Protein AF-0000000068122872 (afdb_homodimer)

pLDDT: mean 75.98, std 30.26, range [18.56, 98.94]

Solvent-accessible surface area (backbone atoms only — not comparable to full-atom values): 25789 Å² total; per-residue (Å²): 135,84,79,78,76,77,76,76,74,74,74,71,66,69,76,74,60,89,50,70,45,58,64,31,50,43,31,50,61,75,53,82,48,80,95,57,91,40,33,37,57,31,71,74,33,10,68,56,71,67,42,52,98,84,41,67,39,68,30,72,28,21,49,65,34,31,45,41,31,33,41,38,60,41,65,53,36,34,40,24,37,26,38,15,74,35,66,79,59,87,57,57,81,38,62,48,42,59,98,46,30,28,44,33,36,35,50,37,34,46,33,48,75,34,58,52,54,87,88,61,79,61,51,73,68,40,40,23,31,42,37,41,25,40,30,46,91,64,43,54,40,32,25,36,32,17,30,32,26,24,23,80,86,35,64,54,65,50,72,84,74,42,54,50,38,88,68,35,49,71,46,79,44,59,65,81,76,66,78,71,77,70,75,73,69,78,69,81,73,81,68,82,74,77,80,78,79,80,77,80,75,86,74,78,78,77,77,81,70,86,77,86,70,67,76,87,70,85,81,129,136,85,78,77,77,78,74,77,75,76,74,70,66,67,74,75,58,90,51,69,45,57,65,31,51,42,31,49,61,73,54,82,48,80,94,58,90,40,33,36,56,31,71,75,31,11,69,56,72,67,41,53,99,84,40,65,38,68,30,71,28,20,48,62,34,30,44,39,29,32,40,38,59,41,67,53,37,34,42,25,38,25,39,15,74,37,67,79,58,87,56,57,81,38,62,49,42,61,99,45,32,28,44,33,38,36,50,36,35,46,34,48,76,36,60,51,53,88,90,61,79,61,52,74,69,41,40,24,31,40,34,40,24,39,29,45,90,65,43,54,42,32,24,36,34,19,30,33,27,24,23,81,86,36,64,54,63,51,73,84,75,43,54,51,38,89,68,35,50,69,45,80,44,59,64,81,76,66,78,70,77,69,76,71,70,79,68,81,72,80,69,83,74,76,79,77,78,78,75,77,75,83,72,77,75,76,76,78,75,77,74,76,75,77,79,74,76,81,80,123

Sequence (440 aa):
MVSATLLLTAAIAPLASAHFNLEYPVWRANTLESGTNYSQWNYPCAGVPPATSTSGNRTDWPLKGGSVKLDLHHPWEYLFINLGLGANVTNFNYTLTGPTFWNVSGAGTLCVDLPLPEGLTMSDGQEGSIQVVTVGASGSALYNCADIRFRDNASTLSKDECKTDDKVSFVQVKGPSGNSTEGGESADDKKSGASLVGLNKVALTAAVGMALSFVTGMVLMVSATLLLTAAIAPLASAHFNLEYPVWRANTLESGTNYSQWNYPCAGVPPATSTSGNRTDWPLKGGSVKLDLHHPWEYLFINLGLGANVTNFNYTLTGPTFWNVSGAGTLCVDLPLPEGLTMSDGQEGSIQVVTVGASGSALYNCADIRFRDNASTLSKDECKTDDKVSFVQVKGPSGNSTEGGESADDKKSGASLVGLNKVALTAAVGMALSFVTGMVL

Organism: Neurospora crassa (strain ATCC 24698 / 74-OR23-1A / CBS 708.71 / DSM 1257 / FGSC 987) (NCBI:txid367110)

Structure (mmCIF, N/CA/C/O backbone):
data_AF-0000000068122872-model_v1
#
loop_
_entity.id
_entity.type
_entity.pdbx_description
1 polymer 'Copper acquisition factor BIM1-like domain-containing protein'
#
loop_
_atom_site.group_PDB
_atom_site.id
_atom_site.type_symbol
_atom_site.label_atom_id
_atom_site.label_alt_id
_atom_site.label_comp_id
_atom_site.label_asym_id
_atom_site.label_entity_id
_atom_site.label_seq_id
_atom_site.pdbx_PDB_ins_code
_atom_site.Cartn_x
_atom_site.Cartn_y
_atom_site.Cartn_z
_atom_site.occupancy
_atom_site.B_iso_or_equiv
_atom_site.auth_seq_id
_atom_site.auth_comp_id
_atom_site.auth_asym_id
_atom_site.auth_atom_id
_atom_site.pdbx_PDB_model_num
ATOM 1 N N . MET A 1 1 ? -55.938 -16.469 -3.711 1 36.19 1 MET A N 1
ATOM 2 C CA . MET A 1 1 ? -54.562 -16.938 -3.711 1 36.19 1 MET A CA 1
ATOM 3 C C . MET A 1 1 ? -53.594 -15.781 -3.979 1 36.19 1 MET A C 1
ATOM 5 O O . MET A 1 1 ? -53.562 -15.258 -5.094 1 36.19 1 MET A O 1
ATOM 9 N N . VAL A 1 2 ? -53.375 -14.82 -2.969 1 47.69 2 VAL A N 1
ATOM 10 C CA . VAL A 1 2 ? -52.562 -13.602 -3.008 1 47.69 2 VAL A CA 1
ATOM 11 C C . VAL A 1 2 ? -51.094 -13.953 -3.188 1 47.69 2 VAL A C 1
ATOM 13 O O . VAL A 1 2 ? -50.531 -14.766 -2.439 1 47.69 2 VAL A O 1
ATOM 16 N N . SER A 1 3 ? -50.594 -13.945 -4.43 1 40.47 3 SER A N 1
ATOM 17 C CA . SER A 1 3 ? -49.188 -14.117 -4.785 1 40.47 3 SER A CA 1
ATOM 18 C C . SER A 1 3 ? -48.312 -13.055 -4.125 1 40.47 3 SER A C 1
ATOM 20 O O . SER A 1 3 ? -48.469 -11.859 -4.379 1 40.47 3 SER A O 1
ATOM 22 N N . ALA A 1 4 ? -47.812 -13.297 -2.875 1 48.44 4 ALA A N 1
ATOM 23 C CA . ALA A 1 4 ? -46.812 -12.453 -2.238 1 48.44 4 ALA A CA 1
ATOM 24 C C . ALA A 1 4 ? -45.562 -12.344 -3.109 1 48.44 4 ALA A C 1
ATOM 26 O O . ALA A 1 4 ? -44.875 -13.344 -3.365 1 48.44 4 ALA A O 1
ATOM 27 N N . THR A 1 5 ? -45.562 -11.383 -4.023 1 44.78 5 THR A N 1
ATOM 28 C CA . THR A 1 5 ? -44.312 -11.023 -4.723 1 44.78 5 THR A CA 1
ATOM 29 C C . THR A 1 5 ? -43.219 -10.648 -3.73 1 44.78 5 THR A C 1
ATOM 31 O O . THR A 1 5 ? -43.375 -9.68 -2.979 1 44.78 5 THR A O 1
ATOM 34 N N . LEU A 1 6 ? -42.469 -11.617 -3.242 1 44.75 6 LEU A N 1
ATOM 35 C CA . LEU A 1 6 ? -41.25 -11.359 -2.482 1 44.75 6 LEU A CA 1
ATOM 36 C C . LEU A 1 6 ? -40.312 -10.469 -3.266 1 44.75 6 LEU A C 1
ATOM 38 O O . LEU A 1 6 ? -39.812 -10.852 -4.332 1 44.75 6 LEU A O 1
ATOM 42 N N . LEU A 1 7 ? -40.531 -9.133 -3.188 1 42.34 7 LEU A N 1
ATOM 43 C CA . LEU A 1 7 ? -39.531 -8.203 -3.725 1 42.34 7 LEU A CA 1
ATOM 44 C C . LEU A 1 7 ? -38.156 -8.422 -3.076 1 42.34 7 LEU A C 1
ATOM 46 O O . LEU A 1 7 ? -38 -8.227 -1.869 1 42.34 7 LEU A O 1
ATOM 50 N N . LEU A 1 8 ? -37.375 -9.312 -3.588 1 39.91 8 LEU A N 1
ATOM 51 C CA . LEU A 1 8 ? -35.969 -9.43 -3.211 1 39.91 8 LEU A CA 1
ATOM 52 C C . LEU A 1 8 ? -35.25 -8.094 -3.367 1 39.91 8 LEU A C 1
ATOM 54 O O . LEU A 1 8 ? -35.094 -7.598 -4.484 1 39.91 8 LEU A O 1
ATOM 58 N N . THR A 1 9 ? -35.438 -7.133 -2.445 1 41.34 9 THR A N 1
ATOM 59 C CA . THR A 1 9 ? -34.562 -5.957 -2.484 1 41.34 9 THR A CA 1
ATOM 60 C C . THR A 1 9 ? -33.094 -6.367 -2.434 1 41.34 9 THR A C 1
ATOM 62 O O . THR A 1 9 ? -32.656 -7.016 -1.479 1 41.34 9 THR A O 1
ATOM 65 N N . ALA A 1 10 ? -32.469 -6.605 -3.551 1 38.53 10 ALA A N 1
ATOM 66 C CA . ALA A 1 10 ? -31.031 -6.781 -3.643 1 38.53 10 ALA A CA 1
ATOM 67 C C . ALA A 1 10 ? -30.297 -5.699 -2.857 1 38.53 10 ALA A C 1
ATOM 69 O O . ALA A 1 10 ? -30.422 -4.512 -3.164 1 38.53 10 ALA A O 1
ATOM 70 N N . ALA A 1 11 ? -30.047 -5.863 -1.584 1 39.09 11 ALA A N 1
ATOM 71 C CA . ALA A 1 11 ? -29.172 -4.961 -0.845 1 39.09 11 ALA A CA 1
ATOM 72 C C . ALA A 1 11 ? -27.859 -4.734 -1.597 1 39.09 11 ALA A C 1
ATOM 74 O O . ALA A 1 11 ? -27.062 -5.656 -1.749 1 39.09 11 ALA A O 1
ATOM 75 N N . ILE A 1 12 ? -27.812 -3.936 -2.602 1 37 12 ILE A N 1
ATOM 76 C CA . ILE A 1 12 ? -26.516 -3.533 -3.146 1 37 12 ILE A CA 1
ATOM 77 C C . ILE A 1 12 ? -25.594 -3.082 -2.014 1 37 12 ILE A C 1
ATOM 79 O O . ILE A 1 12 ? -25.906 -2.135 -1.291 1 37 12 ILE A O 1
ATOM 83 N N . ALA A 1 13 ? -25.031 -3.994 -1.286 1 38.84 13 ALA A N 1
ATOM 84 C CA . ALA A 1 13 ? -23.984 -3.529 -0.392 1 38.84 13 ALA A CA 1
ATOM 85 C C . ALA A 1 13 ? -23.141 -2.447 -1.06 1 38.84 13 ALA A C 1
ATOM 87 O O . ALA A 1 13 ? -22.719 -2.6 -2.211 1 38.84 13 ALA A O 1
ATOM 88 N N . PRO A 1 14 ? -23.422 -1.198 -0.719 1 37.97 14 PRO A N 1
ATOM 89 C CA . PRO A 1 14 ? -22.562 -0.2 -1.348 1 37.97 14 PRO A CA 1
ATOM 90 C C . PRO A 1 14 ? -21.141 -0.705 -1.559 1 37.97 14 PRO A C 1
ATOM 92 O O . PRO A 1 14 ? -20.656 -1.567 -0.812 1 37.97 14 PRO A O 1
ATOM 95 N N . LEU A 1 15 ? -20.672 -0.96 -2.707 1 40.34 15 LEU A N 1
ATOM 96 C CA . LEU A 1 15 ? -19.234 -1.069 -2.918 1 40.34 15 LEU A CA 1
ATOM 97 C C . LEU A 1 15 ? -18.469 -0.316 -1.836 1 40.34 15 LEU A C 1
ATOM 99 O O . LEU A 1 15 ? -18.688 0.88 -1.632 1 40.34 15 LEU A O 1
ATOM 103 N N . ALA A 1 16 ? -18.297 -0.786 -0.627 1 45.25 16 ALA A N 1
ATOM 104 C CA . ALA A 1 16 ? -17.453 -0.217 0.421 1 45.25 16 ALA A CA 1
ATOM 105 C C . ALA A 1 16 ? -16.484 0.81 -0.153 1 45.25 16 ALA A C 1
ATOM 107 O O . ALA A 1 16 ? -15.703 0.499 -1.057 1 45.25 16 ALA A O 1
ATOM 108 N N . SER A 1 17 ? -16.891 2.113 -0.352 1 50.44 17 SER A N 1
ATOM 109 C CA . SER A 1 17 ? -16.047 3.236 -0.746 1 50.44 17 SER A CA 1
ATOM 110 C C . SER A 1 17 ? -14.641 3.1 -0.172 1 50.44 17 SER A C 1
ATOM 112 O O . SER A 1 17 ? -14.461 3.047 1.047 1 50.44 17 SER A O 1
ATOM 114 N N . ALA A 1 18 ? -13.703 2.396 -0.67 1 61.16 18 ALA A N 1
ATOM 115 C CA . ALA A 1 18 ? -12.281 2.219 -0.375 1 61.16 18 ALA A CA 1
ATOM 116 C C . ALA A 1 18 ? -11.602 3.561 -0.127 1 61.16 18 ALA A C 1
ATOM 118 O O . ALA A 1 18 ? -10.375 3.633 -0.028 1 61.16 18 ALA A O 1
ATOM 119 N N . HIS A 1 19 ? -12.445 4.621 0.257 1 87.5 19 HIS A N 1
ATOM 120 C CA . HIS A 1 19 ? -11.898 5.973 0.185 1 87.5 19 HIS A CA 1
ATOM 121 C C . HIS A 1 19 ? -11.891 6.637 1.558 1 87.5 19 HIS A C 1
ATOM 123 O O . HIS A 1 19 ? -12.383 6.066 2.533 1 87.5 19 HIS A O 1
ATOM 129 N N . PHE A 1 20 ? -11.195 7.629 1.735 1 97.12 20 PHE A N 1
ATOM 130 C CA . PHE A 1 20 ? -11.133 8.406 2.965 1 97.12 20 PHE A CA 1
ATOM 131 C C . PHE A 1 20 ? -11.031 9.898 2.656 1 97.12 20 PHE A C 1
ATOM 133 O O . PHE A 1 20 ? -10.695 10.281 1.535 1 97.12 20 PHE A O 1
ATOM 140 N N . ASN A 1 21 ? -11.43 10.703 3.678 1 97.56 21 ASN A N 1
ATOM 141 C CA . ASN A 1 21 ? -11.242 12.148 3.602 1 97.56 21 ASN A CA 1
ATOM 142 C C . ASN A 1 21 ? -10.07 12.617 4.469 1 97.56 21 ASN A C 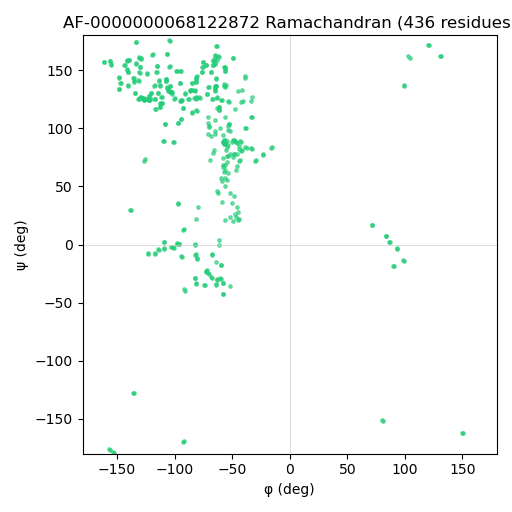1
ATOM 144 O O . ASN A 1 21 ? -9.906 12.141 5.594 1 97.56 21 ASN A O 1
ATOM 148 N N . LEU A 1 22 ? -9.266 13.508 3.9 1 98.31 22 LEU A N 1
ATOM 149 C CA . LEU A 1 22 ? -8.305 14.289 4.664 1 98.31 22 LEU A CA 1
ATOM 150 C C . LEU A 1 22 ? -8.867 15.664 5 1 98.31 22 LEU A C 1
ATOM 152 O O . LEU A 1 22 ? -8.891 16.562 4.148 1 98.31 22 LEU A O 1
ATOM 156 N N . GLU A 1 23 ? -9.258 15.844 6.23 1 98.25 23 GLU A N 1
ATOM 157 C CA . GLU A 1 23 ? -10.008 17.031 6.621 1 98.25 23 GLU A CA 1
ATOM 158 C C . GLU A 1 23 ? -9.07 18.156 7.086 1 98.25 23 GLU A C 1
ATOM 160 O O . GLU A 1 23 ? -9.336 19.328 6.84 1 98.25 23 GLU A O 1
ATOM 165 N N . TYR A 1 24 ? -8.023 17.75 7.828 1 98.62 24 TYR A N 1
ATOM 166 C CA . TYR A 1 24 ? -7.02 18.688 8.289 1 98.62 24 TYR A CA 1
ATOM 167 C C . TYR A 1 24 ? -5.641 18.047 8.359 1 98.62 24 TYR A C 1
ATOM 169 O O . TYR A 1 24 ? -5.488 16.953 8.93 1 98.62 24 TYR A O 1
ATOM 177 N N . PRO A 1 25 ? -4.648 18.812 7.934 1 98.5 25 PRO A N 1
ATOM 178 C CA . PRO A 1 25 ? -4.75 20.016 7.098 1 98.5 25 PRO A CA 1
ATOM 179 C C . PRO A 1 25 ? -5.625 19.797 5.863 1 98.5 25 PRO A C 1
ATOM 181 O O . PRO A 1 25 ? -5.902 18.656 5.492 1 98.5 25 PRO A O 1
ATOM 184 N N . VAL A 1 26 ? -6.113 20.859 5.266 1 97.56 26 VAL A N 1
ATOM 185 C CA . VAL A 1 26 ? -7.039 20.75 4.141 1 97.56 26 VAL A CA 1
ATOM 186 C C . VAL A 1 26 ? -6.34 20.062 2.969 1 97.56 26 VAL A C 1
ATOM 188 O O . VAL A 1 26 ? -5.23 20.438 2.59 1 97.56 26 VAL A O 1
ATOM 191 N N . TRP A 1 27 ? -6.969 19.016 2.48 1 96.56 27 TRP A N 1
ATOM 192 C CA . TRP A 1 27 ? -6.363 18.297 1.365 1 96.56 27 TRP A CA 1
ATOM 193 C C . TRP A 1 27 ? -6.215 19.203 0.146 1 96.56 27 TRP A C 1
ATOM 195 O O . TRP A 1 27 ? -6.871 20.25 0.056 1 96.56 27 TRP A O 1
ATOM 205 N N . ARG A 1 28 ? -5.359 18.797 -0.779 1 95.06 28 ARG A N 1
ATOM 206 C CA . ARG A 1 28 ? -5.121 19.562 -2.002 1 95.06 28 ARG A CA 1
ATOM 207 C C . ARG A 1 28 ? -6.418 19.75 -2.783 1 95.06 28 ARG A C 1
ATOM 209 O O . ARG A 1 28 ? -6.648 20.812 -3.357 1 95.06 28 ARG A O 1
ATOM 216 N N . ALA A 1 29 ? -7.199 18.703 -2.865 1 94.38 29 ALA A N 1
ATOM 217 C CA . ALA A 1 29 ? -8.516 18.719 -3.504 1 94.38 29 ALA A CA 1
ATOM 218 C C . ALA A 1 29 ? -9.398 17.594 -2.961 1 94.38 29 ALA A C 1
ATOM 220 O O . ALA A 1 29 ? -8.898 16.641 -2.365 1 94.38 29 ALA A O 1
ATOM 221 N N . ASN A 1 30 ? -10.68 17.828 -3.131 1 93.62 30 ASN A N 1
ATOM 222 C CA . ASN A 1 30 ? -11.602 16.719 -2.877 1 93.62 30 ASN A CA 1
ATOM 223 C C . ASN A 1 30 ? -11.484 15.633 -3.938 1 93.62 30 ASN A C 1
ATOM 225 O O . ASN A 1 30 ? -12.094 15.719 -5.004 1 93.62 30 ASN A O 1
ATOM 229 N N . THR A 1 31 ? -10.789 14.609 -3.549 1 94.56 31 THR A N 1
ATOM 230 C CA . THR A 1 31 ? -10.453 13.586 -4.527 1 94.56 31 THR A CA 1
ATOM 231 C C . THR A 1 31 ? -11.617 12.617 -4.711 1 94.56 31 THR A C 1
ATOM 233 O O . THR A 1 31 ? -11.523 11.672 -5.508 1 94.56 31 THR A O 1
ATOM 236 N N . LEU A 1 32 ? -12.703 12.805 -4.008 1 91.88 32 LEU A N 1
ATOM 237 C CA . LEU A 1 32 ? -13.891 11.969 -4.117 1 91.88 32 LEU A CA 1
ATOM 238 C C . LEU A 1 32 ? -14.961 12.648 -4.973 1 91.88 32 LEU A C 1
ATOM 240 O O . LEU A 1 32 ? -16.016 12.062 -5.227 1 91.88 32 LEU A O 1
ATOM 244 N N . GLU A 1 33 ? -14.602 13.805 -5.348 1 88.75 33 GLU A N 1
ATOM 245 C CA . GLU A 1 33 ? -15.547 14.562 -6.156 1 88.75 33 GLU A CA 1
ATOM 246 C C . GLU A 1 33 ? -15.688 13.969 -7.555 1 88.75 33 GLU A C 1
ATOM 248 O O . GLU A 1 33 ? -14.688 13.609 -8.18 1 88.75 33 GLU A O 1
ATOM 253 N N . SER A 1 34 ? -16.875 13.883 -7.973 1 86.75 34 SER A N 1
ATOM 254 C CA . SER A 1 34 ? -17.125 13.383 -9.32 1 86.75 34 SER A CA 1
ATOM 255 C C . SER A 1 34 ? -16.734 14.398 -10.375 1 86.75 34 SER A C 1
ATOM 257 O O . SER A 1 34 ? -16.75 15.609 -10.125 1 86.75 34 SER A O 1
ATOM 259 N N . GLY A 1 35 ? -16.422 13.945 -11.523 1 89.12 35 GLY A N 1
ATOM 260 C CA . GLY A 1 35 ? -16.141 14.82 -12.641 1 89.12 35 GLY A CA 1
ATOM 261 C C . GLY A 1 35 ? -14.688 15.258 -12.695 1 89.12 35 GLY A C 1
ATOM 262 O O . GLY A 1 35 ? -14.328 16.156 -13.469 1 89.12 35 GLY A O 1
ATOM 263 N N . THR A 1 36 ? -13.859 14.773 -11.773 1 88.75 36 THR A N 1
ATOM 264 C CA . THR A 1 36 ? -12.43 15.062 -11.805 1 88.75 36 THR A CA 1
ATOM 265 C C . THR A 1 36 ? -11.648 13.828 -12.242 1 88.75 36 THR A C 1
ATOM 267 O O . THR A 1 36 ? -12.203 12.727 -12.336 1 88.75 36 THR A O 1
ATOM 270 N N .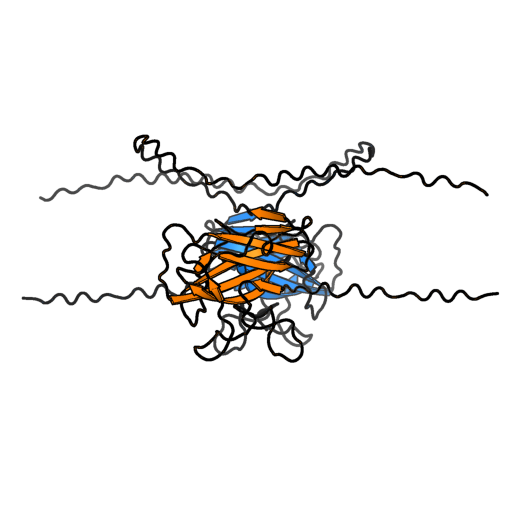 ASN A 1 37 ? -10.359 14.055 -12.648 1 92.81 37 ASN A N 1
ATOM 271 C CA . ASN A 1 37 ? -9.469 12.945 -12.984 1 92.81 37 ASN A CA 1
ATOM 272 C C . ASN A 1 37 ? -8.656 12.492 -11.781 1 92.81 37 ASN A C 1
ATOM 274 O O . ASN A 1 37 ? -7.703 11.727 -11.922 1 92.81 37 ASN A O 1
ATOM 278 N N . TYR A 1 38 ? -9.047 12.945 -10.633 1 94.56 38 TYR A N 1
ATOM 279 C CA . TYR A 1 38 ? -8.359 12.539 -9.414 1 94.56 38 TYR A CA 1
ATOM 280 C C . TYR A 1 38 ? -8.852 11.172 -8.945 1 94.56 38 TYR A C 1
ATOM 282 O O . TYR A 1 38 ? -10.023 10.844 -9.102 1 94.56 38 TYR A O 1
ATOM 290 N N . SER A 1 39 ? -7.918 10.414 -8.445 1 95 39 SER A N 1
ATOM 291 C CA . SER A 1 39 ? -8.211 9.109 -7.867 1 95 39 SER A CA 1
ATOM 292 C C . SER A 1 39 ? -7.254 8.773 -6.727 1 95 39 SER A C 1
ATOM 294 O O . SER A 1 39 ? -6.035 8.875 -6.883 1 95 39 SER A O 1
ATOM 296 N N . GLN A 1 40 ? -7.812 8.312 -5.676 1 96.56 40 GLN A N 1
ATOM 297 C CA . GLN A 1 40 ? -6.977 7.965 -4.531 1 96.56 40 GLN A CA 1
ATOM 298 C C . GLN A 1 40 ? -6.086 6.766 -4.848 1 96.56 40 GLN A C 1
ATOM 300 O O . GLN A 1 40 ? -5.129 6.488 -4.125 1 96.56 40 GLN A O 1
ATOM 305 N N . TRP A 1 41 ? -6.32 6.164 -5.953 1 95 41 TRP A N 1
ATOM 306 C CA . TRP A 1 41 ? -5.508 5.031 -6.375 1 95 41 TRP A CA 1
ATOM 307 C C . TRP A 1 41 ? -4.195 5.5 -6.996 1 95 41 TRP A C 1
ATOM 309 O O . TRP A 1 41 ? -3.279 4.703 -7.207 1 95 41 TRP A O 1
ATOM 319 N N . ASN A 1 42 ? -4.145 6.793 -7.266 1 94.25 42 ASN A N 1
ATOM 320 C CA . ASN A 1 42 ? -2.973 7.309 -7.965 1 94.25 42 ASN A CA 1
ATOM 321 C C . ASN A 1 42 ? -1.908 7.801 -6.988 1 94.25 42 ASN A C 1
ATOM 323 O O . ASN A 1 42 ? -2.129 8.773 -6.262 1 94.25 42 ASN A O 1
ATOM 327 N N . TYR A 1 43 ? -0.801 7.191 -7.023 1 94.12 43 TYR A N 1
ATOM 328 C CA . TYR A 1 43 ? 0.363 7.645 -6.27 1 94.12 43 TYR A CA 1
ATOM 329 C C . TYR A 1 43 ? 0.899 8.953 -6.828 1 94.12 43 TYR A C 1
ATOM 331 O O . TYR A 1 43 ? 0.914 9.164 -8.047 1 94.12 43 TYR A O 1
ATOM 339 N N . PRO A 1 44 ? 1.45 9.758 -5.992 1 94.94 44 PRO A N 1
ATOM 340 C CA . PRO A 1 44 ? 1.513 9.75 -4.531 1 94.94 44 PRO A CA 1
ATOM 341 C C . PRO A 1 44 ? 0.407 10.578 -3.885 1 94.94 44 PRO A C 1
ATOM 343 O O . PRO A 1 44 ? 0.231 10.539 -2.666 1 94.94 44 PRO A O 1
ATOM 346 N N . CYS A 1 45 ? -0.347 11.367 -4.605 1 95.75 45 CYS A N 1
ATOM 347 C CA . CYS A 1 45 ? -1.259 12.352 -4.031 1 95.75 45 CYS A CA 1
ATOM 348 C C . CYS A 1 45 ? -2.588 12.367 -4.777 1 95.75 45 CYS A C 1
ATOM 350 O O . CYS A 1 45 ? -3.178 13.43 -4.984 1 95.75 45 CYS A O 1
ATOM 352 N N . ALA A 1 46 ? -2.93 11.227 -5.297 1 95.62 46 ALA A N 1
ATOM 353 C CA . ALA A 1 46 ? -4.227 11.023 -5.938 1 95.62 46 ALA A CA 1
ATOM 354 C C . ALA A 1 46 ? -4.301 11.766 -7.266 1 95.62 46 ALA A C 1
ATOM 356 O O . ALA A 1 46 ? -5.391 12.07 -7.758 1 95.62 46 ALA A O 1
ATOM 357 N N . GLY A 1 47 ? -3.102 12.141 -7.762 1 93.94 47 GLY A N 1
ATOM 358 C CA . GLY A 1 47 ? -3.051 12.836 -9.039 1 93.94 47 GLY A CA 1
ATOM 359 C C . GLY A 1 47 ? -3.287 14.328 -8.914 1 93.94 47 GLY A C 1
ATOM 360 O O . GLY A 1 47 ? -3.449 15.023 -9.914 1 93.94 47 GLY A O 1
ATOM 361 N N . VAL A 1 48 ? -3.352 14.844 -7.684 1 94.19 48 VAL A N 1
ATOM 362 C CA . VAL A 1 48 ? -3.594 16.266 -7.473 1 94.19 48 VAL A CA 1
ATOM 363 C C . VAL A 1 48 ? -2.266 17.031 -7.457 1 94.19 48 VAL A C 1
ATOM 365 O O . VAL A 1 48 ? -1.352 16.672 -6.711 1 94.19 48 VAL A O 1
ATOM 368 N N . PRO A 1 49 ? -2.168 18.047 -8.328 1 91.75 49 PRO A N 1
ATOM 369 C CA . PRO A 1 49 ? -0.92 18.812 -8.312 1 91.75 49 PRO A CA 1
ATOM 370 C C . PRO A 1 49 ? -0.72 19.594 -7.012 1 91.75 49 PRO A C 1
ATOM 372 O O . PRO A 1 49 ? -1.69 19.891 -6.316 1 91.75 49 PRO A O 1
ATOM 375 N N . PRO A 1 50 ? 0.593 19.859 -6.703 1 91.38 50 PRO A N 1
ATOM 376 C CA . PRO A 1 50 ? 0.854 20.688 -5.52 1 91.38 50 PRO A CA 1
ATOM 377 C C . PRO A 1 50 ? 0.334 22.109 -5.668 1 91.38 50 PRO A C 1
ATOM 379 O O . PRO A 1 50 ? 0.156 22.594 -6.789 1 91.38 50 PRO A O 1
ATOM 382 N N . ALA A 1 51 ? 0.123 22.625 -4.469 1 85.06 51 ALA A N 1
ATOM 383 C CA . ALA A 1 51 ? -0.264 24.031 -4.457 1 85.06 51 ALA A CA 1
ATOM 384 C C . ALA A 1 51 ? 0.856 24.906 -4.996 1 85.06 51 ALA A C 1
ATOM 386 O O . ALA A 1 51 ? 2.037 24.594 -4.844 1 85.06 51 ALA A O 1
ATOM 387 N N . THR A 1 52 ? 0.448 25.844 -5.676 1 82.25 52 THR A N 1
ATOM 388 C CA . THR A 1 52 ? 1.37 26.875 -6.117 1 82.25 52 THR A CA 1
ATOM 389 C C . THR A 1 52 ? 1.189 28.156 -5.285 1 82.25 52 THR A C 1
ATOM 391 O O . THR A 1 52 ? 0.422 28.156 -4.324 1 82.25 52 THR A O 1
ATOM 394 N N . SER A 1 53 ? 2.059 29.078 -5.574 1 74.19 53 SER A N 1
ATOM 395 C CA . SER A 1 53 ? 1.938 30.359 -4.879 1 74.19 53 SER A CA 1
ATOM 396 C C . SER A 1 53 ? 0.583 31.016 -5.137 1 74.19 53 SER A C 1
ATOM 398 O O . SER A 1 53 ? 0.126 31.844 -4.352 1 74.19 53 SER A O 1
ATOM 400 N N . THR A 1 54 ? -0.043 30.578 -6.105 1 67.75 54 THR A N 1
ATOM 401 C CA . THR A 1 54 ? -1.27 31.266 -6.496 1 67.75 54 THR A CA 1
ATOM 402 C C . THR A 1 54 ? -2.451 30.297 -6.504 1 67.75 54 THR A C 1
ATOM 404 O O . THR A 1 54 ? -3.592 30.703 -6.734 1 67.75 54 THR A O 1
ATOM 407 N N . SER A 1 55 ? -2.191 29.141 -6.332 1 69.38 55 SER A N 1
ATOM 408 C CA . SER A 1 55 ? -3.297 28.203 -6.441 1 69.38 55 SER A CA 1
ATOM 409 C C . SER A 1 55 ? -3.094 27 -5.516 1 69.38 55 SER A C 1
ATOM 411 O O . SER A 1 55 ? -1.965 26.688 -5.137 1 69.38 55 SER A O 1
ATOM 413 N N . GLY A 1 56 ? -4.176 26.641 -5.039 1 75.94 56 GLY A N 1
ATOM 414 C CA . GLY A 1 56 ? -4.188 25.438 -4.211 1 75.94 56 GLY A CA 1
ATOM 415 C C . GLY A 1 56 ? -4.301 25.734 -2.729 1 75.94 56 GLY A C 1
ATOM 416 O O . GLY A 1 56 ? -4.199 26.906 -2.316 1 75.94 56 GLY A O 1
ATOM 417 N N . ASN A 1 57 ? -4.695 24.766 -1.992 1 87.69 57 ASN A N 1
ATOM 418 C CA . ASN A 1 57 ? -4.848 24.844 -0.543 1 87.69 57 ASN A CA 1
ATOM 419 C C . ASN A 1 57 ? -3.516 24.656 0.173 1 87.69 57 ASN A C 1
ATOM 421 O O . ASN A 1 57 ? -2.736 23.766 -0.187 1 87.69 57 ASN A O 1
ATOM 425 N N . ARG A 1 58 ? -3.166 25.656 1.054 1 95 58 ARG A N 1
ATOM 426 C CA . ARG A 1 58 ? -2.039 25.484 1.965 1 95 58 ARG A CA 1
ATOM 427 C C . ARG A 1 58 ? -2.426 25.859 3.393 1 95 58 ARG A C 1
ATOM 429 O O . ARG A 1 58 ? -2.926 26.953 3.635 1 95 58 ARG A O 1
ATOM 436 N N . THR A 1 59 ? -2.225 24.984 4.32 1 97.62 59 THR A N 1
ATOM 437 C CA . THR A 1 59 ? -2.6 25.203 5.715 1 97.62 59 THR A CA 1
ATOM 438 C C . THR A 1 59 ? -1.376 25.562 6.555 1 97.62 59 THR A C 1
ATOM 440 O O . THR A 1 59 ? -0.336 24.906 6.453 1 97.62 59 THR A O 1
ATOM 443 N N . ASP A 1 60 ? -1.471 26.609 7.332 1 98.19 60 ASP A N 1
ATOM 444 C CA . ASP A 1 60 ? -0.431 26.875 8.32 1 98.19 60 ASP A CA 1
ATOM 445 C C . ASP A 1 60 ? -0.394 25.766 9.383 1 98.19 60 ASP A C 1
ATOM 447 O O . ASP A 1 60 ? -1.436 25.375 9.906 1 98.19 60 ASP A O 1
ATOM 451 N N . TRP A 1 61 ? 0.754 25.297 9.664 1 98.62 61 TRP A N 1
ATOM 452 C CA . TRP A 1 61 ? 1.016 24.141 10.523 1 98.62 61 TRP A CA 1
ATOM 453 C C . TRP A 1 61 ? 2.17 24.438 11.477 1 98.62 61 TRP A C 1
ATOM 455 O O . TRP A 1 61 ? 3.137 25.094 11.109 1 98.62 61 TRP A O 1
ATOM 465 N N . PRO A 1 62 ? 2.062 23.922 12.742 1 98.69 62 PRO A N 1
ATOM 466 C CA . PRO A 1 62 ? 3.051 24.312 13.75 1 98.69 62 PRO A CA 1
ATOM 467 C C . PRO A 1 62 ? 4.453 23.797 13.43 1 98.69 62 PRO A C 1
ATOM 469 O O . PRO A 1 62 ? 4.598 22.734 12.812 1 98.69 62 PRO A O 1
ATOM 472 N N . LEU A 1 63 ? 5.512 24.391 13.969 1 98.5 63 LEU A N 1
ATOM 473 C CA . LEU A 1 63 ? 6.918 24.109 13.695 1 98.5 63 LEU A CA 1
ATOM 474 C C . LEU A 1 63 ? 7.328 22.781 14.312 1 98.5 63 LEU A C 1
ATOM 476 O O . LEU A 1 63 ? 8.312 22.172 13.883 1 98.5 63 LEU A O 1
ATOM 480 N N . LYS A 1 64 ? 6.676 22.344 15.273 1 97.62 64 LYS A N 1
ATOM 481 C CA . LYS A 1 64 ? 7.117 21.156 15.984 1 97.62 64 LYS A CA 1
ATOM 482 C C . LYS A 1 64 ? 6.188 19.969 15.711 1 97.62 64 LYS A C 1
ATOM 484 O O . LYS A 1 64 ? 6.32 18.906 16.328 1 97.62 64 LYS A O 1
ATOM 489 N N . GLY A 1 65 ? 5.195 20.109 14.898 1 98.25 65 GLY A N 1
ATOM 490 C CA . GLY A 1 65 ? 4.184 19.109 14.617 1 98.25 65 GLY A CA 1
ATOM 491 C C . GLY A 1 65 ? 2.768 19.656 14.703 1 98.25 65 GLY A C 1
ATOM 492 O O . GLY A 1 65 ? 2.537 20.703 15.305 1 98.25 65 GLY A O 1
ATOM 493 N N . GLY A 1 66 ? 1.83 19.016 14.164 1 98.81 66 GLY A N 1
ATOM 494 C CA . GLY A 1 66 ? 0.476 19.547 14.086 1 98.81 66 GLY A CA 1
ATOM 495 C C . GLY A 1 66 ? -0.581 18.453 14.023 1 98.81 66 GLY A C 1
ATOM 496 O O . GLY A 1 66 ? -0.263 17.266 14.102 1 98.81 66 GLY A O 1
ATOM 497 N N . SER A 1 67 ? -1.812 18.922 13.938 1 98.88 67 SER A N 1
ATOM 498 C CA . SER A 1 67 ? -2.959 18.016 13.914 1 98.88 67 SER A CA 1
ATOM 499 C C . SER A 1 67 ? -3.182 17.438 12.523 1 98.88 67 SER A C 1
ATOM 501 O O . SER A 1 67 ? -2.93 18.109 11.516 1 98.88 67 SER A O 1
ATOM 503 N N . VAL A 1 68 ? -3.605 16.219 12.484 1 98.94 68 VAL A N 1
ATOM 504 C CA . VAL A 1 68 ? -4.156 15.586 11.297 1 98.94 68 VAL A CA 1
ATOM 505 C C . VAL A 1 68 ? -5.527 15 11.609 1 98.94 68 VAL A C 1
ATOM 507 O O . VAL A 1 68 ? -5.688 14.273 12.594 1 98.94 68 VAL A O 1
ATOM 510 N N . LYS A 1 69 ? -6.484 15.375 10.82 1 98.94 69 LYS A N 1
ATOM 511 C CA . LYS A 1 69 ? -7.859 14.914 10.984 1 98.94 69 LYS A CA 1
ATOM 512 C C . LYS A 1 69 ? -8.352 14.211 9.727 1 98.94 69 LYS A C 1
ATOM 514 O O . LYS A 1 69 ? -8.336 14.781 8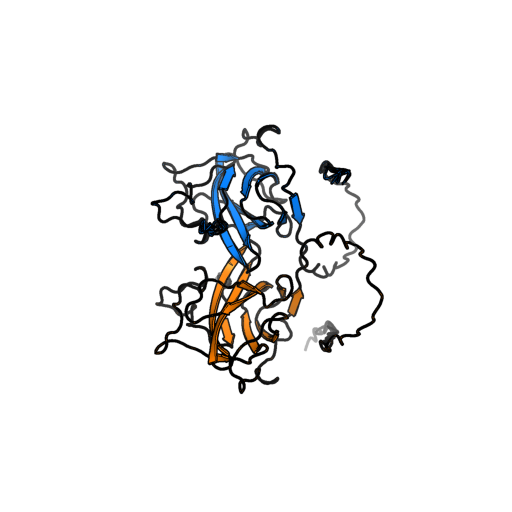.633 1 98.94 69 LYS A O 1
ATOM 519 N N . LEU A 1 70 ? -8.797 13 9.938 1 98.75 70 LEU A N 1
ATOM 520 C CA . LEU A 1 70 ? -9.242 12.148 8.836 1 98.75 70 LEU A CA 1
ATOM 521 C C . LEU A 1 70 ? -10.672 11.672 9.055 1 98.75 70 LEU A C 1
ATOM 523 O O . LEU A 1 70 ? -11.102 11.492 10.195 1 98.75 70 LEU A O 1
ATOM 527 N N . ASP A 1 71 ? -11.391 11.516 7.938 1 98.38 71 ASP A N 1
ATOM 528 C CA . ASP A 1 71 ? -12.641 10.758 7.914 1 98.38 71 ASP A CA 1
ATOM 529 C C . ASP A 1 71 ? -12.469 9.43 7.188 1 98.38 71 ASP A C 1
ATOM 531 O O . ASP A 1 71 ? -12.391 9.398 5.957 1 98.38 71 ASP A O 1
ATOM 535 N N . LEU A 1 72 ? -12.383 8.336 8.031 1 97.56 72 LEU A N 1
ATOM 536 C CA . LEU A 1 72 ? -12.094 7 7.531 1 97.56 72 LEU A CA 1
ATOM 537 C C . LEU A 1 72 ? -13.375 6.211 7.301 1 97.56 72 LEU A C 1
ATOM 539 O O . LEU A 1 72 ? -14.281 6.238 8.133 1 97.56 72 LEU A O 1
ATOM 543 N N . HIS A 1 73 ? -13.414 5.457 6.176 1 95.75 73 HIS A N 1
ATOM 544 C CA . HIS A 1 73 ? -14.695 4.871 5.793 1 95.75 73 HIS A CA 1
ATOM 545 C C . HIS A 1 73 ? -14.633 3.348 5.82 1 95.75 73 HIS A C 1
ATOM 547 O O . HIS A 1 73 ? -15.656 2.678 5.656 1 95.75 73 HIS A O 1
ATOM 553 N N . HIS A 1 74 ? -13.445 2.736 6.012 1 93.19 74 HIS A N 1
ATOM 554 C CA . HIS A 1 74 ? -13.305 1.286 6.094 1 93.19 74 HIS A CA 1
ATOM 555 C C . HIS A 1 74 ? -13.344 0.812 7.543 1 93.19 74 HIS A C 1
ATOM 557 O O . HIS A 1 74 ? -12.984 1.561 8.453 1 93.19 74 HIS A O 1
ATOM 563 N N . PRO A 1 75 ? -13.867 -0.435 7.762 1 93.75 75 PRO A N 1
ATOM 564 C CA . PRO A 1 75 ? -13.914 -0.956 9.125 1 93.75 75 PRO A CA 1
ATOM 565 C C . PRO A 1 75 ? -12.531 -1.019 9.781 1 93.75 75 PRO A C 1
ATOM 567 O O . PRO A 1 75 ? -12.414 -0.916 11 1 93.75 75 PRO A O 1
ATOM 570 N N . TRP A 1 76 ? -11.539 -1.271 8.984 1 93.62 76 TRP A N 1
ATOM 571 C CA . TRP A 1 76 ? -10.156 -1.21 9.445 1 93.62 76 TRP A CA 1
ATOM 572 C C . TRP A 1 76 ? -9.203 -0.943 8.289 1 93.62 76 TRP A C 1
ATOM 574 O O . TRP A 1 76 ? -9.555 -1.164 7.125 1 93.62 76 TRP A O 1
ATOM 584 N N . GLU A 1 77 ? -8.062 -0.382 8.516 1 95.38 77 GLU A N 1
ATOM 585 C CA . GLU A 1 77 ? -7.004 -0.15 7.535 1 95.38 77 GLU A CA 1
ATOM 586 C C . GLU A 1 77 ? -5.66 0.095 8.219 1 95.38 77 GLU A C 1
ATOM 588 O O . GLU A 1 77 ? -5.613 0.44 9.398 1 95.38 77 GLU A O 1
ATOM 593 N N . TYR A 1 78 ? -4.609 -0.158 7.469 1 95.88 78 TYR A N 1
ATOM 594 C CA . TYR A 1 78 ? -3.311 0.363 7.875 1 95.88 78 TYR A CA 1
ATOM 595 C C . TYR A 1 78 ? -3.15 1.819 7.457 1 95.88 78 TYR A C 1
ATOM 597 O O . TYR A 1 78 ? -3.568 2.207 6.363 1 95.88 78 TYR A O 1
ATOM 605 N N . LEU A 1 79 ? -2.551 2.602 8.352 1 98.12 79 LEU A N 1
ATOM 606 C CA . LEU A 1 79 ? -2.469 4.039 8.125 1 98.12 79 LEU A CA 1
ATOM 607 C C . LEU A 1 79 ? -1.026 4.523 8.234 1 98.12 79 LEU A C 1
ATOM 609 O O . LEU A 1 79 ? -0.355 4.277 9.234 1 98.12 79 LEU A O 1
ATOM 613 N N . PHE A 1 80 ? -0.586 5.172 7.16 1 98 80 PHE A N 1
ATOM 614 C CA . PHE A 1 80 ? 0.698 5.855 7.074 1 98 80 PHE A CA 1
ATOM 615 C C . PHE A 1 80 ? 0.5 7.359 6.914 1 98 80 PHE A C 1
ATOM 617 O O . PHE A 1 80 ? -0.323 7.801 6.109 1 98 80 PHE A O 1
ATOM 624 N N . ILE A 1 81 ? 1.174 8.133 7.703 1 98.81 81 ILE A N 1
ATOM 625 C CA . ILE A 1 81 ? 1.223 9.578 7.52 1 98.81 81 ILE A CA 1
ATOM 626 C C . ILE A 1 81 ? 2.672 10.031 7.359 1 98.81 81 ILE A C 1
ATOM 628 O O . ILE A 1 81 ? 3.525 9.711 8.188 1 98.81 81 ILE A O 1
ATOM 632 N N . ASN A 1 82 ? 2.914 10.773 6.301 1 98.12 82 ASN A N 1
ATOM 633 C CA . ASN A 1 82 ? 4.273 11.141 5.914 1 98.12 82 ASN A CA 1
ATOM 634 C C . ASN A 1 82 ? 4.406 12.641 5.668 1 98.12 82 ASN A C 1
ATOM 636 O O . ASN A 1 82 ? 3.422 13.305 5.348 1 98.12 82 ASN A O 1
ATOM 640 N N . LEU A 1 83 ? 5.609 13.109 5.879 1 97.94 83 LEU A N 1
ATOM 641 C CA . LEU A 1 83 ? 5.945 14.508 5.637 1 97.94 83 LEU A CA 1
ATOM 642 C C . LEU A 1 83 ? 7.008 14.633 4.547 1 97.94 83 LEU A C 1
ATOM 644 O O . LEU A 1 83 ? 7.996 13.898 4.555 1 97.94 83 LEU A O 1
ATOM 648 N N . GLY A 1 84 ? 6.715 15.391 3.557 1 96.69 84 GLY A N 1
ATOM 649 C CA . GLY A 1 84 ? 7.707 15.867 2.607 1 96.69 84 GLY A CA 1
ATOM 650 C C . GLY A 1 84 ? 8.023 17.344 2.768 1 96.69 84 GLY A C 1
ATOM 651 O O . GLY A 1 84 ? 7.133 18.156 3.037 1 96.69 84 GLY A O 1
ATOM 652 N N . LEU A 1 85 ? 9.266 17.703 2.584 1 95.56 85 LEU A N 1
ATOM 653 C CA . LEU A 1 85 ? 9.664 19.094 2.76 1 95.56 85 LEU A CA 1
ATOM 654 C C . LEU A 1 85 ? 9.914 19.766 1.411 1 95.56 85 LEU A C 1
ATOM 656 O O . LEU A 1 85 ? 10.539 19.172 0.526 1 95.56 85 LEU A O 1
ATOM 660 N N . GLY A 1 86 ? 9.359 20.922 1.242 1 92.31 86 GLY A N 1
ATOM 661 C CA . GLY A 1 86 ? 9.453 21.688 0.013 1 92.31 86 GLY A CA 1
ATOM 662 C C . GLY A 1 86 ? 8.102 21.984 -0.607 1 92.31 86 GLY A C 1
ATOM 663 O O . GLY A 1 86 ? 7.074 21.484 -0.145 1 92.31 86 GLY A O 1
ATOM 664 N N . ALA A 1 87 ? 8 22.812 -1.64 1 84.12 87 ALA A N 1
ATOM 665 C CA . ALA A 1 87 ? 6.762 23.25 -2.275 1 84.12 87 ALA A CA 1
ATOM 666 C C . ALA A 1 87 ? 6.246 22.203 -3.262 1 84.12 87 ALA A C 1
ATOM 668 O O . ALA A 1 87 ? 5.035 22.109 -3.484 1 84.12 87 ALA A O 1
ATOM 669 N N . ASN A 1 88 ? 7.074 21.484 -3.939 1 78.5 88 ASN A N 1
ATOM 670 C CA . ASN A 1 88 ? 6.703 20.484 -4.938 1 78.5 88 ASN A CA 1
ATOM 671 C C . ASN A 1 88 ? 7.332 19.125 -4.633 1 78.5 88 ASN A C 1
ATOM 673 O O . ASN A 1 88 ? 8.219 18.672 -5.359 1 78.5 88 ASN A O 1
ATOM 677 N N . VAL A 1 89 ? 6.688 18.578 -3.574 1 77.81 89 VAL A N 1
ATOM 678 C CA . VAL A 1 89 ? 7.355 17.391 -3.045 1 77.81 89 VAL A CA 1
ATOM 679 C C . VAL A 1 89 ? 6.812 16.141 -3.734 1 77.81 89 VAL A C 1
ATOM 681 O O . VAL A 1 89 ? 5.605 16.016 -3.957 1 77.81 89 VAL A O 1
ATOM 684 N N . THR A 1 90 ? 7.695 15.328 -4.219 1 72.38 90 THR A N 1
ATOM 685 C CA . THR A 1 90 ? 7.289 14.016 -4.699 1 72.38 90 THR A CA 1
ATOM 686 C C . THR A 1 90 ? 7.871 12.906 -3.82 1 72.38 90 THR A C 1
ATOM 688 O O . THR A 1 90 ? 7.512 11.742 -3.969 1 72.38 90 THR A O 1
ATOM 691 N N . ASN A 1 91 ? 8.68 13.438 -2.906 1 82.12 91 ASN A N 1
ATOM 692 C CA . ASN A 1 91 ? 9.273 12.461 -1.999 1 82.12 91 ASN A CA 1
ATOM 693 C C . ASN A 1 91 ? 8.828 12.695 -0.558 1 82.12 91 ASN A C 1
ATOM 695 O O . ASN A 1 91 ? 9.07 13.766 0.006 1 82.12 91 ASN A O 1
ATOM 699 N N . PHE A 1 92 ? 8.172 11.828 0.008 1 94 92 PHE A N 1
ATOM 700 C CA . PHE A 1 92 ? 7.711 11.852 1.391 1 94 92 PHE A CA 1
ATOM 701 C C . PHE A 1 92 ? 8.602 10.992 2.277 1 94 92 PHE A C 1
ATOM 703 O O . PHE A 1 92 ? 8.273 9.844 2.57 1 94 92 PHE A O 1
ATOM 710 N N . ASN A 1 93 ? 9.664 11.641 2.799 1 90.12 93 ASN A N 1
ATOM 711 C CA . ASN A 1 93 ? 10.75 10.852 3.381 1 90.12 93 ASN A CA 1
ATOM 712 C C . ASN A 1 93 ? 10.688 10.859 4.906 1 90.12 93 ASN A C 1
ATOM 714 O O . ASN A 1 93 ? 11.523 10.242 5.566 1 90.12 93 ASN A O 1
ATOM 718 N N . TYR A 1 94 ? 9.758 11.562 5.562 1 95.38 94 TYR A N 1
ATOM 719 C CA . TYR A 1 94 ? 9.625 11.57 7.016 1 95.38 94 TYR A CA 1
ATOM 720 C C . TYR A 1 94 ? 8.336 10.891 7.449 1 95.38 94 TYR A C 1
ATOM 722 O O . TYR A 1 94 ? 7.242 11.352 7.109 1 95.38 94 TYR A O 1
ATOM 730 N N . THR A 1 95 ? 8.508 9.812 8.211 1 95.75 95 THR A N 1
ATOM 731 C CA . THR A 1 95 ? 7.352 9.109 8.758 1 95.75 95 THR A CA 1
ATOM 732 C C . THR A 1 95 ? 6.848 9.789 10.023 1 95.75 95 THR A C 1
ATOM 734 O O . THR A 1 95 ? 7.633 10.086 10.93 1 95.75 95 THR A O 1
ATOM 737 N N . LEU A 1 96 ? 5.516 9.992 10.055 1 98.19 96 LEU A N 1
ATOM 738 C CA . LEU A 1 96 ? 4.961 10.68 11.211 1 98.19 96 LEU A CA 1
ATOM 739 C C . LEU A 1 96 ? 4.164 9.711 12.086 1 98.19 96 LEU A C 1
ATOM 741 O O . LEU A 1 96 ? 3.695 10.086 13.164 1 98.19 96 LEU A O 1
ATOM 745 N N . THR A 1 97 ? 4.023 8.484 11.68 1 96.88 97 THR A N 1
ATOM 746 C CA . THR A 1 97 ? 3.268 7.492 12.438 1 96.88 97 THR A CA 1
ATOM 747 C C . THR A 1 97 ? 4.199 6.637 13.289 1 96.88 97 THR A C 1
ATOM 749 O O . THR A 1 97 ? 3.953 5.445 13.477 1 96.88 97 THR A O 1
ATOM 752 N N . GLY A 1 98 ? 5.258 7.188 13.828 1 92.06 98 GLY A N 1
ATOM 753 C CA . GLY A 1 98 ? 6.184 6.457 14.68 1 92.06 98 GLY A CA 1
ATOM 754 C C . GLY A 1 98 ? 7.176 5.613 13.898 1 92.06 98 GLY A C 1
ATOM 755 O O . GLY A 1 98 ? 7.598 6 12.805 1 92.06 98 GLY A O 1
ATOM 756 N N . PRO A 1 99 ? 7.652 4.504 14.469 1 89 99 PRO A N 1
ATOM 757 C CA . PRO A 1 99 ? 8.688 3.707 13.805 1 89 99 PRO A CA 1
ATOM 758 C C . PRO A 1 99 ? 8.148 2.938 12.602 1 89 99 PRO A C 1
ATOM 760 O O . PRO A 1 99 ? 8.93 2.484 11.758 1 89 99 PRO A O 1
ATOM 763 N N . THR A 1 100 ? 6.871 2.717 12.594 1 92 100 THR A N 1
ATOM 764 C CA . THR A 1 100 ? 6.207 2.035 11.492 1 92 100 THR A CA 1
ATOM 765 C C . THR A 1 100 ? 4.914 2.754 11.109 1 92 100 THR A C 1
ATOM 767 O O . THR A 1 100 ? 4.945 3.906 10.672 1 92 100 THR A O 1
ATOM 770 N N . PHE A 1 101 ? 3.842 2.037 11.062 1 96.19 101 PHE A N 1
ATOM 771 C CA . PHE A 1 101 ? 2.514 2.531 10.719 1 96.19 101 PHE A CA 1
ATOM 772 C C . PHE A 1 101 ? 1.471 2.016 11.703 1 96.19 101 PHE A C 1
ATOM 774 O O . PHE A 1 101 ? 1.804 1.305 12.648 1 96.19 101 PHE A O 1
ATOM 781 N N . TRP A 1 102 ? 0.245 2.516 11.523 1 97 102 TRP A N 1
ATOM 782 C CA . TRP A 1 102 ? -0.798 2.145 12.477 1 97 102 TRP A CA 1
ATOM 783 C C . TRP A 1 102 ? -1.785 1.167 11.844 1 97 102 TRP A C 1
ATOM 785 O O . TRP A 1 102 ? -2.068 1.247 10.648 1 97 102 TRP A O 1
ATOM 795 N N . ASN A 1 103 ? -2.211 0.188 12.656 1 95.88 103 ASN A N 1
ATOM 796 C CA . ASN A 1 103 ? -3.479 -0.486 12.398 1 95.88 103 ASN A CA 1
ATOM 797 C C . ASN A 1 103 ? -4.652 0.28 13 1 95.88 103 ASN A C 1
ATOM 799 O O . ASN A 1 103 ? -4.742 0.429 14.219 1 95.88 103 ASN A O 1
ATOM 803 N N . VAL A 1 104 ? -5.516 0.812 12.18 1 97.12 104 VAL A N 1
ATOM 804 C CA . VAL A 1 104 ? -6.664 1.586 12.641 1 97.12 104 VAL A CA 1
ATOM 805 C C . VAL A 1 104 ? -7.93 0.736 12.555 1 97.12 104 VAL A C 1
ATOM 807 O O . VAL A 1 104 ? -8.195 0.112 11.523 1 97.12 104 VAL A O 1
ATOM 810 N N . SER A 1 105 ? -8.68 0.73 13.633 1 96.12 105 SER A N 1
ATOM 811 C CA . SER A 1 105 ? -9.961 0.032 13.68 1 96.12 105 SER A CA 1
ATOM 812 C C . SER A 1 105 ? -11.117 1.013 13.812 1 96.12 105 SER A C 1
ATOM 814 O O . SER A 1 105 ? -11.031 1.988 14.562 1 96.12 105 SER A O 1
ATOM 816 N N . GLY A 1 106 ? -12.188 0.736 13.023 1 95.62 106 GLY A N 1
ATOM 817 C CA . GLY A 1 106 ? -13.383 1.564 13.07 1 95.62 106 GLY A CA 1
ATOM 818 C C . GLY A 1 106 ? -13.453 2.582 11.953 1 95.62 106 GLY A C 1
ATOM 819 O O . GLY A 1 106 ? -12.453 3.236 11.641 1 95.62 106 GLY A O 1
ATOM 820 N N . ALA A 1 107 ? -14.641 2.703 11.367 1 96.69 107 ALA A N 1
ATOM 821 C CA . ALA A 1 107 ? -14.906 3.781 10.414 1 96.69 107 ALA A CA 1
ATOM 822 C C . ALA A 1 107 ? -15.375 5.043 11.133 1 96.69 107 ALA A C 1
ATOM 824 O O . ALA A 1 107 ? -16.188 4.977 12.055 1 96.69 107 ALA A O 1
ATOM 825 N N . GLY A 1 108 ? -14.805 6.148 10.812 1 97.88 108 GLY A N 1
ATOM 826 C CA . GLY A 1 108 ? -15.148 7.41 11.453 1 97.88 108 GLY A CA 1
ATOM 827 C C . GLY A 1 108 ? -13.992 8.391 11.492 1 97.88 108 GLY A C 1
ATOM 828 O O . GLY A 1 108 ? -13.047 8.281 10.695 1 97.88 108 GLY A O 1
ATOM 829 N N . THR A 1 109 ? -14.109 9.344 12.328 1 98.56 109 THR A N 1
ATOM 830 C CA . THR A 1 109 ? -13.125 10.414 12.438 1 98.56 109 THR A CA 1
ATOM 831 C C . THR A 1 109 ? -11.93 9.969 13.273 1 98.56 109 THR A C 1
ATOM 833 O O . THR A 1 109 ? -12.102 9.453 14.383 1 98.56 109 THR A O 1
ATOM 836 N N . LEU A 1 110 ? -10.789 10.086 12.789 1 98.75 110 LEU A N 1
ATOM 837 C CA . LEU A 1 110 ? -9.523 10.016 13.523 1 98.75 110 LEU A CA 1
ATOM 838 C C . LEU A 1 110 ? -8.828 11.375 13.539 1 98.75 110 LEU A C 1
ATOM 840 O O . LEU A 1 110 ? -8.562 11.953 12.484 1 98.75 110 LEU A O 1
ATOM 844 N N . CYS A 1 111 ? -8.562 11.922 14.68 1 98.88 111 CYS A N 1
ATOM 845 C CA . CYS A 1 111 ? -7.82 13.172 14.836 1 98.88 111 CYS A CA 1
ATOM 846 C C . CYS A 1 111 ? -6.68 13.008 15.828 1 98.88 111 CYS A C 1
ATOM 848 O O . CYS A 1 111 ? -6.891 12.555 16.953 1 98.88 111 CYS A O 1
ATOM 850 N N . VAL A 1 112 ? -5.461 13.344 15.43 1 98.69 112 VAL A N 1
ATOM 851 C CA . VAL A 1 112 ? -4.266 13.156 16.25 1 98.69 112 VAL A CA 1
ATOM 852 C C . VAL A 1 112 ? -3.34 14.359 16.078 1 98.69 112 VAL A C 1
ATOM 854 O O . VAL A 1 112 ? -3.318 15 15.031 1 98.69 112 VAL A O 1
ATOM 857 N N . ASP A 1 113 ? -2.645 14.648 17.109 1 98.5 113 ASP A N 1
ATOM 858 C CA . ASP A 1 113 ? -1.509 15.562 17.031 1 98.5 113 ASP A CA 1
ATOM 859 C C . ASP A 1 113 ? -0.204 14.797 16.812 1 98.5 113 ASP A C 1
ATOM 861 O O . ASP A 1 113 ? 0.148 13.922 17.609 1 98.5 113 ASP A O 1
ATOM 865 N N . LEU A 1 114 ? 0.442 15.188 15.773 1 98.5 114 LEU A N 1
ATOM 866 C CA . LEU A 1 114 ? 1.65 14.461 15.398 1 98.5 114 LEU A CA 1
ATOM 867 C C . LEU A 1 114 ? 2.891 15.32 15.625 1 98.5 114 LEU A C 1
ATOM 869 O O . LEU A 1 114 ? 3.006 16.406 15.062 1 98.5 114 LEU A O 1
ATOM 873 N N . PRO A 1 115 ? 3.791 14.766 16.469 1 97.88 115 PRO A N 1
ATOM 874 C CA . PRO A 1 115 ? 5.074 15.469 16.562 1 97.88 115 PRO A CA 1
ATOM 875 C C . PRO A 1 115 ? 5.965 15.234 15.344 1 97.88 115 PRO A C 1
ATOM 877 O O . PRO A 1 115 ? 5.773 14.258 14.617 1 97.88 115 PRO A O 1
ATOM 880 N N . LEU A 1 116 ? 6.879 16.172 15.125 1 98 116 LEU A N 1
ATOM 881 C CA . LEU A 1 116 ? 7.906 15.914 14.125 1 98 116 LEU A CA 1
ATOM 882 C C . LEU A 1 116 ? 8.961 14.945 14.656 1 98 116 LEU A C 1
ATOM 884 O O . LEU A 1 116 ? 9.148 14.836 15.875 1 98 116 LEU A O 1
ATOM 888 N N . PRO A 1 117 ? 9.586 14.227 13.734 1 95.25 117 PRO A N 1
ATOM 889 C CA . PRO A 1 117 ? 10.68 13.359 14.195 1 95.25 117 PRO A CA 1
ATOM 890 C C . PRO A 1 117 ? 11.766 14.125 14.938 1 95.25 117 PRO A C 1
ATOM 892 O O . PRO A 1 117 ? 11.992 15.312 14.664 1 95.25 117 PRO A O 1
ATOM 895 N N . GLU A 1 118 ? 12.398 13.352 15.812 1 93.75 118 GLU A N 1
ATOM 896 C CA . GLU A 1 118 ? 13.484 13.961 16.578 1 93.75 118 GLU A CA 1
ATOM 897 C C . GLU A 1 118 ? 14.547 14.539 15.648 1 93.75 118 GLU A C 1
ATOM 899 O O . GLU A 1 118 ? 14.922 13.914 14.656 1 93.75 118 GLU A O 1
ATOM 904 N N . GLY A 1 119 ? 14.961 15.68 15.977 1 94.88 119 GLY A N 1
ATOM 905 C CA . GLY A 1 119 ? 16.047 16.312 15.242 1 94.88 119 GLY A CA 1
ATOM 906 C C . GLY A 1 119 ? 15.562 17.156 14.078 1 94.88 119 GLY A C 1
ATOM 907 O O . GLY A 1 119 ? 16.312 17.953 13.531 1 94.88 119 GLY A O 1
ATOM 908 N N . LEU A 1 120 ? 14.398 16.906 13.695 1 95.56 120 LEU A N 1
ATOM 909 C CA . LEU A 1 120 ? 13.852 17.688 12.594 1 95.56 120 LEU A CA 1
ATOM 910 C C . LEU A 1 120 ? 13.344 19.047 13.07 1 95.56 120 LEU A C 1
ATOM 912 O O . LEU A 1 120 ? 12.422 19.109 13.891 1 95.56 120 LEU A O 1
ATOM 916 N N . THR A 1 121 ? 13.961 20.156 12.617 1 96.44 121 THR A N 1
ATOM 917 C CA . THR A 1 121 ? 13.586 21.531 12.984 1 96.44 121 THR A CA 1
ATOM 918 C C . THR A 1 121 ? 13.125 22.297 11.75 1 96.44 121 THR A C 1
ATOM 920 O O . THR A 1 121 ? 13.734 22.203 10.68 1 96.44 121 THR A O 1
ATOM 923 N N . MET A 1 122 ? 12.086 23 11.969 1 97.69 122 MET A N 1
ATOM 924 C CA . MET A 1 122 ? 11.523 23.766 10.852 1 97.69 122 MET A CA 1
ATOM 925 C C . MET A 1 122 ? 11.617 25.266 11.109 1 97.69 122 MET A C 1
ATOM 927 O O . MET A 1 122 ? 11.68 25.703 12.266 1 97.69 122 MET A O 1
ATOM 931 N N . SER A 1 123 ? 11.664 26.016 9.992 1 98 123 SER A N 1
ATOM 932 C CA . SER A 1 123 ? 11.672 27.469 10.078 1 98 123 SER A CA 1
ATOM 933 C C . SER A 1 123 ? 10.305 28.047 9.703 1 98 123 SER A C 1
ATOM 935 O O . SER A 1 123 ? 9.562 27.453 8.93 1 98 123 SER A O 1
ATOM 937 N N . ASP A 1 124 ? 10.102 29.188 10.281 1 98.56 124 ASP A N 1
ATOM 938 C CA . ASP A 1 124 ? 8.883 29.922 9.938 1 98.56 124 ASP A CA 1
ATOM 939 C C . ASP A 1 124 ? 8.82 30.219 8.438 1 98.56 124 ASP A C 1
ATOM 941 O O . ASP A 1 124 ? 9.766 30.766 7.875 1 98.56 124 ASP A O 1
ATOM 945 N N . GLY A 1 125 ? 7.727 29.781 7.801 1 97.25 125 GLY A N 1
ATOM 946 C CA . GLY A 1 125 ? 7.543 30.016 6.379 1 97.25 125 GLY A CA 1
ATOM 947 C C . GLY A 1 125 ? 7.914 28.828 5.52 1 97.25 125 GLY A C 1
ATOM 948 O O . GLY A 1 125 ? 7.578 28.781 4.336 1 97.25 125 GLY A O 1
ATOM 949 N N . GLN A 1 126 ? 8.602 27.891 6.133 1 96.25 126 GLN A N 1
ATOM 950 C CA . GLN A 1 126 ? 9.047 26.719 5.379 1 96.25 126 GLN A CA 1
ATOM 951 C C . GLN A 1 126 ? 7.852 25.906 4.879 1 96.25 126 GLN A C 1
ATOM 953 O O . GLN A 1 126 ? 6.887 25.688 5.613 1 96.25 126 GLN A O 1
ATOM 958 N N . GLU A 1 127 ? 7.891 25.453 3.623 1 95.69 127 GLU A N 1
ATOM 959 C CA . GLU A 1 127 ? 6.777 24.719 3.029 1 95.69 127 GLU A CA 1
ATOM 960 C C . GLU A 1 127 ? 7.027 23.219 3.076 1 95.69 127 GLU A C 1
ATOM 962 O O . GLU A 1 127 ? 8.18 22.766 3.111 1 95.69 127 GLU A O 1
ATOM 967 N N . GLY A 1 128 ? 5.934 22.5 3.174 1 96.19 128 GLY A N 1
ATOM 968 C CA . GLY A 1 128 ? 5.938 21.047 3.111 1 96.19 128 GLY A CA 1
ATOM 969 C C . GLY A 1 128 ? 4.602 20.469 2.684 1 96.19 128 GLY A C 1
ATOM 970 O O . GLY A 1 128 ? 3.697 21.203 2.283 1 96.19 128 GLY A O 1
ATOM 971 N N . SER A 1 129 ? 4.508 19.172 2.67 1 96.94 129 SER A N 1
ATOM 972 C CA . SER A 1 129 ? 3.279 18.453 2.344 1 96.94 129 SER A CA 1
ATOM 973 C C . SER A 1 129 ? 3.094 17.234 3.242 1 96.94 129 SER A C 1
ATOM 975 O O . SER A 1 129 ? 4.055 16.516 3.537 1 96.94 129 SER A O 1
ATOM 977 N N . ILE A 1 130 ? 1.873 17.078 3.693 1 97.88 130 ILE A N 1
ATOM 978 C CA . ILE A 1 130 ? 1.47 15.883 4.418 1 97.88 130 ILE A CA 1
ATOM 979 C C . ILE A 1 130 ? 0.84 14.883 3.449 1 97.88 130 ILE A C 1
ATOM 981 O O . ILE A 1 130 ? -0.085 15.227 2.709 1 97.88 130 ILE A O 1
ATOM 985 N N . GLN A 1 131 ? 1.387 13.688 3.396 1 97.88 131 GLN A N 1
ATOM 986 C CA . GLN A 1 131 ? 0.779 12.586 2.66 1 97.88 131 GLN A CA 1
ATOM 987 C C . GLN A 1 131 ? 0.115 11.586 3.607 1 97.88 131 GLN A C 1
ATOM 989 O O . GLN A 1 131 ? 0.7 11.203 4.621 1 97.88 131 GLN A O 1
ATOM 994 N N . VAL A 1 132 ? -1.099 11.234 3.297 1 98.75 132 VAL A N 1
ATOM 995 C CA . VAL A 1 132 ? -1.797 10.164 4 1 98.75 132 VAL A CA 1
ATOM 996 C C . VAL A 1 132 ? -1.98 8.969 3.07 1 98.75 132 VAL A C 1
ATOM 998 O O . VAL A 1 132 ? -2.455 9.117 1.942 1 98.75 132 VAL A O 1
ATOM 1001 N N . VAL A 1 133 ? -1.534 7.797 3.547 1 98 133 VAL A N 1
ATOM 1002 C CA . VAL A 1 133 ? -1.68 6.547 2.807 1 98 133 VAL A CA 1
ATOM 1003 C C . VAL A 1 133 ? -2.459 5.539 3.646 1 98 133 VAL A C 1
ATOM 1005 O O . VAL A 1 133 ? -2.107 5.273 4.797 1 98 133 VAL A O 1
ATOM 1008 N N . THR A 1 134 ? -3.535 5.016 3.119 1 98.12 134 THR A N 1
ATOM 1009 C CA . THR A 1 134 ? -4.211 3.873 3.727 1 98.12 134 THR A CA 1
ATOM 1010 C C . THR A 1 134 ? -3.971 2.607 2.908 1 98.12 134 THR A C 1
ATOM 1012 O O . THR A 1 134 ? -3.951 2.652 1.676 1 98.12 134 THR A O 1
ATOM 1015 N N . VAL A 1 135 ? -3.67 1.557 3.596 1 96.44 135 VAL A N 1
ATOM 1016 C CA . VAL A 1 135 ? -3.42 0.27 2.957 1 96.44 135 VAL A CA 1
ATOM 1017 C C . VAL A 1 135 ? -4.402 -0.771 3.486 1 96.44 135 VAL A C 1
ATOM 1019 O O . VAL A 1 135 ? -4.598 -0.887 4.699 1 96.44 135 VAL A O 1
ATOM 1022 N N . GLY A 1 136 ? -5.031 -1.48 2.574 1 94.06 136 GLY A N 1
ATOM 1023 C CA . GLY A 1 136 ? -6.008 -2.488 2.959 1 94.06 136 GLY A CA 1
ATOM 1024 C C . GLY A 1 136 ? -5.406 -3.873 3.109 1 94.06 136 GLY A C 1
ATOM 1025 O O . GLY A 1 136 ? -4.184 -4.027 3.094 1 94.06 136 GLY A O 1
ATOM 1026 N N . ALA A 1 137 ? -6.305 -4.871 3.254 1 91.56 137 ALA A N 1
ATOM 1027 C CA . ALA A 1 137 ? -5.934 -6.25 3.559 1 91.56 137 ALA A CA 1
ATOM 1028 C C . ALA A 1 137 ? -5.094 -6.852 2.438 1 91.56 137 ALA A C 1
ATOM 1030 O O . ALA A 1 137 ? -4.227 -7.695 2.688 1 91.56 137 ALA A O 1
ATOM 1031 N N . SER A 1 138 ? -5.289 -6.414 1.229 1 94.12 138 SER A N 1
ATOM 1032 C CA . SER A 1 138 ? -4.605 -6.988 0.073 1 94.12 138 SER A CA 1
ATOM 1033 C C . SER A 1 138 ? -3.369 -6.176 -0.296 1 94.12 138 SER A C 1
ATOM 1035 O O . SER A 1 138 ? -2.717 -6.449 -1.306 1 94.12 138 SER A O 1
ATOM 1037 N N . GLY A 1 139 ? -3.109 -5.133 0.46 1 95.62 139 GLY A N 1
ATOM 1038 C CA . GLY A 1 139 ? -1.924 -4.332 0.198 1 95.62 139 GLY A CA 1
ATOM 1039 C C . GLY A 1 139 ? -2.191 -3.148 -0.714 1 95.62 139 GLY A C 1
ATOM 1040 O O . GLY A 1 139 ? -1.292 -2.35 -0.984 1 95.62 139 GLY A O 1
ATOM 1041 N N . SER A 1 140 ? -3.428 -3.018 -1.21 1 95.25 140 SER A N 1
ATOM 1042 C CA . SER A 1 140 ? -3.783 -1.881 -2.055 1 95.25 140 SER A CA 1
ATOM 1043 C C . SER A 1 140 ? -3.705 -0.57 -1.278 1 95.25 140 SER A C 1
ATOM 1045 O O . SER A 1 140 ? -4.195 -0.479 -0.151 1 95.25 140 SER A O 1
ATOM 1047 N N . ALA A 1 141 ? -3.121 0.428 -1.945 1 97 141 ALA A N 1
ATOM 1048 C CA . ALA A 1 141 ? -2.896 1.695 -1.255 1 97 141 ALA A CA 1
ATOM 1049 C C . ALA A 1 141 ? -3.746 2.809 -1.86 1 97 141 ALA A C 1
ATOM 1051 O O . ALA A 1 141 ? -3.91 2.879 -3.08 1 97 141 ALA A O 1
ATOM 1052 N N . LEU A 1 142 ? -4.266 3.678 -0.989 1 97.62 142 LEU A N 1
ATOM 1053 C CA . LEU A 1 142 ? -4.941 4.918 -1.355 1 97.62 142 LEU A CA 1
ATOM 1054 C C . LEU A 1 142 ? -4.168 6.129 -0.839 1 97.62 142 LEU A C 1
ATOM 1056 O O . LEU A 1 142 ? -3.58 6.082 0.243 1 97.62 142 LEU A O 1
ATOM 1060 N N . TYR A 1 143 ? -4.258 7.238 -1.597 1 97.12 143 TYR A N 1
ATOM 1061 C CA . TYR A 1 143 ? -3.391 8.375 -1.312 1 97.12 143 TYR A CA 1
ATOM 1062 C C . TYR A 1 143 ? -4.191 9.672 -1.256 1 97.12 143 TYR A C 1
ATOM 1064 O O . TYR A 1 143 ? -5.109 9.875 -2.057 1 97.12 143 TYR A O 1
ATOM 1072 N N . ASN A 1 144 ? -3.844 10.539 -0.338 1 97.25 144 ASN A N 1
ATOM 1073 C CA . ASN A 1 144 ? -4.188 11.953 -0.327 1 97.25 144 ASN A CA 1
ATOM 1074 C C . ASN A 1 144 ? -3.049 12.805 0.229 1 97.25 144 ASN A C 1
ATOM 1076 O O . ASN A 1 144 ? -2.26 12.328 1.05 1 97.25 144 ASN A O 1
ATOM 1080 N N . CYS A 1 145 ? -3.057 14.086 -0.223 1 96.94 145 CYS A N 1
ATOM 1081 C CA . CYS A 1 145 ? -2.033 14.992 0.281 1 96.94 145 CYS A CA 1
ATOM 1082 C C . CYS A 1 145 ? -2.645 16.328 0.69 1 96.94 145 CYS A C 1
ATOM 1084 O O . CYS A 1 145 ? -3.703 16.703 0.189 1 96.94 145 CYS A O 1
ATOM 1086 N N . ALA A 1 146 ? -1.986 16.984 1.55 1 97.19 146 ALA A N 1
ATOM 1087 C CA . ALA A 1 146 ? -2.256 18.359 1.964 1 97.19 146 ALA A CA 1
ATOM 1088 C C . ALA A 1 146 ? -0.967 19.188 2.027 1 97.19 146 ALA A C 1
ATOM 1090 O O . ALA A 1 146 ? 0.023 18.75 2.619 1 97.19 146 ALA A O 1
ATOM 1091 N N . ASP A 1 147 ? -0.968 20.344 1.43 1 97 147 ASP A N 1
ATOM 1092 C CA . ASP A 1 147 ? 0.183 21.234 1.507 1 97 147 ASP A CA 1
ATOM 1093 C C . ASP A 1 147 ? 0.13 22.094 2.77 1 97 147 ASP A C 1
ATOM 1095 O O . ASP A 1 147 ? -0.934 22.578 3.145 1 97 147 ASP A O 1
ATOM 1099 N N . ILE A 1 148 ? 1.312 22.25 3.381 1 97.31 148 ILE A N 1
ATOM 1100 C CA . ILE A 1 148 ? 1.365 23.016 4.625 1 97.31 148 ILE A CA 1
ATOM 1101 C C . ILE A 1 148 ? 2.482 24.062 4.547 1 97.31 148 ILE A C 1
ATOM 1103 O O . ILE A 1 148 ? 3.33 24 3.65 1 97.31 148 ILE A O 1
ATOM 1107 N N . ARG A 1 149 ? 2.385 24.984 5.352 1 97.06 149 ARG A N 1
ATOM 1108 C CA . ARG A 1 149 ? 3.432 25.938 5.684 1 97.06 149 ARG A CA 1
ATOM 1109 C C . ARG A 1 149 ? 3.691 25.969 7.184 1 97.06 149 ARG A C 1
ATOM 1111 O O . ARG A 1 149 ? 2.775 26.219 7.973 1 97.06 149 ARG A O 1
ATOM 1118 N N . PHE A 1 150 ? 4.941 25.75 7.523 1 98.12 150 PHE A N 1
ATOM 1119 C CA . PHE A 1 150 ? 5.293 25.844 8.938 1 98.12 150 PHE A CA 1
ATOM 1120 C C . PHE A 1 150 ? 5.277 27.297 9.398 1 98.12 150 PHE A C 1
ATOM 1122 O O . PHE A 1 150 ? 5.879 28.172 8.766 1 98.12 150 PHE A O 1
ATOM 1129 N N . ARG A 1 151 ? 4.578 27.484 10.492 1 98.56 151 ARG A N 1
ATOM 1130 C CA . ARG A 1 151 ? 4.465 28.828 11.055 1 98.56 151 ARG A CA 1
ATOM 1131 C C . ARG A 1 151 ? 4.66 28.812 12.57 1 98.56 151 ARG A C 1
ATOM 1133 O O . ARG A 1 151 ? 4.152 27.922 13.258 1 98.56 151 ARG A O 1
ATOM 1140 N N . ASP A 1 152 ? 5.352 29.812 13.055 1 98 152 ASP A N 1
ATOM 1141 C CA . ASP A 1 152 ? 5.637 29.906 14.484 1 98 152 ASP A CA 1
ATOM 1142 C C . ASP A 1 152 ? 4.367 30.188 15.281 1 98 152 ASP A C 1
ATOM 1144 O O . ASP A 1 152 ? 4.266 29.828 16.453 1 98 152 ASP A O 1
ATOM 1148 N N . ASN A 1 153 ? 3.414 30.828 14.672 1 98.06 153 ASN A N 1
ATOM 1149 C CA . ASN A 1 153 ? 2.201 31.219 15.391 1 98.06 153 ASN A CA 1
ATOM 1150 C C . ASN A 1 153 ? 1.068 30.219 15.141 1 98.06 153 ASN A C 1
ATOM 1152 O O . ASN A 1 153 ? -0.076 30.469 15.523 1 98.06 153 ASN A O 1
ATOM 1156 N N . ALA A 1 154 ? 1.337 29.219 14.383 1 98.31 154 ALA A N 1
ATOM 1157 C CA . ALA A 1 154 ? 0.327 28.188 14.18 1 98.31 154 ALA A CA 1
ATOM 1158 C C . ALA A 1 154 ? 0.232 27.266 15.398 1 98.31 154 ALA A C 1
ATOM 1160 O O . ALA A 1 154 ? 1.219 27.078 16.109 1 98.31 154 ALA A O 1
ATOM 1161 N N . SER A 1 155 ? -0.989 26.766 15.633 1 98.12 155 SER A N 1
ATOM 1162 C CA . SER A 1 155 ? -1.234 25.828 16.734 1 98.12 155 SER A CA 1
ATOM 1163 C C . SER A 1 155 ? -1.966 24.594 16.234 1 98.12 155 SER A C 1
ATOM 1165 O O . SER A 1 155 ? -2.555 24.594 15.148 1 98.12 155 SER A O 1
ATOM 1167 N N . THR A 1 156 ? -1.846 23.594 17.062 1 98.56 156 THR A N 1
ATOM 1168 C CA . THR A 1 156 ? -2.682 22.422 16.781 1 98.56 156 THR A CA 1
ATOM 1169 C C . THR A 1 156 ? -4.16 22.781 16.922 1 98.56 156 THR A C 1
ATOM 1171 O O . THR A 1 156 ? -4.504 23.812 17.5 1 98.56 156 THR A O 1
ATOM 1174 N N . LEU A 1 157 ? -4.98 21.969 16.297 1 98.56 157 LEU A N 1
ATOM 1175 C CA . LEU A 1 157 ? -6.414 22.141 16.516 1 98.56 157 LEU A CA 1
ATOM 1176 C C . LEU A 1 157 ? -6.758 22.062 18 1 98.56 157 LEU A C 1
ATOM 1178 O O . LEU A 1 157 ? -6.086 21.359 18.766 1 98.56 157 LEU A O 1
ATOM 1182 N N . SER A 1 158 ? -7.781 22.781 18.344 1 98.12 158 SER A N 1
ATOM 1183 C CA . SER A 1 158 ? -8.25 22.703 19.719 1 98.12 158 SER A CA 1
ATOM 1184 C C . SER A 1 158 ? -8.773 21.312 20.047 1 98.12 158 SER A C 1
ATOM 1186 O O . SER A 1 158 ? -9.109 20.547 19.141 1 98.12 158 SER A O 1
ATOM 1188 N N . LYS A 1 159 ? -8.883 21.031 21.297 1 96.81 159 LYS A N 1
ATOM 1189 C CA . LYS A 1 159 ? -9.391 19.75 21.75 1 96.81 159 LYS A CA 1
ATOM 1190 C C . LYS A 1 159 ? -10.812 19.5 21.25 1 96.81 159 LYS A C 1
ATOM 1192 O O . LYS A 1 159 ? -11.203 18.359 21 1 96.81 159 LYS A O 1
ATOM 1197 N N . ASP A 1 160 ? -11.516 20.562 21.078 1 97.31 160 ASP A N 1
ATOM 1198 C CA . ASP A 1 160 ? -12.875 20.469 20.562 1 97.31 160 ASP A CA 1
ATOM 1199 C C . ASP A 1 160 ? -12.883 20.156 19.062 1 97.31 160 ASP A C 1
ATOM 1201 O O . ASP A 1 160 ? -13.789 19.469 18.578 1 97.31 160 ASP A O 1
ATOM 1205 N N . GLU A 1 161 ? -11.938 20.672 18.375 1 97.88 161 GLU A N 1
ATOM 1206 C CA . GLU A 1 161 ? -11.859 20.484 16.938 1 97.88 161 GLU A CA 1
ATOM 1207 C C . GLU A 1 161 ? -11.211 19.141 16.578 1 97.88 161 GLU A C 1
ATOM 1209 O O . GLU A 1 161 ? -11.508 18.547 15.547 1 97.88 161 GLU A O 1
ATOM 1214 N N . CYS A 1 162 ? -10.352 18.734 17.484 1 98.5 162 CYS A N 1
ATOM 1215 C CA . CYS A 1 162 ? -9.633 17.484 17.25 1 98.5 162 CYS A CA 1
ATOM 1216 C C . CYS A 1 162 ? -10.102 16.391 18.203 1 98.5 162 CYS A C 1
ATOM 1218 O O . CYS A 1 162 ? -9.508 16.172 19.25 1 98.5 162 CYS A O 1
ATOM 1220 N N . LYS A 1 163 ? -11.117 15.695 17.734 1 98.06 163 LYS A N 1
ATOM 1221 C CA . LYS A 1 163 ? -11.688 14.594 18.5 1 98.06 163 LYS A CA 1
ATOM 1222 C C . LYS A 1 163 ? -11.805 13.328 17.641 1 98.06 163 LYS A C 1
ATOM 1224 O O . LYS A 1 163 ? -12.352 13.375 16.547 1 98.06 163 LYS A O 1
ATOM 1229 N N . THR A 1 164 ? -11.258 12.297 18.172 1 98.62 164 THR A N 1
ATOM 1230 C CA . THR A 1 164 ? -11.422 10.992 17.531 1 98.62 164 THR A CA 1
ATOM 1231 C C . THR A 1 164 ? -12.719 10.328 17.984 1 98.62 164 THR A C 1
ATOM 1233 O O . THR A 1 164 ? -13.055 10.359 19.172 1 98.62 164 THR A O 1
ATOM 1236 N N . ASP A 1 165 ? -13.469 9.805 17.016 1 98.5 165 ASP A N 1
ATOM 1237 C CA . ASP A 1 165 ? -14.68 9.078 17.375 1 98.5 165 ASP A CA 1
ATOM 1238 C C . ASP A 1 165 ? -14.375 7.938 18.344 1 98.5 165 ASP A C 1
ATOM 1240 O O . ASP A 1 165 ? -13.344 7.273 18.219 1 98.5 165 ASP A O 1
ATOM 1244 N N . ASP A 1 166 ? -15.328 7.574 19.156 1 97.88 166 ASP A N 1
ATOM 1245 C CA . ASP A 1 166 ? -15.156 6.535 20.172 1 97.88 166 ASP A CA 1
ATOM 1246 C C . ASP A 1 166 ? -14.891 5.18 19.531 1 97.88 166 ASP A C 1
ATOM 1248 O O . ASP A 1 166 ? -14.172 4.348 20.094 1 97.88 166 ASP A O 1
ATOM 1252 N N . LYS A 1 167 ? -15.469 4.906 18.391 1 97.69 167 LYS A N 1
ATOM 1253 C CA . LYS A 1 167 ? -15.383 3.604 17.734 1 97.69 167 LYS A CA 1
ATOM 1254 C C . LYS A 1 167 ? -14.086 3.465 16.953 1 97.69 167 LYS A C 1
ATOM 1256 O O . LYS A 1 167 ? -13.797 2.4 16.391 1 97.69 167 LYS A O 1
ATOM 1261 N N . VAL A 1 168 ? -13.359 4.574 16.859 1 98.25 168 VAL A N 1
ATOM 1262 C CA . VAL A 1 168 ? -12.109 4.574 16.094 1 98.25 168 VAL A CA 1
ATOM 1263 C C . VAL A 1 168 ? -10.922 4.469 17.062 1 98.25 168 VAL A C 1
ATOM 1265 O O . VAL A 1 168 ? -10.859 5.195 18.062 1 98.25 168 VAL A O 1
ATOM 1268 N N . SER A 1 169 ? -10.039 3.465 16.844 1 97.62 169 SER A N 1
ATOM 1269 C CA . SER A 1 169 ? -8.805 3.293 17.609 1 97.62 169 SER A CA 1
ATOM 1270 C C . SER A 1 169 ? -7.648 2.877 16.703 1 97.62 169 SER A C 1
ATOM 1272 O O . SER A 1 169 ? -7.855 2.5 15.555 1 97.62 169 SER A O 1
ATOM 1274 N N . PHE A 1 170 ? -6.457 3.105 17.156 1 96.75 170 PHE A N 1
ATOM 1275 C CA . PHE A 1 170 ? -5.312 2.652 16.375 1 96.75 170 PHE A CA 1
ATOM 1276 C C . PHE A 1 170 ? -4.215 2.111 17.297 1 96.75 170 PHE A C 1
ATOM 1278 O O . PHE A 1 170 ? -4.129 2.488 18.453 1 96.75 170 PHE A O 1
ATOM 1285 N N . VAL A 1 171 ? -3.424 1.15 16.781 1 95.5 171 VAL A N 1
ATOM 1286 C CA . VAL A 1 171 ? -2.271 0.579 17.469 1 95.5 171 VAL A CA 1
ATOM 1287 C C . VAL A 1 171 ? -1.062 0.574 16.547 1 95.5 171 VAL A C 1
ATOM 1289 O O . VAL A 1 171 ? -1.215 0.485 15.32 1 95.5 171 VAL A O 1
ATOM 1292 N N . GLN A 1 172 ? 0.121 0.724 17.125 1 94.12 172 GLN A N 1
ATOM 1293 C CA . GLN A 1 172 ? 1.367 0.645 16.375 1 94.12 172 GLN A CA 1
ATOM 1294 C C . GLN A 1 172 ? 1.605 -0.77 15.844 1 94.12 172 GLN A C 1
ATOM 1296 O O . GLN A 1 172 ? 1.518 -1.739 16.609 1 94.12 172 GLN A O 1
ATOM 1301 N N . VAL A 1 173 ? 1.806 -0.859 14.516 1 92.44 173 VAL A N 1
ATOM 1302 C CA . VAL A 1 173 ? 2.164 -2.164 13.977 1 92.44 173 VAL A CA 1
ATOM 1303 C C . VAL A 1 173 ? 3.643 -2.445 14.234 1 92.44 173 VAL A C 1
ATOM 1305 O O . VAL A 1 173 ? 4.492 -1.582 14.008 1 92.44 173 VAL A O 1
ATOM 1308 N N . LYS A 1 174 ? 3.918 -3.594 14.844 1 79.44 174 LYS A N 1
ATOM 1309 C CA . LYS A 1 174 ? 5.293 -3.965 15.164 1 79.44 174 LYS A CA 1
ATOM 1310 C C . LYS A 1 174 ? 5.898 -4.832 14.062 1 79.44 174 LYS A C 1
ATOM 1312 O O . LYS A 1 174 ? 5.262 -5.773 13.586 1 79.44 174 LYS A O 1
ATOM 1317 N N . GLY A 1 175 ? 6.789 -4.18 13.359 1 63 175 GLY A N 1
ATOM 1318 C CA . GLY A 1 175 ? 7.547 -5.035 12.461 1 63 175 GLY A CA 1
ATOM 1319 C C . GLY A 1 175 ? 8.391 -6.066 13.188 1 63 175 GLY A C 1
ATOM 1320 O O . GLY A 1 175 ? 8.414 -6.098 14.422 1 63 175 GLY A O 1
ATOM 1321 N N . PRO A 1 176 ? 8.992 -7.023 12.523 1 51.84 176 PRO A N 1
ATOM 1322 C CA . PRO A 1 176 ? 9.891 -7.91 13.266 1 51.84 176 PRO A CA 1
ATOM 1323 C C . PRO A 1 176 ? 10.945 -7.145 14.062 1 51.84 176 PRO A C 1
ATOM 1325 O O . PRO A 1 176 ? 11.383 -6.074 13.641 1 51.84 176 PRO A O 1
ATOM 1328 N N . SER A 1 177 ? 10.781 -7.035 15.398 1 40.75 177 SER A N 1
ATOM 1329 C CA . SER A 1 177 ? 11.898 -6.535 16.188 1 40.75 177 SER A CA 1
ATOM 1330 C C . SER A 1 177 ? 13.234 -6.898 15.555 1 40.75 177 SER A C 1
ATOM 1332 O O . SER A 1 177 ? 13.555 -8.078 15.414 1 40.75 177 SER A O 1
ATOM 1334 N N . GLY A 1 178 ? 13.617 -6.363 14.539 1 34.97 178 GLY A N 1
ATOM 1335 C CA . GLY A 1 178 ? 15.031 -6.594 14.273 1 34.97 178 GLY A CA 1
ATOM 1336 C C . GLY A 1 178 ? 15.867 -6.695 15.531 1 34.97 178 GLY A C 1
ATOM 1337 O O . GLY A 1 178 ? 15.539 -6.082 16.547 1 34.97 178 GLY A O 1
ATOM 1338 N N . ASN A 1 179 ? 16.609 -7.809 15.719 1 30.95 179 ASN A N 1
ATOM 1339 C CA . ASN A 1 179 ? 17.703 -7.848 16.672 1 30.95 179 ASN A CA 1
ATOM 1340 C C . ASN A 1 179 ? 18.562 -6.586 16.609 1 30.95 179 ASN A C 1
ATOM 1342 O O . ASN A 1 179 ? 19.266 -6.355 15.617 1 30.95 179 ASN A O 1
ATOM 1346 N N . SER A 1 180 ? 18.203 -5.52 17.016 1 29.03 180 SER A N 1
ATOM 1347 C CA . SER A 1 180 ? 19.234 -4.547 17.312 1 29.03 180 SER A CA 1
ATOM 1348 C C . SER A 1 180 ? 20.453 -5.219 17.969 1 29.03 180 SER A C 1
ATOM 1350 O O . SER A 1 180 ? 20.328 -5.816 19.031 1 29.03 180 SER A O 1
ATOM 1352 N N . THR A 1 181 ? 21.391 -5.801 17.172 1 26.55 181 THR A N 1
ATOM 1353 C CA . THR A 1 181 ? 22.703 -5.906 17.781 1 26.55 181 THR A CA 1
ATOM 1354 C C . THR A 1 181 ? 23.078 -4.613 18.5 1 26.55 181 THR A C 1
ATOM 1356 O O . THR A 1 181 ? 23.25 -3.57 17.859 1 26.55 181 THR A O 1
ATOM 1359 N N . GLU A 1 182 ? 22.609 -4.445 19.688 1 25.39 182 GLU A N 1
ATOM 1360 C CA . GLU A 1 182 ? 23.203 -3.559 20.688 1 25.39 182 GLU A CA 1
ATOM 1361 C C . GLU A 1 182 ? 24.719 -3.725 20.766 1 25.39 182 GLU A C 1
ATOM 1363 O O . GLU A 1 182 ? 25.203 -4.801 21.109 1 25.39 182 GLU A O 1
ATOM 1368 N N . GLY A 1 183 ? 25.469 -3.336 19.703 1 23.3 183 GLY A N 1
ATOM 1369 C CA . GLY A 1 183 ? 26.844 -3.086 20.094 1 23.3 183 GLY A CA 1
ATOM 1370 C C . GLY A 1 183 ? 26.953 -2.32 21.391 1 23.3 183 GLY A C 1
ATOM 1371 O O . GLY A 1 183 ? 26.391 -1.236 21.547 1 23.3 183 GLY A O 1
ATOM 1372 N N . GLY A 1 184 ? 26.984 -3.109 22.438 1 23.38 184 GLY A N 1
ATOM 1373 C CA . GLY A 1 184 ? 27.266 -2.775 23.828 1 23.38 184 GLY A CA 1
ATOM 1374 C C . GLY A 1 184 ? 28.484 -1.88 23.984 1 23.38 184 GLY A C 1
ATOM 1375 O O . GLY A 1 184 ? 29.609 -2.365 24.062 1 23.38 184 GLY A O 1
ATOM 1376 N N . GLU A 1 185 ? 28.812 -0.952 23.031 1 21.05 185 GLU A N 1
ATOM 1377 C CA . GLU A 1 185 ? 29.828 -0.153 23.703 1 21.05 185 GLU A CA 1
ATOM 1378 C C . GLU A 1 185 ? 29.328 0.375 25.047 1 21.05 185 GLU A C 1
ATOM 1380 O O . GLU A 1 185 ? 28.156 0.721 25.172 1 21.05 185 GLU A O 1
ATOM 1385 N N . SER A 1 186 ? 30.125 0.001 26.031 1 21.17 186 SER A N 1
ATOM 1386 C CA . SER A 1 186 ? 30.094 0.334 27.453 1 21.17 186 SER A CA 1
ATOM 1387 C C . SER A 1 186 ? 29.922 1.835 27.656 1 21.17 186 SER A C 1
ATOM 1389 O O . SER A 1 186 ? 30.906 2.59 27.609 1 21.17 186 SER A O 1
ATOM 1391 N N . ALA A 1 187 ? 29.359 2.506 26.766 1 21.86 187 ALA A N 1
ATOM 1392 C CA . ALA A 1 187 ? 29.422 3.861 27.312 1 21.86 187 ALA A CA 1
ATOM 1393 C C . ALA A 1 187 ? 28.797 3.928 28.703 1 21.86 187 ALA A C 1
ATOM 1395 O O . ALA A 1 187 ? 27.969 3.084 29.047 1 21.86 187 ALA A O 1
ATOM 1396 N N . ASP A 1 188 ? 29.453 4.656 29.641 1 19.64 188 ASP A N 1
ATOM 1397 C CA . ASP A 1 188 ? 29.141 5.234 30.938 1 19.64 188 ASP A CA 1
ATOM 1398 C C . ASP A 1 188 ? 27.719 5.812 30.953 1 19.64 188 ASP A C 1
ATOM 1400 O O . ASP A 1 188 ? 27.188 6.184 29.906 1 19.64 188 ASP A O 1
ATOM 1404 N N . ASP A 1 189 ? 27.109 5.672 32.156 1 18.86 189 ASP A N 1
ATOM 1405 C CA . ASP A 1 189 ? 25.797 5.656 32.781 1 18.86 189 ASP A CA 1
ATOM 1406 C C . ASP A 1 189 ? 25.078 6.996 32.594 1 18.86 189 ASP A C 1
ATOM 1408 O O . ASP A 1 189 ? 24.047 7.25 33.219 1 18.86 189 ASP A O 1
ATOM 1412 N N . LYS A 1 190 ? 25.656 7.965 31.953 1 19.41 190 LYS A N 1
ATOM 1413 C CA . LYS A 1 190 ? 24.938 9.109 32.5 1 19.41 190 LYS A CA 1
ATOM 1414 C C . LYS A 1 190 ? 23.453 9.039 32.188 1 19.41 190 LYS A C 1
ATOM 1416 O O . LYS A 1 190 ? 23.078 8.852 31.016 1 19.41 190 LYS A O 1
ATOM 1421 N N . LYS A 1 191 ? 22.578 8.922 33.219 1 19.64 191 LYS A N 1
ATOM 1422 C CA . LYS A 1 191 ? 21.156 8.781 33.531 1 19.64 191 LYS A CA 1
ATOM 1423 C C . LYS A 1 191 ? 20.328 9.852 32.844 1 19.64 191 LYS A C 1
ATOM 1425 O O . LYS A 1 191 ? 19.094 9.883 33 1 19.64 191 LYS A O 1
ATOM 1430 N N . SER A 1 192 ? 20.719 10.508 31.719 1 18.56 192 SER A N 1
ATOM 1431 C CA . SER A 1 192 ? 19.844 11.672 31.656 1 18.56 192 SER A CA 1
ATOM 1432 C C . SER A 1 192 ? 18.422 11.258 31.297 1 18.56 192 SER A C 1
ATOM 1434 O O . SER A 1 192 ? 18.203 10.422 30.422 1 18.56 192 SER A O 1
ATOM 1436 N N . GLY A 1 193 ? 17.469 11.344 32.25 1 20.73 193 GLY A N 1
ATOM 1437 C CA . GLY A 1 193 ? 16.047 11.141 32.5 1 20.73 193 GLY A CA 1
ATOM 1438 C C . GLY A 1 193 ? 15.164 11.844 31.484 1 20.73 193 GLY A C 1
ATOM 1439 O O . GLY A 1 193 ? 15.039 13.062 31.5 1 20.73 193 GLY A O 1
ATOM 1440 N N . ALA A 1 194 ? 15.398 11.828 30.219 1 22.56 194 ALA A N 1
ATOM 1441 C CA . ALA A 1 194 ? 14.398 12.641 29.516 1 22.56 194 ALA A CA 1
ATOM 1442 C C . ALA A 1 194 ? 13 12.062 29.688 1 22.56 194 ALA A C 1
ATOM 1444 O O . ALA A 1 194 ? 12.797 10.852 29.562 1 22.56 194 ALA A O 1
ATOM 1445 N N . SER A 1 195 ? 12.078 12.781 30.312 1 20.52 195 SER A N 1
ATOM 1446 C CA . SER A 1 195 ? 10.672 12.703 30.719 1 20.52 195 SER A CA 1
ATOM 1447 C C . SER A 1 195 ? 9.773 12.359 29.531 1 20.52 195 SER A C 1
ATOM 1449 O O . SER A 1 195 ? 9.891 12.969 28.469 1 20.52 195 SER A O 1
ATOM 1451 N N . LEU A 1 196 ? 9.367 11.07 29.359 1 21.7 196 LEU A N 1
ATOM 1452 C CA . LEU A 1 196 ? 8.289 10.477 28.578 1 21.7 196 LEU A CA 1
ATOM 1453 C C . LEU A 1 196 ? 7.012 11.297 28.688 1 21.7 196 LEU A C 1
ATOM 1455 O O . LEU A 1 196 ? 6.52 11.531 29.797 1 21.7 196 LEU A O 1
ATOM 1459 N N . VAL A 1 197 ? 6.887 12.336 27.953 1 22.25 197 VAL A N 1
ATOM 1460 C CA . VAL A 1 197 ? 5.629 13.078 27.969 1 22.25 197 VAL A CA 1
ATOM 1461 C C . VAL A 1 197 ? 4.453 12.109 27.891 1 22.25 197 VAL A C 1
ATOM 1463 O O . VAL A 1 197 ? 4.551 11.055 27.266 1 22.25 197 VAL A O 1
ATOM 1466 N N . GLY A 1 198 ? 3.418 12.281 28.781 1 22.7 198 GLY A N 1
ATOM 1467 C CA . GLY A 1 198 ? 2.195 11.711 29.328 1 22.7 198 GLY A CA 1
ATOM 1468 C C . GLY A 1 198 ? 1.142 11.43 28.281 1 22.7 198 GLY A C 1
ATOM 1469 O O . GLY A 1 198 ? 0.589 12.359 27.688 1 22.7 198 GLY A O 1
ATOM 1470 N N . LEU A 1 199 ? 1.323 10.477 27.328 1 24.17 199 LEU A N 1
ATOM 1471 C CA . LEU A 1 199 ? 0.157 9.969 26.609 1 24.17 199 LEU A CA 1
ATOM 1472 C C . LEU A 1 199 ? -0.958 9.594 27.578 1 24.17 199 LEU A C 1
ATOM 1474 O O . LEU A 1 199 ? -0.736 8.836 28.516 1 24.17 199 LEU A O 1
ATOM 1478 N N . ASN A 1 200 ? -1.856 10.539 27.906 1 23.83 200 ASN A N 1
ATOM 1479 C CA . ASN A 1 200 ? -3.076 10.266 28.656 1 23.83 200 ASN A CA 1
ATOM 1480 C C . ASN A 1 200 ? -3.748 8.984 28.172 1 23.83 200 ASN A C 1
ATOM 1482 O O . ASN A 1 200 ? -3.76 8.688 26.984 1 23.83 200 ASN A O 1
ATOM 1486 N N . LYS A 1 201 ? -3.965 7.977 29.109 1 26.72 201 LYS A N 1
ATOM 1487 C CA . LYS A 1 201 ? -4.566 6.648 29.188 1 26.72 201 LYS A CA 1
ATOM 1488 C C . LYS A 1 201 ? -6.023 6.676 28.734 1 26.72 201 LYS A C 1
ATOM 1490 O O . LYS A 1 201 ? -6.879 7.258 29.406 1 26.72 201 LYS A O 1
ATOM 1495 N N . VAL A 1 202 ? -6.57 7.039 27.656 1 24.72 202 VAL A N 1
ATOM 1496 C CA . VAL A 1 202 ? -8.016 6.859 27.516 1 24.72 202 VAL A CA 1
ATOM 1497 C C . VAL A 1 202 ? -8.383 5.41 27.812 1 24.72 202 VAL A C 1
ATOM 1499 O O . VAL A 1 202 ? -7.938 4.492 27.109 1 24.72 202 VAL A O 1
ATOM 1502 N N . ALA A 1 203 ? -8.602 5.039 29.188 1 24.58 203 ALA A N 1
ATOM 1503 C CA . ALA A 1 203 ? -9.094 3.826 29.828 1 24.58 203 ALA A CA 1
ATOM 1504 C C . ALA A 1 203 ? -10.5 3.479 29.344 1 24.58 203 ALA A C 1
ATOM 1506 O O . ALA A 1 203 ? -11.469 4.164 29.672 1 24.58 203 ALA A O 1
ATOM 1507 N N . LEU A 1 204 ? -10.906 3.316 28.109 1 22.94 204 LEU A N 1
ATOM 1508 C CA . LEU A 1 204 ? -12.336 3.086 27.938 1 22.94 204 LEU A CA 1
ATOM 1509 C C . LEU A 1 204 ? -12.742 1.721 28.484 1 22.94 204 LEU A C 1
ATOM 1511 O O . LEU A 1 204 ? -12.289 0.688 27.984 1 22.94 204 LEU A O 1
ATOM 1515 N N . THR A 1 205 ? -12.805 1.469 29.812 1 24.16 205 THR A N 1
ATOM 1516 C CA . THR A 1 205 ? -13.391 0.234 30.328 1 24.16 205 THR A CA 1
ATOM 1517 C C . THR A 1 205 ? -14.867 0.139 29.953 1 24.16 205 THR A C 1
ATOM 1519 O O . THR A 1 205 ? -15.703 0.863 30.5 1 24.16 205 THR A O 1
ATOM 1522 N N . ALA A 1 206 ? -15.383 0.415 28.781 1 22.77 206 ALA A N 1
ATOM 1523 C CA . ALA A 1 206 ? -16.844 0.411 28.734 1 22.77 206 ALA A CA 1
ATOM 1524 C C . ALA A 1 206 ? -17.406 -0.987 29 1 22.77 206 ALA A C 1
ATOM 1526 O O . ALA A 1 206 ? -16.938 -1.968 28.422 1 22.77 206 ALA A O 1
ATOM 1527 N N . ALA A 1 207 ? -18.016 -1.226 30.234 1 22.8 207 ALA A N 1
ATOM 1528 C CA . ALA A 1 207 ? -18.828 -2.305 30.781 1 22.8 207 ALA A CA 1
ATOM 1529 C C . ALA A 1 207 ? -20.062 -2.561 29.922 1 22.8 207 ALA A C 1
ATOM 1531 O O . ALA A 1 207 ? -20.875 -1.656 29.703 1 22.8 207 ALA A O 1
ATOM 1532 N N . VAL A 1 208 ? -20.047 -3.047 28.734 1 24.28 208 VAL A N 1
ATOM 1533 C CA . VAL A 1 208 ? -21.297 -3.254 28 1 24.28 208 VAL A CA 1
ATOM 1534 C C . VAL A 1 208 ? -22.125 -4.344 28.672 1 24.28 208 VAL A C 1
ATOM 1536 O O . VAL A 1 208 ? -21.672 -5.484 28.812 1 24.28 208 VAL A O 1
ATOM 1539 N N . GLY A 1 209 ? -22.875 -4.047 29.844 1 23.5 209 GLY A N 1
ATOM 1540 C CA . GLY A 1 209 ? -23.859 -4.836 30.547 1 23.5 209 GLY A CA 1
ATOM 1541 C C . GLY A 1 209 ? -25.016 -5.266 29.672 1 23.5 209 GLY A C 1
ATOM 1542 O O . GLY A 1 209 ? -26.031 -5.777 30.172 1 23.5 209 GLY A O 1
ATOM 1543 N N . MET A 1 210 ? -25.141 -5.371 28.438 1 22.77 210 MET A N 1
ATOM 1544 C CA . MET A 1 210 ? -26.5 -5.449 27.891 1 22.77 210 MET A CA 1
ATOM 1545 C C . MET A 1 210 ? -27.141 -6.785 28.234 1 22.77 210 MET A C 1
ATOM 1547 O O . MET A 1 210 ? -26.578 -7.844 27.969 1 22.77 210 MET A O 1
ATOM 1551 N N . ALA A 1 211 ? -27.984 -6.84 29.422 1 23.11 211 ALA A N 1
ATOM 1552 C CA . ALA A 1 211 ? -28.875 -7.902 29.906 1 23.11 211 ALA A CA 1
ATOM 1553 C C . ALA A 1 211 ? -29.906 -8.258 28.844 1 23.11 211 ALA A C 1
ATOM 1555 O O . ALA A 1 211 ? -30.5 -7.375 28.219 1 23.11 211 ALA A O 1
ATOM 1556 N N . LEU A 1 212 ? -29.859 -9.453 28.172 1 22.2 212 LEU A N 1
ATOM 1557 C CA . LEU A 1 212 ? -30.734 -10.141 27.234 1 22.2 212 LEU A CA 1
ATOM 1558 C C . LEU A 1 212 ? -32.062 -10.484 27.891 1 22.2 212 LEU A C 1
ATOM 1560 O O . LEU A 1 212 ? -32.219 -11.562 28.469 1 22.2 212 LEU A O 1
ATOM 1564 N N . SER A 1 213 ? -32.844 -9.594 28.688 1 22.98 213 SER A N 1
ATOM 1565 C CA . SER A 1 213 ? -34 -10.18 29.391 1 22.98 213 SER A CA 1
ATOM 1566 C C . SER A 1 213 ? -35.094 -10.562 28.422 1 22.98 213 SER A C 1
ATOM 1568 O O . SER A 1 213 ? -35.938 -11.398 28.75 1 22.98 213 SER A O 1
ATOM 1570 N N . PHE A 1 214 ? -35.469 -10.148 27.203 1 23.83 214 PHE A N 1
ATOM 1571 C CA . PHE A 1 214 ? -36.875 -9.953 27 1 23.83 214 PHE A CA 1
ATOM 1572 C C . PHE A 1 214 ? -37.562 -11.281 26.703 1 23.83 214 PHE A C 1
ATOM 1574 O O . PHE A 1 214 ? -38.812 -11.367 26.734 1 23.83 214 PHE A O 1
ATOM 1581 N N . VAL A 1 215 ? -37.562 -12.547 26.781 1 24.86 215 VAL A N 1
ATOM 1582 C CA . VAL A 1 215 ? -38.281 -13.117 25.641 1 24.86 215 VAL A CA 1
ATOM 1583 C C . VAL A 1 215 ? -39.781 -13.023 25.891 1 24.86 215 VAL A C 1
ATOM 1585 O O . VAL A 1 215 ? -40.531 -13.891 25.453 1 24.86 215 VAL A O 1
ATOM 1588 N N . THR A 1 216 ? -40.531 -12.031 26.609 1 25.94 216 THR A N 1
ATOM 1589 C CA . THR A 1 216 ? -41.781 -12.625 27.062 1 25.94 216 THR A CA 1
ATOM 1590 C C . THR A 1 216 ? -42.656 -13.008 25.875 1 25.94 216 THR A C 1
ATOM 1592 O O . THR A 1 216 ? -42.938 -12.18 25 1 25.94 216 THR A O 1
ATOM 1595 N N . GLY A 1 217 ? -42.719 -14.281 25.344 1 23 217 GLY A N 1
ATOM 1596 C CA . GLY A 1 217 ? -43.438 -14.914 24.266 1 23 217 GLY A CA 1
ATOM 1597 C C . GLY A 1 217 ? -44.938 -14.93 24.469 1 23 217 GLY A C 1
ATOM 1598 O O . GLY A 1 217 ? -45.688 -15.336 23.594 1 23 217 GLY A O 1
ATOM 1599 N N . MET A 1 218 ? -45.531 -14.664 25.719 1 23.83 218 MET A N 1
ATOM 1600 C CA . MET A 1 218 ? -46.781 -15.406 25.812 1 23.83 218 MET A CA 1
ATOM 1601 C C . MET A 1 218 ? -47.812 -14.906 24.781 1 23.83 218 MET A C 1
ATOM 1603 O O . MET A 1 218 ? -47.875 -13.711 24.5 1 23.83 218 MET A O 1
ATOM 1607 N N . VAL A 1 219 ? -48.594 -15.852 23.969 1 23.95 219 VAL A N 1
ATOM 1608 C CA . VAL A 1 219 ? -49.656 -16.203 23.031 1 23.95 219 VAL A CA 1
ATOM 1609 C C . VAL A 1 219 ? -51 -15.625 23.5 1 23.95 219 VAL A C 1
ATOM 1611 O O . VAL A 1 219 ? -51.75 -15.055 22.703 1 23.95 219 VAL A O 1
ATOM 1614 N N . LEU A 1 220 ? -51.438 -15.5 24.875 1 22.17 220 LEU A N 1
ATOM 1615 C CA . LEU A 1 220 ? -52.906 -15.328 24.844 1 22.17 220 LEU A CA 1
ATOM 1616 C C . LEU A 1 220 ? -53.25 -13.883 24.516 1 22.17 220 LEU A C 1
ATOM 1618 O O . LEU A 1 220 ? -52.562 -12.953 24.938 1 22.17 220 LEU A O 1
ATOM 1622 N N . MET B 1 1 ? 54.844 20.344 -8.016 1 36.69 1 MET B N 1
ATOM 1623 C CA . MET B 1 1 ? 53.625 20.562 -7.238 1 36.69 1 MET B CA 1
ATOM 1624 C C . MET B 1 1 ? 52.406 19.938 -7.93 1 36.69 1 MET B C 1
ATOM 1626 O O . MET B 1 1 ? 51.969 20.422 -8.969 1 36.69 1 MET B O 1
ATOM 1630 N N . VAL B 1 2 ? 52.25 18.516 -7.902 1 47.94 2 VAL B N 1
ATOM 1631 C CA . VAL B 1 2 ? 51.281 17.672 -8.562 1 47.94 2 VAL B CA 1
ATOM 1632 C C . VAL B 1 2 ? 49.875 17.922 -7.953 1 47.94 2 VAL B C 1
ATOM 1634 O O . VAL B 1 2 ? 49.719 17.844 -6.734 1 47.94 2 VAL B O 1
ATOM 1637 N N . SER B 1 3 ? 49.094 18.828 -8.547 1 41.03 3 SER B N 1
ATOM 1638 C CA . SER B 1 3 ? 47.688 19.078 -8.18 1 41.03 3 SER B CA 1
ATOM 1639 C C . SER B 1 3 ? 46.844 17.812 -8.305 1 41.03 3 SER B C 1
ATOM 1641 O O . SER B 1 3 ? 46.719 17.25 -9.398 1 41.03 3 SER B O 1
ATOM 1643 N N . ALA B 1 4 ? 46.781 17 -7.219 1 48.47 4 ALA B N 1
ATOM 1644 C CA . ALA B 1 4 ? 45.844 15.875 -7.148 1 48.47 4 ALA B CA 1
ATOM 1645 C C . ALA B 1 4 ? 44.406 16.328 -7.359 1 48.47 4 ALA B C 1
ATOM 1647 O O . ALA B 1 4 ? 43.875 17.094 -6.555 1 48.47 4 ALA B O 1
ATOM 1648 N N . THR B 1 5 ? 43.969 16.406 -8.625 1 45.09 5 THR B N 1
ATOM 1649 C CA . THR B 1 5 ? 42.562 16.594 -8.906 1 45.09 5 THR B CA 1
ATOM 1650 C C . THR B 1 5 ? 41.75 15.484 -8.258 1 45.09 5 THR B C 1
ATOM 1652 O O . THR B 1 5 ? 41.906 14.305 -8.562 1 45.09 5 THR B O 1
ATOM 1655 N N . LEU B 1 6 ? 41.312 15.68 -7 1 45.59 6 LEU B N 1
ATOM 1656 C CA . LEU B 1 6 ? 40.344 14.828 -6.34 1 45.59 6 LEU B CA 1
ATOM 1657 C C . LEU B 1 6 ? 39.062 14.727 -7.164 1 45.59 6 LEU B C 1
ATOM 1659 O O . LEU B 1 6 ? 38.375 15.727 -7.355 1 45.59 6 LEU B O 1
ATOM 1663 N N . LEU B 1 7 ? 39.062 13.852 -8.188 1 42.12 7 LEU B N 1
ATOM 1664 C CA . LEU B 1 7 ? 37.812 13.547 -8.883 1 42.12 7 LEU B CA 1
ATOM 1665 C C . LEU B 1 7 ? 36.781 13.055 -7.906 1 42.12 7 LEU B C 1
ATOM 1667 O O . LEU B 1 7 ? 36.938 11.992 -7.297 1 42.12 7 LEU B O 1
ATOM 1671 N N . LEU B 1 8 ? 36.031 13.945 -7.297 1 40.38 8 LEU B N 1
ATOM 1672 C CA . LEU B 1 8 ? 34.844 13.586 -6.535 1 40.38 8 LEU B CA 1
ATOM 1673 C C . LEU B 1 8 ? 33.875 12.75 -7.387 1 40.38 8 LEU B C 1
ATOM 1675 O O . LEU B 1 8 ? 33.312 13.242 -8.359 1 40.38 8 LEU B O 1
ATOM 1679 N N . THR B 1 9 ? 34.156 11.438 -7.617 1 41.12 9 THR B N 1
ATOM 1680 C CA . THR B 1 9 ? 33.125 10.602 -8.242 1 41.12 9 THR B CA 1
ATOM 1681 C C . THR B 1 9 ? 31.844 10.641 -7.438 1 41.12 9 THR B C 1
ATOM 1683 O O . THR B 1 9 ? 31.828 10.289 -6.254 1 41.12 9 THR B O 1
ATOM 1686 N N . ALA B 1 10 ? 30.953 11.562 -7.715 1 38.06 10 ALA B N 1
ATOM 1687 C CA . ALA B 1 10 ? 29.609 11.562 -7.172 1 38.06 10 ALA B CA 1
ATOM 1688 C C . ALA B 1 10 ? 28.969 10.18 -7.281 1 38.06 10 ALA B C 1
ATOM 1690 O O . ALA B 1 10 ? 28.781 9.664 -8.383 1 38.06 10 ALA B O 1
ATOM 1691 N N . ALA B 1 11 ? 29.141 9.305 -6.328 1 38.28 11 ALA B N 1
ATOM 1692 C CA . ALA B 1 11 ? 28.391 8.055 -6.293 1 38.28 11 ALA B CA 1
ATOM 1693 C C . ALA B 1 11 ? 26.891 8.312 -6.477 1 38.28 11 ALA B C 1
ATOM 1695 O O . ALA B 1 11 ? 26.25 8.938 -5.625 1 38.28 11 ALA B O 1
ATOM 1696 N N . ILE B 1 12 ? 26.391 8.602 -7.629 1 36.69 12 ILE B N 1
ATOM 1697 C CA . ILE B 1 12 ? 24.938 8.594 -7.828 1 36.69 12 ILE B CA 1
ATOM 1698 C C . ILE B 1 12 ? 24.344 7.328 -7.211 1 36.69 12 ILE B C 1
ATOM 1700 O O . ILE B 1 12 ? 24.703 6.211 -7.598 1 36.69 12 ILE B O 1
ATOM 1704 N N . ALA B 1 13 ? 24.203 7.316 -5.918 1 38.66 13 ALA B N 1
ATOM 1705 C CA . ALA B 1 13 ? 23.422 6.199 -5.395 1 38.66 13 ALA B CA 1
ATOM 1706 C C . ALA B 1 13 ? 22.25 5.875 -6.316 1 38.66 13 ALA B C 1
ATOM 1708 O O . ALA B 1 13 ? 21.516 6.773 -6.738 1 38.66 13 ALA B O 1
ATOM 1709 N N . PRO B 1 14 ? 22.438 4.836 -7.137 1 38.03 14 PRO B N 1
ATOM 1710 C CA . PRO B 1 14 ? 21.266 4.523 -7.965 1 38.03 14 PRO B CA 1
ATOM 1711 C C . PRO B 1 14 ? 19.953 4.812 -7.254 1 38.03 14 PRO B C 1
ATOM 1713 O O . PRO B 1 14 ? 19.875 4.762 -6.023 1 38.03 14 PRO B O 1
ATOM 1716 N N . LEU B 1 15 ? 19.203 5.762 -7.586 1 40.22 15 LEU B N 1
ATOM 1717 C CA . LEU B 1 15 ? 17.797 5.793 -7.176 1 40.22 15 LEU B CA 1
ATOM 1718 C C . LEU B 1 15 ? 17.297 4.387 -6.871 1 40.22 15 LEU B C 1
ATOM 1720 O O . LEU B 1 15 ? 17.391 3.492 -7.715 1 40.22 15 LEU B O 1
ATOM 1724 N N . ALA B 1 16 ? 17.578 3.773 -5.77 1 44.91 16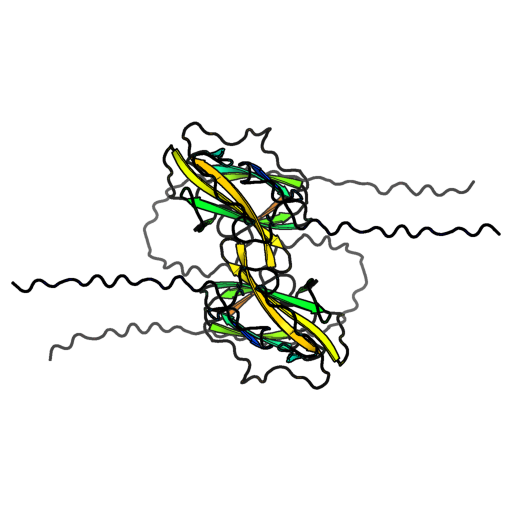 ALA B N 1
ATOM 1725 C CA . ALA B 1 16 ? 17.031 2.498 -5.316 1 44.91 16 ALA B CA 1
ATOM 1726 C C . ALA B 1 16 ? 15.773 2.133 -6.105 1 44.91 16 ALA B C 1
ATOM 1728 O O . ALA B 1 16 ? 14.805 2.895 -6.133 1 44.91 16 ALA B O 1
ATOM 1729 N N . SER B 1 17 ? 15.883 1.511 -7.344 1 50.47 17 SER B N 1
ATOM 1730 C CA . SER B 1 17 ? 14.781 0.97 -8.141 1 50.47 17 SER B CA 1
ATOM 1731 C C . SER B 1 17 ? 13.68 0.413 -7.25 1 50.47 17 SER B C 1
ATOM 1733 O O . SER B 1 17 ? 13.914 -0.499 -6.453 1 50.47 17 SER B O 1
ATOM 1735 N N . ALA B 1 18 ? 12.75 1.104 -6.703 1 61.28 18 ALA B N 1
ATOM 1736 C CA . ALA B 1 18 ? 11.547 0.785 -5.926 1 61.28 18 ALA B CA 1
ATOM 1737 C C . ALA B 1 18 ? 10.773 -0.367 -6.562 1 61.28 18 ALA B C 1
ATOM 1739 O O . ALA B 1 18 ? 9.656 -0.675 -6.148 1 61.28 18 ALA B O 1
ATOM 1740 N N . HIS B 1 19 ? 11.508 -1.195 -7.43 1 87.88 19 HIS B N 1
ATOM 1741 C CA . HIS B 1 19 ? 10.758 -2.092 -8.305 1 87.88 19 HIS B CA 1
ATOM 1742 C C . HIS B 1 19 ? 11.094 -3.551 -8.016 1 87.88 19 HIS B C 1
ATOM 1744 O O . HIS B 1 19 ? 11.938 -3.84 -7.164 1 87.88 19 HIS B O 1
ATOM 1750 N N . PHE B 1 20 ? 10.359 -4.43 -8.445 1 97.12 20 PHE B N 1
ATOM 1751 C CA . PHE B 1 20 ? 10.578 -5.863 -8.312 1 97.12 20 PHE B CA 1
ATOM 1752 C C . PHE B 1 20 ? 10.156 -6.598 -9.578 1 97.12 20 PHE B C 1
ATOM 1754 O O . PHE B 1 20 ? 9.422 -6.055 -10.406 1 97.12 20 PHE B O 1
ATOM 1761 N N . ASN B 1 21 ? 10.734 -7.828 -9.727 1 97.56 21 ASN B N 1
ATOM 1762 C CA . ASN B 1 21 ? 10.312 -8.727 -10.797 1 97.56 21 ASN B CA 1
ATOM 1763 C C . ASN B 1 21 ? 9.43 -9.852 -10.266 1 97.56 21 ASN B C 1
ATOM 1765 O O . ASN B 1 21 ? 9.703 -10.422 -9.211 1 97.56 21 ASN B O 1
ATOM 1769 N N . LEU B 1 22 ? 8.352 -10.125 -11.008 1 98.31 22 LEU B N 1
ATOM 1770 C CA . LEU B 1 22 ? 7.578 -11.352 -10.852 1 98.31 22 LEU B CA 1
ATOM 1771 C C . LEU B 1 22 ? 8.008 -12.398 -11.875 1 98.31 22 LEU B C 1
ATOM 1773 O O . LEU B 1 22 ? 7.617 -12.328 -13.047 1 98.31 22 LEU B O 1
ATOM 1777 N N . GLU B 1 23 ? 8.742 -13.383 -11.414 1 98.25 23 GLU B N 1
ATOM 1778 C CA . GLU B 1 23 ? 9.383 -14.32 -12.328 1 98.25 23 GLU B CA 1
ATOM 1779 C C . GLU B 1 23 ? 8.492 -15.531 -12.594 1 98.25 23 GLU B C 1
ATOM 1781 O O . GLU B 1 23 ? 8.484 -16.062 -13.711 1 98.25 23 GLU B O 1
ATOM 1786 N N . TYR B 1 24 ? 7.801 -15.984 -11.531 1 98.62 24 TYR B N 1
ATOM 1787 C CA . TYR B 1 24 ? 6.867 -17.094 -11.656 1 98.62 24 TYR B CA 1
ATOM 1788 C C . TYR B 1 24 ? 5.703 -16.938 -10.68 1 98.62 24 TYR B C 1
ATOM 1790 O O . TYR B 1 24 ? 5.914 -16.703 -9.484 1 98.62 24 TYR B O 1
ATOM 1798 N N . PRO B 1 25 ? 4.523 -17.266 -11.195 1 98.5 25 PRO B N 1
ATOM 1799 C CA . PRO B 1 25 ? 4.164 -17.406 -12.609 1 98.5 25 PRO B CA 1
ATOM 1800 C C . PRO B 1 25 ? 4.617 -16.203 -13.438 1 98.5 25 PRO B C 1
ATOM 1802 O O . PRO B 1 25 ? 4.93 -15.141 -12.891 1 98.5 25 PRO B O 1
ATOM 1805 N N . VAL B 1 26 ? 4.719 -16.375 -14.742 1 97.62 26 VAL B N 1
ATOM 1806 C CA . VAL B 1 26 ? 5.234 -15.312 -15.602 1 97.62 26 VAL B CA 1
ATOM 1807 C C . VAL B 1 26 ? 4.312 -14.094 -15.539 1 97.62 26 VAL B C 1
ATOM 1809 O O . VAL B 1 26 ? 3.094 -14.227 -15.68 1 97.62 26 VAL B O 1
ATOM 1812 N N . TRP B 1 27 ? 4.887 -12.969 -15.25 1 96.62 27 TRP B N 1
ATOM 1813 C CA . TRP B 1 27 ? 4.074 -11.758 -15.148 1 96.62 27 TRP B CA 1
ATOM 1814 C C . TRP B 1 27 ? 3.404 -11.438 -16.484 1 96.62 27 TRP B C 1
ATOM 1816 O O . TRP B 1 27 ? 3.822 -11.938 -17.531 1 96.62 27 TRP B O 1
ATOM 1826 N N . ARG B 1 28 ? 2.377 -10.609 -16.422 1 95.12 28 ARG B N 1
ATOM 1827 C CA . ARG B 1 28 ? 1.647 -10.211 -17.625 1 95.12 28 ARG B CA 1
ATOM 1828 C C . ARG B 1 28 ? 2.578 -9.547 -18.641 1 95.12 28 ARG B C 1
ATOM 1830 O O . ARG B 1 28 ? 2.443 -9.758 -19.844 1 95.12 28 ARG B O 1
ATOM 1837 N N . ALA B 1 29 ? 3.447 -8.688 -18.156 1 94.44 29 ALA B N 1
ATOM 1838 C CA . ALA B 1 29 ? 4.469 -8.008 -18.938 1 94.44 29 ALA B CA 1
ATOM 1839 C C . ALA B 1 29 ? 5.641 -7.57 -18.078 1 94.44 29 ALA B C 1
ATOM 1841 O O . ALA B 1 29 ? 5.516 -7.48 -16.844 1 94.44 29 ALA B O 1
ATOM 1842 N N . ASN B 1 30 ? 6.742 -7.395 -18.766 1 93.69 30 ASN B N 1
ATOM 1843 C CA . ASN B 1 30 ? 7.859 -6.742 -18.078 1 93.69 30 ASN B CA 1
ATOM 1844 C C . ASN B 1 30 ? 7.57 -5.262 -17.828 1 93.69 30 ASN B C 1
ATOM 1846 O O . ASN B 1 30 ? 7.785 -4.426 -18.703 1 93.69 30 ASN B O 1
ATOM 1850 N N . THR B 1 31 ? 7.207 -5 -16.609 1 94.62 31 THR B N 1
ATOM 1851 C CA . THR B 1 31 ? 6.738 -3.654 -16.297 1 94.62 31 THR B CA 1
ATOM 1852 C C . THR B 1 31 ? 7.914 -2.715 -16.047 1 94.62 31 THR B C 1
ATOM 1854 O O . THR B 1 31 ? 7.719 -1.53 -15.766 1 94.62 31 THR B O 1
ATOM 1857 N N . LEU B 1 32 ? 9.125 -3.211 -16.141 1 91.94 32 LEU B N 1
ATOM 1858 C CA . LEU B 1 32 ? 10.328 -2.406 -15.953 1 91.94 32 LEU B CA 1
ATOM 1859 C C . LEU B 1 32 ? 10.945 -2.037 -17.297 1 91.94 32 LEU B C 1
ATOM 1861 O O . LEU B 1 32 ? 11.938 -1.311 -17.344 1 91.94 32 LEU B O 1
ATOM 1865 N N . GLU B 1 33 ? 10.312 -2.539 -18.266 1 88.69 33 GLU B N 1
ATOM 1866 C CA . GLU B 1 33 ? 10.82 -2.27 -19.609 1 88.69 33 GLU B CA 1
ATOM 1867 C C . GLU B 1 33 ? 10.594 -0.813 -20.016 1 88.69 33 GLU B C 1
ATOM 1869 O O . GLU B 1 33 ? 9.516 -0.263 -19.781 1 88.69 33 GLU B O 1
ATOM 1874 N N . SER B 1 34 ? 11.586 -0.271 -20.562 1 86.88 34 SER B N 1
ATOM 1875 C CA . SER B 1 34 ? 11.469 1.104 -21.031 1 86.88 34 SER B CA 1
ATOM 1876 C C . SER B 1 34 ? 10.594 1.184 -22.281 1 86.88 34 SER B C 1
ATOM 1878 O O . SER B 1 34 ? 10.516 0.224 -23.062 1 86.88 34 SER B O 1
ATOM 1880 N N . GLY B 1 35 ? 10.016 2.287 -22.5 1 89.19 35 GLY B N 1
ATOM 1881 C CA . GLY B 1 35 ? 9.242 2.521 -23.719 1 89.19 35 GLY B CA 1
ATOM 1882 C C . GLY B 1 35 ? 7.805 2.059 -23.609 1 89.19 35 GLY B C 1
ATOM 1883 O O . GLY B 1 35 ? 7.082 2.016 -24.609 1 89.19 35 GLY B O 1
ATOM 1884 N N . THR B 1 36 ? 7.41 1.551 -22.453 1 88.88 36 THR B N 1
ATOM 1885 C CA . THR B 1 36 ? 6.02 1.174 -22.219 1 88.88 36 THR B CA 1
ATOM 1886 C C . THR B 1 36 ? 5.332 2.17 -21.297 1 88.88 36 THR B C 1
ATOM 1888 O O . THR B 1 36 ? 5.988 3.029 -20.703 1 88.88 36 THR B O 1
ATOM 1891 N N . ASN B 1 37 ? 3.971 2.121 -21.281 1 92.88 37 ASN B N 1
ATOM 1892 C CA . ASN B 1 37 ? 3.201 2.953 -20.375 1 92.88 37 ASN B CA 1
ATOM 1893 C C . ASN B 1 37 ? 2.896 2.219 -19.062 1 92.88 37 ASN B C 1
ATOM 1895 O O . ASN B 1 37 ? 2.068 2.67 -18.281 1 92.88 37 ASN B O 1
ATOM 1899 N N . TYR B 1 38 ? 3.561 1.124 -18.875 1 94.69 38 TYR B N 1
ATOM 1900 C CA . TYR B 1 38 ? 3.369 0.367 -17.641 1 94.69 38 TYR B CA 1
ATOM 1901 C C . TYR B 1 38 ? 4.188 0.963 -16.5 1 94.69 38 TYR B C 1
ATOM 1903 O O . TYR B 1 38 ? 5.285 1.477 -16.719 1 94.69 38 TYR B O 1
ATOM 1911 N N . SER B 1 39 ? 3.596 0.93 -15.336 1 95 39 SER B N 1
ATOM 1912 C CA . SER B 1 39 ? 4.258 1.38 -14.117 1 95 39 SER B CA 1
ATOM 1913 C C . SER B 1 39 ? 3.785 0.584 -12.906 1 95 39 SER B C 1
ATOM 1915 O O . SER B 1 39 ? 2.58 0.452 -12.672 1 95 39 SER B O 1
ATOM 1917 N N . GLN B 1 40 ? 4.715 0.178 -12.133 1 96.62 40 GLN B N 1
ATOM 1918 C CA . GLN B 1 40 ? 4.352 -0.586 -10.938 1 96.62 40 GLN B CA 1
ATOM 1919 C C . GLN B 1 40 ? 3.605 0.283 -9.938 1 96.62 40 GLN B C 1
ATOM 1921 O O . GLN B 1 40 ? 2.988 -0.231 -9 1 96.62 40 GLN B O 1
ATOM 1926 N N . TRP B 1 41 ? 3.564 1.537 -10.195 1 95.06 41 TRP B N 1
ATOM 1927 C CA . TRP B 1 41 ? 2.842 2.457 -9.32 1 95.06 41 TRP B CA 1
ATOM 1928 C C . TRP B 1 41 ? 1.345 2.42 -9.609 1 95.06 41 TRP B C 1
ATOM 1930 O O . TRP B 1 41 ? 0.544 2.945 -8.828 1 95.06 41 TRP B O 1
ATOM 1940 N N . ASN B 1 42 ? 1.007 1.783 -10.719 1 94.31 42 ASN B N 1
ATOM 1941 C CA . ASN B 1 42 ? -0.392 1.799 -11.133 1 94.31 42 ASN B CA 1
ATOM 1942 C C . ASN B 1 42 ? -1.146 0.583 -10.602 1 94.31 42 ASN B C 1
ATOM 1944 O O . ASN B 1 42 ? -0.859 -0.55 -10.992 1 94.31 42 ASN B O 1
ATOM 1948 N N . TYR B 1 43 ? -2.098 0.833 -9.805 1 94.25 43 TYR B N 1
ATOM 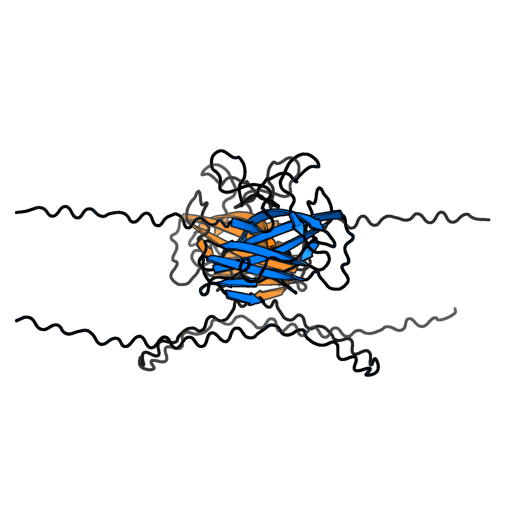1949 C CA . TYR B 1 43 ? -3.008 -0.204 -9.336 1 94.25 43 TYR B CA 1
ATOM 1950 C C . TYR B 1 43 ? -3.895 -0.706 -10.469 1 94.25 43 TYR B C 1
ATOM 1952 O O . TYR B 1 43 ? -4.332 0.077 -11.32 1 94.25 43 TYR B O 1
ATOM 1960 N N . PRO B 1 44 ? -4.27 -1.946 -10.422 1 95 44 PRO B N 1
ATOM 1961 C CA . PRO B 1 44 ? -3.855 -3.049 -9.555 1 95 44 PRO B CA 1
ATOM 1962 C C . PRO B 1 44 ? -2.744 -3.898 -10.164 1 95 44 PRO B C 1
ATOM 1964 O O . PRO B 1 44 ? -2.184 -4.77 -9.492 1 95 44 PRO B O 1
ATOM 1967 N N . CYS B 1 45 ? -2.389 -3.732 -11.422 1 95.81 45 CYS B N 1
ATOM 1968 C CA . CYS B 1 45 ? -1.504 -4.656 -12.125 1 95.81 45 CYS B CA 1
ATOM 1969 C C . CYS B 1 45 ? -0.507 -3.896 -12.992 1 95.81 45 CYS B C 1
ATOM 1971 O O . CYS B 1 45 ? -0.193 -4.328 -14.102 1 95.81 45 CYS B O 1
ATOM 1973 N N . ALA B 1 46 ? -0.184 -2.729 -12.547 1 95.69 46 ALA B N 1
ATOM 1974 C CA . ALA B 1 46 ? 0.854 -1.921 -13.18 1 95.69 46 ALA B CA 1
ATOM 1975 C C . ALA B 1 46 ? 0.381 -1.381 -14.523 1 95.69 46 ALA B C 1
ATOM 1977 O O . ALA B 1 46 ? 1.195 -1.033 -15.383 1 95.69 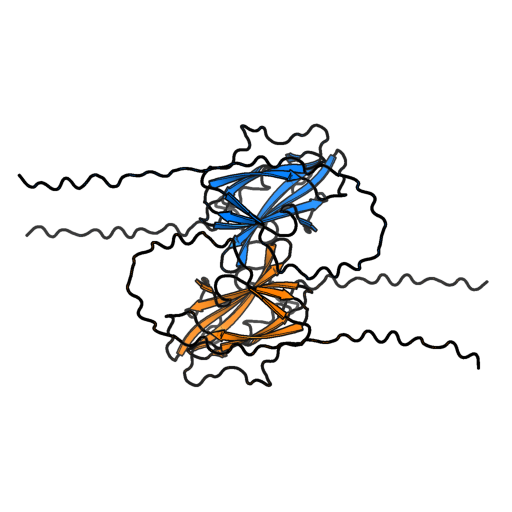46 ALA B O 1
ATOM 1978 N N . GLY B 1 47 ? -0.952 -1.431 -14.695 1 94 47 GLY B N 1
ATOM 1979 C CA . GLY B 1 47 ? -1.516 -0.925 -15.938 1 94 47 GLY B CA 1
ATOM 1980 C C . GLY B 1 47 ? -1.484 -1.939 -17.062 1 94 47 GLY B C 1
ATOM 1981 O O . GLY B 1 47 ? -1.763 -1.604 -18.219 1 94 47 GLY B O 1
ATOM 1982 N N . VAL B 1 48 ? -1.104 -3.176 -16.781 1 94.25 48 VAL B N 1
ATOM 1983 C CA . VAL B 1 48 ? -1.026 -4.211 -17.797 1 94.25 48 VAL B CA 1
ATOM 1984 C C . VAL B 1 48 ? -2.379 -4.91 -17.938 1 94.25 48 VAL B C 1
ATOM 1986 O O . VAL B 1 48 ? -2.938 -5.387 -16.938 1 94.25 48 VAL B O 1
ATOM 1989 N N . PRO B 1 49 ? -2.906 -4.938 -19.188 1 91.88 49 PRO B N 1
ATOM 1990 C CA . PRO B 1 49 ? -4.184 -5.629 -19.344 1 91.88 49 PRO B CA 1
ATOM 1991 C C . PRO B 1 49 ? -4.074 -7.137 -19.109 1 91.88 49 PRO B C 1
ATOM 1993 O O . PRO B 1 49 ? -2.992 -7.707 -19.266 1 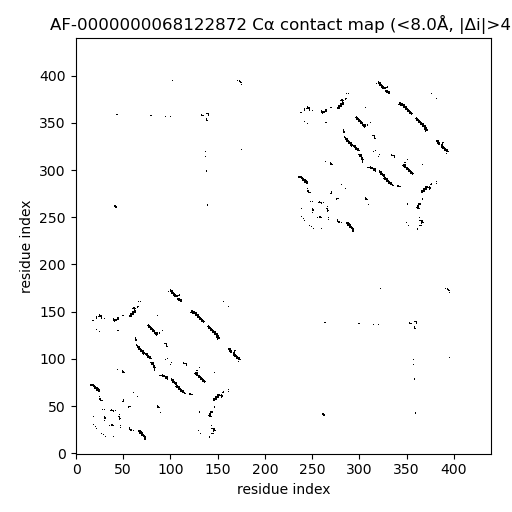91.88 49 PRO B O 1
ATOM 1996 N N . PRO B 1 50 ? -5.234 -7.746 -18.703 1 91.69 50 PRO B N 1
ATOM 1997 C CA . PRO B 1 50 ? -5.227 -9.203 -18.562 1 91.69 50 PRO B CA 1
ATOM 1998 C C . PRO B 1 50 ? -5.012 -9.93 -19.891 1 91.69 50 PRO B C 1
ATOM 2000 O O . PRO B 1 50 ? -5.281 -9.367 -20.953 1 91.69 50 PRO B O 1
ATOM 2003 N N . ALA B 1 51 ? -4.504 -11.109 -19.641 1 85.62 51 ALA B N 1
ATOM 2004 C CA . ALA B 1 51 ? -4.355 -11.961 -20.828 1 85.62 51 ALA B CA 1
ATOM 2005 C C . ALA B 1 51 ? -5.711 -12.289 -21.438 1 85.62 51 ALA B C 1
ATOM 2007 O O . ALA B 1 51 ? -6.719 -12.375 -20.734 1 85.62 51 ALA B O 1
ATOM 2008 N N . THR B 1 52 ? -5.695 -12.336 -22.672 1 82.88 52 THR B N 1
ATOM 2009 C CA . THR B 1 52 ? -6.855 -12.82 -23.406 1 82.88 52 THR B CA 1
ATOM 2010 C C . THR B 1 52 ? -6.617 -14.227 -23.938 1 82.88 52 THR B C 1
ATOM 2012 O O . THR B 1 52 ? -5.594 -14.844 -23.625 1 82.88 52 THR B O 1
ATOM 2015 N N . SER B 1 53 ? -7.66 -14.742 -24.531 1 75.12 53 SER B N 1
ATOM 2016 C CA . SER B 1 53 ? -7.523 -16.062 -25.125 1 75.12 53 SER B CA 1
ATOM 2017 C C . SER B 1 53 ? -6.438 -16.078 -26.188 1 75.12 53 SER B C 1
ATOM 2019 O O . SER B 1 53 ? -5.887 -17.141 -26.516 1 75.12 53 SER B O 1
ATOM 2021 N N . THR B 1 54 ? -6.102 -14.969 -26.625 1 69.12 54 THR B N 1
ATOM 2022 C CA . THR B 1 54 ? -5.188 -14.93 -27.766 1 69.12 54 THR B CA 1
ATOM 2023 C C . THR B 1 54 ? -3.936 -14.133 -27.422 1 69.12 54 THR B C 1
ATOM 2025 O O . THR B 1 54 ? -3.004 -14.055 -28.234 1 69.12 54 THR B O 1
ATOM 2028 N N . SER B 1 55 ? -3.953 -13.555 -26.375 1 70.25 55 SER B N 1
ATOM 2029 C CA . SER B 1 55 ? -2.809 -12.695 -26.078 1 70.25 55 SER B CA 1
ATOM 2030 C C . SER B 1 55 ? -2.518 -12.648 -24.594 1 70.25 55 SER B C 1
ATOM 2032 O O . SER B 1 55 ? -3.402 -12.906 -23.766 1 70.25 55 SER B O 1
ATOM 2034 N N . GLY B 1 56 ? -1.283 -12.586 -24.375 1 77.62 56 GLY B N 1
ATOM 2035 C CA . GLY B 1 56 ? -0.824 -12.445 -23.016 1 77.62 56 GLY B CA 1
ATOM 2036 C C . GLY B 1 56 ? -0.294 -13.742 -22.422 1 77.62 56 GLY B C 1
ATOM 2037 O O . GLY B 1 56 ? -0.417 -14.805 -23.031 1 77.62 56 GLY B O 1
ATOM 2038 N N . ASN B 1 57 ? 0.448 -13.617 -21.375 1 87.75 57 ASN B N 1
ATOM 2039 C CA . ASN B 1 57 ? 1.04 -14.742 -20.656 1 87.75 57 ASN B CA 1
ATOM 2040 C C . ASN B 1 57 ? 0.05 -15.359 -19.672 1 87.75 57 ASN B C 1
ATOM 2042 O O . ASN B 1 57 ? -0.664 -14.641 -18.969 1 87.75 57 ASN B O 1
ATOM 2046 N N . ARG B 1 58 ? -0.139 -16.719 -19.812 1 95.06 58 ARG B N 1
ATOM 2047 C CA . ARG B 1 58 ? -0.872 -17.469 -18.797 1 95.06 58 ARG B CA 1
ATOM 2048 C C . ARG B 1 58 ? -0.11 -18.719 -18.391 1 95.06 58 ARG B C 1
ATOM 2050 O O . ARG B 1 58 ? 0.263 -19.531 -19.234 1 95.06 58 ARG B O 1
ATOM 2057 N N . THR B 1 59 ? 0.146 -18.891 -17.141 1 97.69 59 THR B N 1
ATOM 2058 C CA . THR B 1 59 ? 0.911 -20.016 -16.609 1 97.69 59 THR B CA 1
ATOM 2059 C C . THR B 1 59 ? -0.016 -21.062 -16 1 97.69 59 THR B C 1
ATOM 2061 O O . THR B 1 59 ? -0.921 -20.734 -15.242 1 97.69 59 THR B O 1
ATOM 2064 N N . ASP B 1 60 ? 0.156 -22.312 -16.375 1 98.19 60 ASP B N 1
ATOM 2065 C CA . ASP B 1 60 ? -0.54 -23.375 -15.672 1 98.19 60 ASP B CA 1
ATOM 2066 C C . ASP B 1 60 ? -0.065 -23.484 -14.227 1 98.19 60 ASP B C 1
ATOM 2068 O O . ASP B 1 60 ? 1.138 -23.469 -13.961 1 98.19 60 ASP B O 1
ATOM 2072 N N . TRP B 1 61 ? -0.976 -23.562 -13.336 1 98.62 61 TRP B N 1
ATOM 2073 C CA . TRP B 1 61 ? -0.765 -23.516 -11.891 1 98.62 61 TRP B CA 1
ATOM 2074 C C . TRP B 1 61 ? -1.58 -24.578 -11.188 1 98.62 61 TRP B C 1
ATOM 2076 O O . TRP B 1 61 ? -2.707 -24.891 -11.586 1 98.62 61 TRP B O 1
ATOM 2086 N N . PRO B 1 62 ? -0.993 -25.188 -10.102 1 98.69 62 PRO B N 1
ATOM 2087 C CA . PRO B 1 62 ? -1.652 -26.344 -9.5 1 98.69 62 PRO B CA 1
ATOM 2088 C C . PRO B 1 62 ? -2.984 -26 -8.844 1 98.69 62 PRO B C 1
ATOM 2090 O O . PRO B 1 62 ? -3.16 -24.875 -8.367 1 98.69 62 PRO B O 1
ATOM 2093 N N . LEU B 1 63 ? -3.895 -26.953 -8.648 1 98.5 63 LEU B N 1
ATOM 2094 C CA . LEU B 1 63 ? -5.25 -26.781 -8.141 1 98.5 63 LEU B CA 1
ATOM 2095 C C . LEU B 1 63 ? -5.234 -26.438 -6.652 1 98.5 63 LEU B C 1
ATOM 2097 O O . LEU B 1 63 ? -6.199 -25.891 -6.121 1 98.5 63 LEU B O 1
ATOM 2101 N N . LYS B 1 64 ? -4.254 -26.781 -5.984 1 97.69 64 LYS B N 1
ATOM 2102 C CA . LYS B 1 64 ? -4.25 -26.625 -4.531 1 97.69 64 LYS B CA 1
ATOM 2103 C C . LYS B 1 64 ? -3.283 -25.516 -4.105 1 97.69 64 LYS B C 1
ATOM 2105 O O . LYS B 1 64 ? -3.041 -25.328 -2.912 1 97.69 64 LYS B O 1
ATOM 2110 N N . GLY B 1 65 ? -2.652 -24.844 -5.004 1 98.25 65 GLY B N 1
ATOM 2111 C CA . GLY B 1 65 ? -1.642 -23.844 -4.738 1 98.25 65 GLY B CA 1
ATOM 2112 C C . GLY B 1 65 ? -0.373 -24.031 -5.547 1 98.25 65 GLY B C 1
ATOM 2113 O O . GLY B 1 65 ? -0.129 -25.125 -6.07 1 98.25 65 GLY B O 1
ATOM 2114 N N . GLY B 1 66 ? 0.435 -23.078 -5.68 1 98.81 66 GLY B N 1
ATOM 2115 C CA . GLY B 1 66 ? 1.597 -23.156 -6.551 1 98.81 66 GLY B CA 1
ATOM 2116 C C . GLY B 1 66 ? 2.73 -22.25 -6.113 1 98.81 66 GLY B C 1
ATOM 2117 O O . GLY B 1 66 ? 2.641 -21.594 -5.074 1 98.81 66 GLY B O 1
ATOM 2118 N N . SER B 1 67 ? 3.783 -22.281 -6.91 1 98.88 67 SER B N 1
ATOM 2119 C CA . SER B 1 67 ? 4.988 -21.516 -6.617 1 98.88 67 SER B CA 1
ATOM 2120 C C . SER B 1 67 ? 4.836 -20.062 -7.051 1 98.88 67 SER B C 1
ATOM 2122 O O . SER B 1 67 ? 4.168 -19.781 -8.047 1 98.88 67 SER B O 1
ATOM 2124 N N . VAL B 1 68 ? 5.406 -19.203 -6.293 1 98.94 68 VAL B N 1
ATOM 2125 C CA . VAL B 1 68 ? 5.633 -17.812 -6.672 1 98.94 68 VAL B CA 1
ATOM 2126 C C . VAL B 1 68 ? 7.109 -17.453 -6.492 1 98.94 68 VAL B C 1
ATOM 2128 O O . VAL B 1 68 ? 7.688 -17.703 -5.43 1 98.94 68 VAL B O 1
ATOM 2131 N N . LYS B 1 69 ? 7.691 -16.969 -7.535 1 98.88 69 LYS B N 1
ATOM 2132 C CA . LYS B 1 69 ? 9.102 -16.578 -7.535 1 98.88 69 LYS B CA 1
ATOM 2133 C C . LYS B 1 69 ? 9.266 -15.102 -7.883 1 98.88 69 LYS B C 1
ATOM 2135 O O . LYS B 1 69 ? 8.805 -14.648 -8.938 1 98.88 69 LYS B O 1
ATOM 2140 N N . LEU B 1 70 ? 9.93 -14.414 -7.004 1 98.75 70 LEU B N 1
ATOM 2141 C CA . LEU B 1 70 ? 10.117 -12.977 -7.141 1 98.75 70 LEU B CA 1
ATOM 2142 C C . LEU B 1 70 ? 11.602 -12.617 -7.117 1 98.75 70 LEU B C 1
ATOM 2144 O O . LEU B 1 70 ? 12.398 -13.289 -6.457 1 98.75 70 LEU B O 1
ATOM 2148 N N . ASP B 1 71 ? 11.945 -11.562 -7.863 1 98.38 71 ASP B N 1
ATOM 2149 C CA . ASP B 1 71 ? 13.227 -10.867 -7.711 1 98.38 71 ASP B CA 1
ATOM 2150 C C . ASP B 1 71 ? 13.031 -9.492 -7.074 1 98.38 71 ASP B C 1
ATOM 2152 O O . ASP B 1 71 ? 12.57 -8.562 -7.73 1 98.38 71 ASP B O 1
ATOM 2156 N N . LEU B 1 72 ? 13.391 -9.453 -5.742 1 97.56 72 LEU B N 1
ATOM 2157 C CA . LEU B 1 72 ? 13.164 -8.258 -4.926 1 97.56 72 LEU B CA 1
ATOM 2158 C C . LEU B 1 72 ? 14.414 -7.383 -4.883 1 97.56 72 LEU B C 1
ATOM 2160 O O . LEU B 1 72 ? 15.523 -7.887 -4.715 1 97.56 72 LEU B O 1
ATOM 2164 N N . HIS B 1 73 ? 14.195 -6.043 -4.969 1 95.81 73 HIS B N 1
ATOM 2165 C CA . HIS B 1 73 ? 15.359 -5.184 -5.164 1 95.81 73 HIS B CA 1
ATOM 2166 C C . HIS B 1 73 ? 15.547 -4.234 -3.984 1 95.81 73 HIS B C 1
ATOM 2168 O O . HIS B 1 73 ? 16.547 -3.52 -3.912 1 95.81 73 HIS B O 1
ATOM 2174 N N . HIS B 1 74 ? 14.594 -4.176 -3.02 1 93.31 74 HIS B N 1
ATOM 2175 C CA . HIS B 1 74 ? 14.719 -3.332 -1.836 1 93.31 74 HIS B CA 1
ATOM 2176 C C . HIS B 1 74 ? 15.289 -4.113 -0.659 1 93.31 74 HIS B C 1
ATOM 2178 O O . HIS B 1 74 ? 15.141 -5.336 -0.585 1 93.31 74 HIS B O 1
ATOM 2184 N N . PRO B 1 75 ? 16.047 -3.389 0.23 1 93.81 75 PRO B N 1
ATOM 2185 C CA . PRO B 1 75 ? 16.609 -4.078 1.396 1 93.81 75 PRO B CA 1
ATOM 2186 C C . PRO B 1 75 ? 15.531 -4.742 2.258 1 93.81 75 PRO B C 1
ATOM 2188 O O . PRO B 1 75 ? 15.805 -5.75 2.916 1 93.81 75 PRO B O 1
ATOM 2191 N N . TRP B 1 76 ? 14.391 -4.133 2.307 1 93.75 76 TRP B N 1
ATOM 2192 C CA . TRP B 1 76 ? 13.242 -4.734 2.971 1 93.75 76 TRP B CA 1
ATOM 2193 C C . TRP B 1 76 ? 11.938 -4.18 2.406 1 93.75 76 TRP B C 1
ATOM 2195 O O . TRP B 1 76 ? 11.922 -3.109 1.793 1 93.75 76 TRP B O 1
ATOM 2205 N N . GLU B 1 77 ? 10.859 -4.898 2.49 1 95.38 77 GLU B N 1
ATOM 2206 C CA . GLU B 1 77 ? 9.516 -4.469 2.09 1 95.38 77 GLU B CA 1
ATOM 2207 C C . GLU B 1 77 ? 8.445 -5.344 2.73 1 95.38 77 GLU B C 1
ATOM 2209 O O . GLU B 1 77 ? 8.727 -6.461 3.17 1 95.38 77 GLU B O 1
ATOM 2214 N N . TYR B 1 78 ? 7.254 -4.773 2.826 1 95.88 78 TYR B N 1
ATOM 2215 C CA . TYR B 1 78 ? 6.09 -5.613 3.086 1 95.88 78 TYR B CA 1
ATOM 2216 C C . TYR B 1 78 ? 5.586 -6.254 1.801 1 95.88 78 TYR B C 1
ATOM 2218 O O . TYR B 1 78 ? 5.562 -5.617 0.747 1 95.88 78 TYR B O 1
ATOM 2226 N N . LEU B 1 79 ? 5.195 -7.527 1.919 1 98.19 79 LEU B N 1
ATOM 2227 C CA . LEU B 1 79 ? 4.824 -8.289 0.733 1 98.19 79 LEU B CA 1
ATOM 2228 C C . LEU B 1 79 ? 3.436 -8.906 0.895 1 98.19 79 LEU B C 1
ATOM 2230 O O . LEU B 1 79 ? 3.17 -9.602 1.877 1 98.19 79 LEU B O 1
ATOM 2234 N N . PHE B 1 80 ? 2.576 -8.578 -0.065 1 98 80 PHE B N 1
ATOM 2235 C CA . PHE B 1 80 ? 1.243 -9.148 -0.213 1 98 80 PHE B CA 1
ATOM 2236 C C . PHE B 1 80 ? 1.142 -9.953 -1.501 1 98 80 PHE B C 1
ATOM 2238 O O . PHE B 1 80 ? 1.581 -9.5 -2.561 1 98 80 PHE B O 1
ATOM 2245 N N . ILE B 1 81 ? 0.652 -11.148 -1.416 1 98.81 81 ILE B N 1
ATOM 2246 C CA . ILE B 1 81 ? 0.324 -11.945 -2.594 1 98.81 81 ILE B CA 1
ATOM 2247 C C . ILE B 1 81 ? -1.152 -12.336 -2.561 1 98.81 81 ILE B C 1
ATOM 2249 O O . ILE B 1 81 ? -1.632 -12.883 -1.567 1 98.81 81 ILE B O 1
ATOM 2253 N N . ASN B 1 82 ? -1.834 -12.055 -3.648 1 98.12 82 ASN B N 1
ATOM 2254 C CA . ASN B 1 82 ? -3.285 -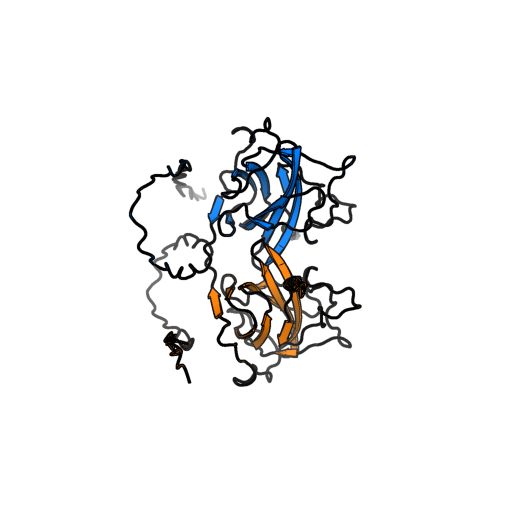12.203 -3.703 1 98.12 82 ASN B CA 1
ATOM 2255 C C . ASN B 1 82 ? -3.719 -13 -4.93 1 98.12 82 ASN B C 1
ATOM 2257 O O . ASN B 1 82 ? -3.01 -13.039 -5.938 1 98.12 82 ASN B O 1
ATOM 2261 N N . LEU B 1 83 ? -4.848 -13.648 -4.777 1 97.94 83 LEU B N 1
ATOM 2262 C CA . LEU B 1 83 ? -5.457 -14.414 -5.859 1 97.94 83 LEU B CA 1
ATOM 2263 C C . LEU B 1 83 ? -6.816 -13.836 -6.238 1 97.94 83 LEU B C 1
ATOM 2265 O O . LEU B 1 83 ? -7.629 -13.523 -5.359 1 97.94 83 LEU B O 1
ATOM 2269 N N . GLY B 1 84 ? -6.984 -13.531 -7.477 1 96.69 84 GLY B N 1
ATOM 2270 C CA . GLY B 1 84 ? -8.289 -13.281 -8.062 1 96.69 84 GLY B CA 1
ATOM 2271 C C . GLY B 1 84 ? -8.766 -14.391 -8.977 1 96.69 84 GLY B C 1
ATOM 2272 O O . GLY B 1 84 ? -7.969 -14.977 -9.719 1 96.69 84 GLY B O 1
ATOM 2273 N N . LEU B 1 85 ? -10.039 -14.672 -8.945 1 95.56 85 LEU B N 1
ATOM 2274 C CA . LEU B 1 85 ? -10.57 -15.758 -9.773 1 95.56 85 LEU B CA 1
ATOM 2275 C C . LEU B 1 85 ? -11.336 -15.211 -10.969 1 95.56 85 LEU B C 1
ATOM 2277 O O . LEU B 1 85 ? -12.109 -14.258 -10.828 1 95.56 85 LEU B O 1
ATOM 2281 N N . GLY B 1 86 ? -11.055 -15.75 -12.102 1 92.38 86 GLY B N 1
ATOM 2282 C CA . GLY B 1 86 ? -11.656 -15.328 -13.359 1 92.38 86 GLY B CA 1
ATOM 2283 C C . GLY B 1 86 ? -10.633 -14.844 -14.367 1 92.38 86 GLY B C 1
ATOM 2284 O O . GLY B 1 86 ? -9.453 -14.695 -14.055 1 92.38 86 GLY B O 1
ATOM 2285 N N . ALA B 1 87 ? -10.992 -14.578 -15.625 1 84.25 87 ALA B N 1
ATOM 2286 C CA . ALA B 1 87 ? -10.109 -14.195 -16.719 1 84.25 87 ALA B CA 1
ATOM 2287 C C . ALA B 1 87 ? -9.781 -12.703 -16.672 1 84.25 87 ALA B C 1
ATOM 2289 O O . ALA B 1 87 ? -8.711 -12.281 -17.094 1 84.25 87 ALA B O 1
ATOM 2290 N N . ASN B 1 88 ? -10.664 -11.852 -16.234 1 78.56 88 ASN B N 1
ATOM 2291 C CA . ASN B 1 88 ? -10.484 -10.406 -16.188 1 78.56 88 ASN B CA 1
ATOM 2292 C C . ASN B 1 88 ? -10.758 -9.859 -14.797 1 78.56 88 ASN B C 1
ATOM 2294 O O . ASN B 1 88 ? -11.742 -9.141 -14.586 1 78.56 88 ASN B O 1
ATOM 2298 N N . VAL B 1 89 ? -9.758 -10.211 -13.969 1 77.62 89 VAL B N 1
ATOM 2299 C CA . VAL B 1 89 ? -10.031 -9.945 -12.562 1 77.62 89 VAL B CA 1
ATOM 2300 C C . VAL B 1 89 ? -9.531 -8.547 -12.195 1 77.62 89 VAL B C 1
ATOM 2302 O O . VAL B 1 89 ? -8.453 -8.141 -12.617 1 77.62 89 VAL B O 1
ATOM 2305 N N . THR B 1 90 ? -10.383 -7.797 -11.57 1 72.56 90 THR B N 1
ATOM 2306 C CA . THR B 1 90 ? -9.938 -6.539 -10.992 1 72.56 90 THR B CA 1
ATOM 2307 C C . THR B 1 90 ? -10.039 -6.582 -9.469 1 72.56 90 THR B C 1
ATOM 2309 O O . THR B 1 90 ? -9.562 -5.672 -8.781 1 72.56 90 THR B O 1
ATOM 2312 N N . ASN B 1 91 ? -10.594 -7.73 -9.086 1 82.31 91 ASN B N 1
ATOM 2313 C CA . ASN B 1 91 ? -10.711 -7.883 -7.641 1 82.31 91 ASN B CA 1
ATOM 2314 C C . ASN B 1 91 ? -9.867 -9.047 -7.129 1 82.31 91 ASN B C 1
ATOM 2316 O O . ASN B 1 91 ? -10.07 -10.195 -7.531 1 82.31 91 ASN B O 1
ATOM 2320 N N . PHE B 1 92 ? -8.938 -8.812 -6.355 1 93.88 92 PHE B N 1
ATOM 2321 C CA . PHE B 1 92 ? -8.062 -9.797 -5.73 1 93.88 92 PHE B CA 1
ATOM 2322 C C . PHE B 1 92 ? -8.477 -10.047 -4.285 1 93.88 92 PHE B C 1
ATOM 2324 O O . PHE B 1 92 ? -7.895 -9.492 -3.357 1 93.88 92 PHE B O 1
ATOM 2331 N N . ASN B 1 93 ? -9.406 -11.016 -4.125 1 90.25 93 ASN B N 1
ATOM 2332 C CA . ASN B 1 93 ? -10.102 -11.117 -2.85 1 90.25 93 ASN B CA 1
ATOM 2333 C C . ASN B 1 93 ? -9.555 -12.258 -1.999 1 90.25 93 ASN B C 1
ATOM 2335 O O . ASN B 1 93 ? -10.023 -12.484 -0.881 1 90.25 93 ASN B O 1
ATOM 2339 N N . TYR B 1 94 ? -8.578 -13.062 -2.457 1 95.38 94 TYR B N 1
ATOM 2340 C CA . TYR B 1 94 ? -7.992 -14.141 -1.669 1 95.38 94 TYR B CA 1
ATOM 2341 C C . TYR B 1 94 ? -6.539 -13.836 -1.324 1 95.38 94 TYR B C 1
ATOM 2343 O O . TYR B 1 94 ? -5.695 -13.703 -2.217 1 95.38 94 TYR B O 1
ATOM 2351 N N . THR B 1 95 ? -6.293 -13.742 -0.021 1 95.62 95 THR B N 1
ATOM 2352 C CA . THR B 1 95 ? -4.93 -13.523 0.447 1 95.62 95 THR B CA 1
ATOM 2353 C C . THR B 1 95 ? -4.16 -14.844 0.5 1 95.62 95 THR B C 1
ATOM 2355 O O . THR B 1 95 ? -4.645 -15.828 1.058 1 95.62 95 THR B O 1
ATOM 2358 N N . LEU B 1 96 ? -2.936 -14.781 -0.062 1 98.12 96 LEU B N 1
ATOM 2359 C CA . LEU B 1 96 ? -2.148 -16.016 -0.09 1 98.12 96 LEU B CA 1
ATOM 2360 C C . LEU B 1 96 ? -0.98 -15.93 0.885 1 98.12 96 LEU B C 1
ATOM 2362 O O . LEU B 1 96 ? -0.256 -16.906 1.074 1 98.12 96 LEU B O 1
ATOM 2366 N N . THR B 1 97 ? -0.79 -14.82 1.532 1 96.88 97 THR B N 1
ATOM 2367 C CA . THR B 1 97 ? 0.313 -14.641 2.471 1 96.88 97 THR B CA 1
ATOM 2368 C C . THR B 1 97 ? -0.151 -14.883 3.902 1 96.88 97 THR B C 1
ATOM 2370 O O . THR B 1 97 ? 0.338 -14.242 4.836 1 96.88 97 THR B O 1
ATOM 2373 N N . GLY B 1 98 ? -1.062 -15.789 4.129 1 92.06 98 GLY B N 1
ATOM 2374 C CA . GLY B 1 98 ? -1.544 -16.094 5.465 1 92.06 98 GLY B CA 1
ATOM 2375 C C . GLY B 1 98 ? -2.584 -15.117 5.969 1 92.06 98 GLY B C 1
ATOM 2376 O O . GLY B 1 98 ? -3.387 -14.602 5.188 1 92.06 98 GLY B O 1
ATOM 2377 N N . PRO B 1 99 ? -2.67 -14.922 7.297 1 88.75 99 PRO B N 1
ATOM 2378 C CA . PRO B 1 99 ? -3.721 -14.062 7.848 1 88.75 99 PRO B CA 1
ATOM 2379 C C . PRO B 1 99 ? -3.482 -12.578 7.566 1 88.75 99 PRO B C 1
ATOM 2381 O O . PRO B 1 99 ? -4.406 -11.773 7.676 1 88.75 99 PRO B O 1
ATOM 2384 N N . THR B 1 100 ? -2.258 -12.258 7.312 1 91.94 100 THR B N 1
ATOM 2385 C CA . THR B 1 100 ? -1.884 -10.883 6.98 1 91.94 100 THR B CA 1
ATOM 2386 C C . THR B 1 100 ? -0.911 -10.859 5.805 1 91.94 100 THR B C 1
ATOM 2388 O O . THR B 1 100 ? -1.258 -11.273 4.695 1 91.94 100 THR B O 1
ATOM 2391 N N . PHE B 1 101 ? 0.18 -10.203 5.969 1 96.12 101 PHE B N 1
ATOM 2392 C CA . PHE B 1 101 ? 1.231 -10.047 4.973 1 96.12 101 PHE B CA 1
ATOM 2393 C C . PHE B 1 101 ? 2.604 -10.297 5.586 1 96.12 101 PHE B C 1
ATOM 2395 O O . PHE B 1 101 ? 2.709 -10.609 6.777 1 96.12 101 PHE B O 1
ATOM 2402 N N . TRP B 1 102 ? 3.617 -10.289 4.723 1 97.06 102 TRP B N 1
ATOM 2403 C CA . TRP B 1 102 ? 4.957 -10.602 5.211 1 97.06 102 TRP B CA 1
ATOM 2404 C C . TRP B 1 102 ? 5.824 -9.352 5.266 1 97.06 102 TRP B C 1
ATOM 2406 O O . TRP B 1 102 ? 5.691 -8.461 4.426 1 97.06 102 TRP B O 1
ATOM 2416 N N . ASN B 1 103 ? 6.629 -9.281 6.328 1 95.88 103 ASN B N 1
ATOM 2417 C CA . ASN B 1 103 ? 7.836 -8.461 6.281 1 95.88 103 ASN B CA 1
ATOM 2418 C C . ASN B 1 103 ? 9.008 -9.219 5.672 1 95.88 103 ASN B C 1
ATOM 2420 O O . ASN B 1 103 ? 9.461 -10.219 6.23 1 95.88 103 ASN B O 1
ATOM 2424 N N . VAL B 1 104 ? 9.469 -8.797 4.523 1 97.12 104 VAL B N 1
ATOM 2425 C CA . VAL B 1 104 ? 10.57 -9.469 3.836 1 97.12 104 VAL B CA 1
ATOM 2426 C C . VAL B 1 104 ? 11.859 -8.664 4.02 1 97.12 104 VAL B C 1
ATOM 2428 O O . VAL B 1 104 ? 11.875 -7.449 3.816 1 97.12 104 VAL B O 1
ATOM 2431 N N . SER B 1 105 ? 12.906 -9.359 4.398 1 96.12 105 SER B N 1
ATOM 2432 C CA . SER B 1 105 ? 14.227 -8.75 4.535 1 96.12 105 SER B CA 1
ATOM 2433 C C . SER B 1 105 ? 15.195 -9.297 3.496 1 96.12 105 SER B C 1
ATOM 2435 O O . SER B 1 105 ? 15.203 -10.5 3.217 1 96.12 105 SER B O 1
ATOM 2437 N N . GLY B 1 106 ? 15.977 -8.359 2.898 1 95.69 106 GLY B N 1
ATOM 2438 C CA . GLY B 1 106 ? 16.984 -8.734 1.919 1 95.69 106 GLY B CA 1
ATOM 2439 C C . GLY B 1 106 ? 16.531 -8.539 0.486 1 95.69 106 GLY B C 1
ATOM 2440 O O . GLY B 1 106 ? 15.398 -8.883 0.135 1 95.69 106 GLY B O 1
ATOM 2441 N N . ALA B 1 107 ? 17.438 -7.996 -0.325 1 96.69 107 ALA B N 1
ATOM 2442 C CA . ALA B 1 107 ? 17.219 -7.938 -1.768 1 96.69 107 ALA B CA 1
ATOM 2443 C C . ALA B 1 107 ? 17.688 -9.219 -2.447 1 96.69 107 ALA B C 1
ATOM 2445 O O . ALA B 1 107 ? 18.734 -9.758 -2.107 1 96.69 107 ALA B O 1
ATOM 2446 N N . GLY B 1 108 ? 16.875 -9.75 -3.295 1 97.88 108 GLY B N 1
ATOM 2447 C CA . GLY B 1 108 ? 17.203 -10.992 -3.979 1 97.88 108 GLY B CA 1
ATOM 2448 C C . GLY B 1 108 ? 15.992 -11.828 -4.324 1 97.88 108 GLY B C 1
ATOM 2449 O O . GLY B 1 108 ? 14.875 -11.305 -4.395 1 97.88 108 GLY B O 1
ATOM 2450 N N . THR B 1 109 ? 16.234 -13.047 -4.586 1 98.56 109 THR B N 1
ATOM 2451 C CA . THR B 1 109 ? 15.18 -13.969 -5.012 1 98.56 109 THR B CA 1
ATOM 2452 C C . THR B 1 109 ? 14.406 -14.5 -3.811 1 98.56 109 THR B C 1
ATOM 2454 O O . THR B 1 109 ? 15 -14.977 -2.842 1 98.56 109 THR B O 1
ATOM 2457 N N . LEU B 1 110 ? 13.156 -14.391 -3.814 1 98.75 110 LEU B N 1
ATOM 2458 C CA . LEU B 1 110 ? 12.219 -15.086 -2.934 1 98.75 110 LEU B CA 1
ATOM 2459 C C . LEU B 1 110 ? 11.367 -16.078 -3.717 1 98.75 110 LEU B C 1
ATOM 2461 O O . LEU B 1 110 ? 10.688 -15.695 -4.672 1 98.75 110 LEU B O 1
ATOM 2465 N N . CYS B 1 111 ? 11.406 -17.328 -3.389 1 98.88 111 CYS B N 1
ATOM 2466 C CA . CYS B 1 111 ? 10.57 -18.359 -3.998 1 98.88 111 CYS B CA 1
ATOM 2467 C C . CYS B 1 111 ? 9.844 -19.172 -2.934 1 98.88 111 CYS B C 1
ATOM 2469 O O . CYS B 1 111 ? 10.477 -19.703 -2.016 1 98.88 111 CYS B O 1
ATOM 2471 N N . VAL B 1 112 ? 8.531 -19.281 -3.021 1 98.69 112 VAL B N 1
ATOM 2472 C CA . VAL B 1 112 ? 7.707 -19.953 -2.031 1 98.69 112 VAL B CA 1
ATOM 2473 C C . VAL B 1 112 ? 6.605 -20.75 -2.732 1 98.69 112 VAL B C 1
ATOM 2475 O O . VAL B 1 112 ? 6.152 -20.375 -3.814 1 98.69 112 VAL B O 1
ATOM 2478 N N . ASP B 1 113 ? 6.238 -21.797 -2.135 1 98.5 113 ASP B N 1
ATOM 2479 C CA . ASP B 1 113 ? 5.012 -22.5 -2.506 1 98.5 113 ASP B CA 1
ATOM 2480 C C . ASP B 1 113 ? 3.84 -22.062 -1.633 1 98.5 113 ASP B C 1
ATOM 2482 O O . ASP B 1 113 ? 3.902 -22.156 -0.406 1 98.5 113 ASP B O 1
ATOM 2486 N N . LEU B 1 114 ? 2.838 -21.625 -2.311 1 98.5 114 LEU B N 1
ATOM 2487 C CA . LEU B 1 114 ? 1.701 -21.062 -1.588 1 98.5 114 LEU B CA 1
ATOM 2488 C C . LEU B 1 114 ? 0.481 -21.969 -1.708 1 98.5 114 LEU B C 1
ATOM 2490 O O . LEU B 1 114 ? 0.026 -22.266 -2.816 1 98.5 114 LEU B O 1
ATOM 2494 N N . PRO B 1 115 ? -0.008 -22.391 -0.524 1 97.88 115 PRO B N 1
ATOM 2495 C CA . PRO B 1 115 ? -1.284 -23.109 -0.59 1 97.88 115 PRO B CA 1
ATOM 2496 C C . PRO B 1 115 ? -2.471 -22.172 -0.828 1 97.88 115 PRO B C 1
ATOM 2498 O O . PRO B 1 115 ? -2.379 -20.969 -0.57 1 97.88 115 PRO B O 1
ATOM 2501 N N . LEU B 1 116 ? -3.545 -22.75 -1.369 1 98 116 LEU B N 1
ATOM 2502 C CA . LEU B 1 116 ? -4.789 -22 -1.419 1 98 116 LEU B CA 1
ATOM 2503 C C . LEU B 1 116 ? -5.449 -21.938 -0.045 1 98 116 LEU B C 1
ATOM 2505 O O . LEU B 1 116 ? -5.215 -22.812 0.795 1 98 116 LEU B O 1
ATOM 2509 N N . PRO B 1 117 ? -6.215 -20.875 0.174 1 95.25 117 PRO B N 1
ATOM 2510 C CA . PRO B 1 117 ? -6.953 -20.828 1.438 1 95.25 117 PRO B CA 1
ATOM 2511 C C . PRO B 1 117 ? -7.855 -22.047 1.639 1 95.25 117 PRO B C 1
ATOM 2513 O O . PRO B 1 117 ? -8.336 -22.641 0.664 1 95.25 117 PRO B O 1
ATOM 2516 N N . GLU B 1 118 ? -8.039 -22.312 2.924 1 93.69 118 GLU B N 1
ATOM 2517 C CA . GLU B 1 118 ? -8.906 -23.438 3.256 1 93.69 118 GLU B CA 1
ATOM 2518 C C . GLU B 1 118 ? -10.289 -23.281 2.635 1 93.69 118 GLU B C 1
ATOM 2520 O O . GLU B 1 118 ? -10.859 -22.188 2.66 1 93.69 118 GLU B O 1
ATOM 2525 N N . GLY B 1 119 ? -10.742 -24.328 2.09 1 94.81 119 GLY B N 1
ATOM 2526 C CA . GLY B 1 119 ? -12.094 -24.328 1.542 1 94.81 119 GLY B CA 1
ATOM 2527 C C . GLY B 1 119 ? -12.148 -23.922 0.082 1 94.81 119 GLY B C 1
ATOM 2528 O O . GLY B 1 119 ? -13.148 -24.156 -0.594 1 94.81 119 GLY B O 1
ATOM 2529 N N . LEU B 1 120 ? -11.141 -23.312 -0.327 1 95.56 120 LEU B N 1
ATOM 2530 C CA . LEU B 1 120 ? -11.102 -22.891 -1.725 1 95.56 120 LEU B CA 1
ATOM 2531 C C . LEU B 1 120 ? -10.688 -24.047 -2.625 1 95.56 120 LEU B C 1
ATOM 2533 O O . LEU B 1 120 ? -9.578 -24.562 -2.5 1 95.56 120 LEU B O 1
ATOM 2537 N N . THR B 1 121 ? -11.57 -24.516 -3.529 1 96.44 121 THR B N 1
ATOM 2538 C CA . THR B 1 121 ? -11.312 -25.594 -4.465 1 96.44 121 THR B CA 1
ATOM 2539 C C . THR B 1 121 ? -11.398 -25.109 -5.906 1 96.44 121 THR B C 1
ATOM 2541 O O . THR B 1 121 ? -12.297 -24.344 -6.25 1 96.44 121 THR B O 1
ATOM 2544 N N . MET B 1 122 ? -10.461 -25.562 -6.641 1 97.62 122 MET B N 1
ATOM 2545 C CA . MET B 1 122 ? -10.414 -25.125 -8.031 1 97.62 122 MET B CA 1
ATOM 2546 C C . MET B 1 122 ? -10.656 -26.297 -8.984 1 97.62 122 MET B C 1
ATOM 2548 O O . MET B 1 122 ? -10.406 -27.453 -8.625 1 97.62 122 MET B O 1
ATOM 2552 N N . SER B 1 123 ? -11.172 -25.938 -10.18 1 98 123 SER B N 1
ATOM 2553 C CA . SER B 1 123 ? -11.375 -26.938 -11.227 1 98 123 SER B CA 1
ATOM 2554 C C . SER B 1 123 ? -10.312 -26.828 -12.312 1 98 123 SER B C 1
ATOM 2556 O O . SER B 1 123 ? -9.773 -25.734 -12.547 1 98 123 SER B O 1
ATOM 2558 N N . ASP B 1 124 ? -10.117 -27.953 -12.914 1 98.56 124 ASP B N 1
ATOM 2559 C CA . ASP B 1 124 ? -9.203 -27.969 -14.055 1 98.56 124 ASP B CA 1
ATOM 2560 C C . ASP B 1 124 ? -9.672 -27.031 -15.156 1 98.56 124 ASP B C 1
ATOM 2562 O O . ASP B 1 124 ? -10.82 -27.094 -15.594 1 98.56 124 ASP B O 1
ATOM 2566 N N . GLY B 1 125 ? -8.781 -26.109 -15.547 1 97.25 125 GLY B N 1
ATOM 2567 C CA . GLY B 1 125 ? -9.109 -25.156 -16.609 1 97.25 125 GLY B CA 1
ATOM 2568 C C . GLY B 1 125 ? -9.547 -23.812 -16.078 1 97.25 125 GLY B C 1
ATOM 2569 O O . GLY B 1 125 ? -9.609 -22.828 -16.828 1 97.25 125 GLY B O 1
ATOM 2570 N N . GLN B 1 126 ? -9.836 -23.766 -14.805 1 96.31 126 GLN B N 1
ATOM 2571 C CA . GLN B 1 126 ? -10.312 -22.516 -14.211 1 96.31 126 GLN B CA 1
ATOM 2572 C C . GLN B 1 126 ? -9.234 -21.438 -14.266 1 96.31 126 GLN B C 1
ATOM 2574 O O . GLN B 1 126 ? -8.062 -21.703 -14 1 96.31 126 GLN B O 1
ATOM 2579 N N . GLU B 1 127 ? -9.602 -20.219 -14.641 1 95.81 127 GLU B N 1
ATOM 2580 C CA . GLU B 1 127 ? -8.641 -19.125 -14.781 1 95.81 127 GLU B CA 1
ATOM 2581 C C . GLU B 1 127 ? -8.625 -18.234 -13.539 1 95.81 127 GLU B C 1
ATOM 2583 O O . GLU B 1 127 ? -9.625 -18.156 -12.82 1 95.81 127 GLU B O 1
ATOM 2588 N N . GLY B 1 128 ? -7.473 -17.688 -13.305 1 96.25 128 GLY B N 1
ATOM 2589 C CA . GLY B 1 128 ? -7.273 -16.703 -12.242 1 96.25 128 GLY B CA 1
ATOM 2590 C C . GLY B 1 128 ? -6.07 -15.812 -12.477 1 96.25 128 GLY B C 1
ATOM 2591 O O . GLY B 1 128 ? -5.473 -15.836 -13.555 1 96.25 128 GLY B O 1
ATOM 2592 N N . SER B 1 129 ? -5.785 -14.961 -11.531 1 97 129 SER B N 1
ATOM 2593 C CA . SER B 1 129 ? -4.629 -14.07 -11.578 1 97 129 SER B CA 1
ATOM 2594 C C . SER B 1 129 ? -3.979 -13.938 -10.203 1 97 129 SER B C 1
ATOM 2596 O O . SER B 1 129 ? -4.672 -13.852 -9.188 1 97 129 SER B O 1
ATOM 2598 N N . ILE B 1 130 ? -2.67 -13.977 -10.219 1 97.94 130 ILE B N 1
ATOM 2599 C CA . ILE B 1 130 ? -1.875 -13.688 -9.031 1 97.94 130 ILE B CA 1
ATOM 2600 C C . ILE B 1 130 ? -1.444 -12.227 -9.039 1 97.94 130 ILE B C 1
ATOM 2602 O O . ILE B 1 130 ? -0.867 -11.75 -10.023 1 97.94 130 ILE B O 1
ATOM 2606 N N . GLN B 1 131 ? -1.787 -11.508 -8 1 97.94 131 GLN B N 1
ATOM 2607 C CA . GLN B 1 131 ? -1.285 -10.148 -7.793 1 97.94 131 GLN B CA 1
ATOM 2608 C C . GLN B 1 131 ? -0.209 -10.125 -6.711 1 97.94 131 GLN B C 1
ATOM 2610 O O . GLN B 1 131 ? -0.372 -10.727 -5.648 1 97.94 131 GLN B O 1
ATOM 2615 N N . VAL B 1 132 ? 0.874 -9.477 -7.012 1 98.75 132 VAL B N 1
ATOM 2616 C CA . VAL B 1 132 ? 1.92 -9.219 -6.027 1 98.75 132 VAL B CA 1
ATOM 2617 C C . VAL B 1 132 ? 1.978 -7.719 -5.719 1 98.75 132 VAL B C 1
ATOM 2619 O O . VAL B 1 132 ? 2.033 -6.895 -6.633 1 98.75 132 VAL B O 1
ATOM 2622 N N . VAL B 1 133 ? 1.902 -7.398 -4.422 1 98 133 VAL B N 1
ATOM 2623 C CA . VAL B 1 133 ? 1.992 -6.02 -3.953 1 98 133 VAL B CA 1
ATOM 2624 C C . VAL B 1 133 ? 3.146 -5.887 -2.963 1 98 133 VAL B C 1
ATOM 2626 O O . VAL B 1 133 ? 3.23 -6.641 -1.99 1 98 133 VAL B O 1
ATOM 2629 N N . THR B 1 134 ? 4.066 -4.984 -3.215 1 98.12 134 THR B N 1
ATOM 2630 C CA . THR B 1 134 ? 5.066 -4.605 -2.223 1 98.12 134 THR B CA 1
ATOM 2631 C C . THR B 1 134 ? 4.77 -3.215 -1.662 1 98.12 134 THR B C 1
ATOM 2633 O O . THR B 1 134 ? 4.344 -2.32 -2.396 1 98.12 134 THR B O 1
ATOM 2636 N N . VAL B 1 135 ? 4.867 -3.107 -0.377 1 96.44 135 VAL B N 1
ATOM 2637 C CA . VAL B 1 135 ? 4.625 -1.842 0.306 1 96.44 135 VAL B CA 1
ATOM 2638 C C . VAL B 1 135 ? 5.875 -1.423 1.078 1 96.44 135 VAL B C 1
ATOM 2640 O O . VAL B 1 135 ? 6.465 -2.23 1.798 1 96.44 135 VAL B O 1
ATOM 2643 N N . GLY B 1 136 ? 6.281 -0.183 0.881 1 94.12 136 GLY B N 1
ATOM 2644 C CA . GLY B 1 136 ? 7.473 0.322 1.544 1 94.12 136 GLY B CA 1
ATOM 2645 C C . GLY B 1 136 ? 7.18 1.003 2.867 1 94.12 136 GLY B C 1
ATOM 2646 O O . GLY B 1 136 ? 6.055 0.929 3.371 1 94.12 136 GLY B O 1
ATOM 2647 N N . ALA B 1 137 ? 8.211 1.676 3.402 1 91.62 137 ALA B N 1
ATOM 2648 C CA . ALA B 1 137 ? 8.18 2.275 4.734 1 91.62 137 ALA B CA 1
ATOM 2649 C C . ALA B 1 137 ? 7.121 3.371 4.816 1 91.62 137 ALA B C 1
ATOM 2651 O O . ALA B 1 137 ? 6.523 3.59 5.871 1 91.62 137 ALA B O 1
ATOM 2652 N N . SER B 1 138 ? 6.855 4.035 3.736 1 94.19 138 SER B N 1
ATOM 2653 C CA . SER B 1 138 ? 5.934 5.164 3.725 1 94.19 138 SER B CA 1
ATOM 2654 C C . SER B 1 138 ? 4.531 4.73 3.301 1 94.19 138 SER B C 1
ATOM 2656 O O . SER B 1 138 ? 3.641 5.562 3.139 1 94.19 138 SER B O 1
ATOM 2658 N N . GLY B 1 139 ? 4.367 3.449 3.033 1 95.62 139 GLY B N 1
ATOM 2659 C CA . GLY B 1 139 ? 3.053 2.951 2.662 1 95.62 139 GLY B CA 1
ATOM 2660 C C . GLY B 1 139 ? 2.828 2.918 1.163 1 95.62 139 GLY B C 1
ATOM 2661 O O . GLY B 1 139 ? 1.78 2.467 0.696 1 95.62 139 GLY B O 1
ATOM 2662 N N . SER B 1 140 ? 3.801 3.408 0.378 1 95.25 140 SER B N 1
ATOM 2663 C CA . SER B 1 140 ? 3.686 3.367 -1.076 1 95.25 140 SER B CA 1
ATOM 2664 C C . SER B 1 140 ? 3.66 1.932 -1.59 1 95.25 140 SER B C 1
ATOM 2666 O O . SER B 1 140 ? 4.465 1.101 -1.165 1 95.25 140 SER B O 1
ATOM 2668 N N . ALA B 1 141 ? 2.744 1.696 -2.543 1 97 141 ALA B N 1
ATOM 2669 C CA . ALA B 1 141 ? 2.561 0.33 -3.025 1 97 141 ALA B CA 1
ATOM 2670 C C . ALA B 1 141 ? 2.986 0.202 -4.484 1 97 141 ALA B C 1
ATOM 2672 O O . ALA B 1 141 ? 2.734 1.1 -5.293 1 97 141 ALA B O 1
ATOM 2673 N N . LEU B 1 142 ? 3.629 -0.929 -4.812 1 97.69 142 LEU B N 1
ATOM 2674 C CA . LEU B 1 142 ? 3.949 -1.345 -6.172 1 97.69 142 LEU B CA 1
ATOM 2675 C C . LEU B 1 142 ? 3.209 -2.627 -6.539 1 97.69 142 LEU B C 1
ATOM 2677 O O . LEU B 1 142 ? 3.018 -3.502 -5.691 1 97.69 142 LEU B O 1
ATOM 2681 N N . TYR B 1 143 ? 2.869 -2.754 -7.828 1 97.12 143 TYR B N 1
ATOM 2682 C CA . TYR B 1 143 ? 1.978 -3.83 -8.242 1 97.12 143 TYR B CA 1
ATOM 2683 C C . TYR B 1 143 ? 2.547 -4.578 -9.445 1 97.12 143 TYR B C 1
ATOM 2685 O O . TYR B 1 143 ? 3.113 -3.967 -10.352 1 97.12 143 TYR B O 1
ATOM 2693 N N . ASN B 1 144 ? 2.387 -5.871 -9.453 1 97.31 144 ASN B N 1
ATOM 2694 C CA . ASN B 1 144 ? 2.49 -6.734 -10.625 1 97.31 144 ASN B CA 1
ATOM 2695 C C . ASN B 1 144 ? 1.474 -7.871 -10.578 1 97.31 144 ASN B C 1
ATOM 2697 O O . ASN B 1 144 ? 1.075 -8.305 -9.5 1 97.31 144 ASN B O 1
ATOM 2701 N N . CYS B 1 145 ? 1.137 -8.352 -11.805 1 97 145 CYS B N 1
ATOM 2702 C CA . CYS B 1 145 ? 0.203 -9.469 -11.875 1 97 145 CYS B CA 1
ATOM 2703 C C . CYS B 1 145 ? 0.699 -10.539 -12.836 1 97 145 CYS B C 1
ATOM 2705 O O . CYS B 1 145 ? 1.466 -10.242 -13.758 1 97 145 CYS B O 1
ATOM 2707 N N . ALA B 1 146 ? 0.265 -11.719 -12.633 1 97.25 146 ALA B N 1
ATOM 2708 C CA . ALA B 1 146 ? 0.436 -12.867 -13.516 1 97.25 146 ALA B CA 1
ATOM 2709 C C . ALA B 1 146 ? -0.874 -13.633 -13.68 1 97.25 146 ALA B C 1
ATOM 2711 O O . ALA B 1 146 ? -1.544 -13.945 -12.695 1 97.25 146 ALA B O 1
ATOM 2712 N N . ASP B 1 147 ? -1.251 -13.922 -14.898 1 97.06 147 ASP B N 1
ATOM 2713 C CA . ASP B 1 147 ? -2.439 -14.727 -15.156 1 97.06 147 ASP B CA 1
ATOM 2714 C C . ASP B 1 147 ? -2.113 -16.219 -15.094 1 97.06 147 ASP B C 1
ATOM 2716 O O . ASP B 1 147 ? -1.073 -16.656 -15.594 1 97.06 147 ASP B O 1
ATOM 2720 N N . ILE B 1 148 ? -3.041 -16.969 -14.484 1 97.31 148 ILE B N 1
ATOM 2721 C CA . ILE B 1 148 ? -2.809 -18.406 -14.328 1 97.31 148 ILE B CA 1
ATOM 2722 C C . ILE B 1 148 ? -4.039 -19.172 -14.797 1 97.31 148 ILE B C 1
ATOM 2724 O O . ILE B 1 148 ? -5.109 -18.594 -15 1 97.31 148 ILE B O 1
ATOM 2728 N N . ARG B 1 149 ? -3.83 -20.375 -15.055 1 97.06 149 ARG B N 1
ATOM 2729 C CA . ARG B 1 149 ? -4.852 -21.391 -15.25 1 97.06 149 ARG B CA 1
ATOM 2730 C C . ARG B 1 149 ? -4.617 -22.578 -14.336 1 97.06 149 ARG B C 1
ATOM 2732 O O . ARG B 1 149 ? -3.545 -23.188 -14.359 1 97.06 149 ARG B O 1
ATOM 2739 N N . PHE B 1 150 ? -5.648 -22.891 -13.57 1 98.12 150 PHE B N 1
ATOM 2740 C CA . PHE B 1 150 ? -5.539 -24.078 -12.719 1 98.12 150 PHE B CA 1
ATOM 2741 C C . PHE B 1 150 ? -5.598 -25.344 -13.547 1 98.12 150 PHE B C 1
ATOM 2743 O O . PHE B 1 150 ? -6.496 -25.516 -14.375 1 98.12 150 PHE B O 1
ATOM 2750 N N . ARG B 1 151 ? -4.609 -26.188 -13.289 1 98.56 151 ARG B N 1
ATOM 2751 C CA . ARG B 1 151 ? -4.527 -27.453 -14.008 1 98.56 151 ARG B CA 1
ATOM 2752 C C . ARG B 1 151 ? -4.223 -28.609 -13.055 1 98.56 151 ARG B C 1
ATOM 2754 O O . ARG B 1 151 ? -3.385 -28.469 -12.164 1 98.56 151 ARG B O 1
ATOM 2761 N N . ASP B 1 152 ? -4.879 -29.719 -13.305 1 98 152 ASP B N 1
ATOM 2762 C CA . ASP B 1 152 ? -4.703 -30.906 -12.469 1 98 152 ASP B CA 1
ATOM 2763 C C . ASP B 1 152 ? -3.303 -31.484 -12.625 1 98 152 ASP B C 1
ATOM 2765 O O . ASP B 1 152 ? -2.777 -32.125 -11.703 1 98 152 ASP B O 1
ATOM 2769 N N . ASN B 1 153 ? -2.699 -31.297 -13.758 1 98 153 ASN B N 1
ATOM 2770 C CA . ASN B 1 153 ? -1.395 -31.891 -14.016 1 98 153 ASN B CA 1
ATOM 2771 C C . ASN B 1 153 ? -0.262 -30.891 -13.781 1 98 153 ASN B C 1
ATOM 2773 O O . ASN B 1 153 ? 0.89 -31.172 -14.117 1 98 153 ASN B O 1
ATOM 2777 N N . ALA B 1 154 ? -0.611 -29.719 -13.383 1 98.38 154 ALA B N 1
ATOM 2778 C CA . ALA B 1 154 ? 0.429 -28.75 -13.047 1 98.38 154 ALA B CA 1
ATOM 2779 C C . ALA B 1 154 ? 1.052 -29.062 -11.688 1 98.38 154 ALA B C 1
ATOM 2781 O O . ALA B 1 154 ? 0.393 -29.625 -10.812 1 98.38 154 ALA B O 1
ATOM 2782 N N . SER B 1 155 ? 2.352 -28.719 -11.562 1 98.19 155 SER B N 1
ATOM 2783 C CA . SER B 1 155 ? 3.078 -28.906 -10.305 1 98.19 155 SER B CA 1
ATOM 2784 C C . SER B 1 155 ? 3.799 -27.641 -9.891 1 98.19 155 SER B C 1
ATOM 2786 O O . SER B 1 155 ? 4 -26.734 -10.711 1 98.19 155 SER B O 1
ATOM 2788 N N . THR B 1 156 ? 4.086 -27.625 -8.633 1 98.56 156 THR B N 1
ATOM 2789 C CA . THR B 1 156 ? 4.961 -26.547 -8.18 1 98.56 156 THR B CA 1
ATOM 2790 C C . THR B 1 156 ? 6.332 -26.656 -8.836 1 98.56 156 THR B C 1
ATOM 2792 O O . THR B 1 156 ? 6.684 -27.703 -9.391 1 98.56 156 THR B O 1
ATOM 2795 N N . LEU B 1 157 ? 7.031 -25.547 -8.852 1 98.56 157 LEU B N 1
ATOM 2796 C CA . LEU B 1 157 ? 8.414 -25.594 -9.32 1 98.56 157 LEU B CA 1
ATOM 2797 C C . LEU B 1 157 ? 9.219 -26.609 -8.523 1 98.56 157 LEU B C 1
ATOM 2799 O O . LEU B 1 157 ? 8.945 -26.844 -7.344 1 98.56 157 LEU B O 1
ATOM 2803 N N . SER B 1 158 ? 10.18 -27.172 -9.195 1 98.12 158 SER B N 1
ATOM 2804 C CA . SER B 1 158 ? 11.07 -28.078 -8.484 1 98.12 158 SER B CA 1
ATOM 2805 C C . SER B 1 158 ? 11.883 -27.344 -7.426 1 98.12 158 SER B C 1
ATOM 2807 O O . SER B 1 158 ? 12.023 -26.125 -7.477 1 98.12 158 SER B O 1
ATOM 2809 N N . LYS B 1 159 ? 12.43 -28.109 -6.523 1 96.81 159 LYS B N 1
ATOM 2810 C CA . LYS B 1 159 ? 13.242 -27.531 -5.457 1 96.81 159 LYS B CA 1
ATOM 2811 C C . LYS B 1 159 ? 14.445 -26.781 -6.027 1 96.81 159 LYS B C 1
ATOM 2813 O O . LYS B 1 159 ? 14.906 -25.797 -5.441 1 96.81 159 LYS B O 1
ATOM 2818 N N . ASP B 1 160 ? 14.891 -27.219 -7.148 1 97.25 160 ASP B N 1
ATOM 2819 C CA . ASP B 1 160 ? 16.016 -26.562 -7.809 1 97.25 160 ASP B CA 1
ATOM 2820 C C . ASP B 1 160 ? 15.594 -25.234 -8.43 1 97.25 160 ASP B C 1
ATOM 2822 O O . ASP B 1 160 ? 16.391 -24.297 -8.492 1 97.25 160 ASP B O 1
ATOM 2826 N N . GLU B 1 161 ? 14.406 -25.203 -8.914 1 97.88 161 GLU B N 1
ATOM 2827 C CA . GLU B 1 161 ? 13.898 -24 -9.578 1 97.88 161 GLU B CA 1
ATOM 2828 C C . GLU B 1 161 ? 13.383 -22.984 -8.57 1 97.88 161 GLU B C 1
ATOM 2830 O O . GLU B 1 161 ? 13.422 -21.781 -8.812 1 97.88 161 GLU B O 1
ATOM 2835 N N . CYS B 1 162 ? 12.93 -23.547 -7.465 1 98.5 162 CYS B N 1
ATOM 2836 C CA . CYS B 1 162 ? 12.375 -22.672 -6.434 1 98.5 162 CYS B CA 1
ATOM 2837 C C . CYS B 1 162 ? 13.289 -22.609 -5.215 1 98.5 162 CYS B C 1
ATOM 2839 O O . CYS B 1 162 ? 13.109 -23.375 -4.262 1 98.5 162 CYS B O 1
ATOM 2841 N N . LYS B 1 163 ? 14.195 -21.656 -5.277 1 98 163 LYS B N 1
ATOM 2842 C CA . LYS B 1 163 ? 15.141 -21.438 -4.188 1 98 163 LYS B CA 1
ATOM 2843 C C . LYS B 1 163 ? 15.172 -19.969 -3.773 1 98 163 LYS B C 1
ATOM 2845 O O . LYS B 1 163 ? 15.32 -19.078 -4.621 1 98 163 LYS B O 1
ATOM 2850 N N . THR B 1 164 ? 14.984 -19.781 -2.521 1 98.56 164 THR B N 1
ATOM 2851 C CA . THR B 1 164 ? 15.141 -18.453 -1.966 1 98.56 164 THR B CA 1
ATOM 2852 C C . THR B 1 164 ? 16.594 -18.156 -1.626 1 98.56 164 THR B C 1
ATOM 2854 O O . THR B 1 164 ? 17.297 -19.016 -1.074 1 98.56 164 THR B O 1
ATOM 2857 N N . ASP B 1 165 ? 17.062 -16.984 -2.025 1 98.5 165 ASP B N 1
ATOM 2858 C CA . ASP B 1 165 ? 18.438 -16.594 -1.664 1 98.5 165 ASP B CA 1
ATOM 2859 C C . ASP B 1 165 ? 18.625 -16.641 -0.15 1 98.5 165 ASP B C 1
ATOM 2861 O O . ASP B 1 165 ? 17.734 -16.281 0.609 1 98.5 165 ASP B O 1
ATOM 2865 N N . ASP B 1 166 ? 19.828 -16.875 0.286 1 97.88 166 ASP B N 1
ATOM 2866 C CA . ASP B 1 166 ? 20.156 -17 1.705 1 97.88 166 ASP B CA 1
ATOM 2867 C C . ASP B 1 166 ? 19.906 -15.68 2.438 1 97.88 166 ASP B C 1
ATOM 2869 O O . ASP B 1 166 ? 19.547 -15.68 3.613 1 97.88 166 ASP B O 1
ATOM 2873 N N . LYS B 1 167 ? 20.125 -14.562 1.811 1 97.69 167 LYS B N 1
ATOM 2874 C CA . LYS B 1 167 ? 20.047 -13.25 2.441 1 97.69 167 LYS B CA 1
ATOM 2875 C C . LYS B 1 167 ? 18.594 -12.766 2.51 1 97.69 167 LYS B C 1
ATOM 2877 O O . LYS B 1 167 ? 18.312 -11.711 3.088 1 97.69 167 LYS B O 1
ATOM 2882 N N . VAL B 1 168 ? 17.719 -13.516 1.841 1 98.25 168 VAL B N 1
ATOM 2883 C CA . VAL B 1 168 ? 16.312 -13.141 1.811 1 98.25 168 VAL B CA 1
ATOM 2884 C C . VAL B 1 168 ? 15.531 -13.977 2.82 1 98.25 168 VAL B C 1
ATOM 2886 O O . VAL B 1 168 ? 15.68 -15.203 2.867 1 98.25 168 VAL B O 1
ATOM 2889 N N . SER B 1 169 ? 14.789 -13.32 3.732 1 97.62 169 SER B N 1
ATOM 2890 C CA . SER B 1 169 ? 13.922 -13.977 4.699 1 97.62 169 SER B CA 1
ATOM 2891 C C . SER B 1 169 ? 12.609 -13.211 4.875 1 97.62 169 SER B C 1
ATOM 2893 O O . SER B 1 169 ? 12.492 -12.062 4.43 1 97.62 169 SER B O 1
ATOM 2895 N N . PHE B 1 170 ? 11.602 -13.875 5.348 1 96.75 170 PHE B N 1
ATOM 2896 C CA . PHE B 1 170 ? 10.352 -13.172 5.609 1 96.75 170 PHE B CA 1
ATOM 2897 C C . PHE B 1 170 ? 9.703 -13.68 6.895 1 96.75 170 PHE B C 1
ATOM 2899 O O . PHE B 1 170 ? 9.945 -14.812 7.309 1 96.75 170 PHE B O 1
ATOM 2906 N N . VAL B 1 171 ? 8.953 -12.797 7.582 1 95.44 171 VAL B N 1
ATOM 2907 C CA . VAL B 1 171 ? 8.188 -13.125 8.781 1 95.44 171 VAL B CA 1
ATOM 2908 C C . VAL B 1 171 ? 6.758 -12.609 8.633 1 95.44 171 VAL B C 1
ATOM 2910 O O . VAL B 1 171 ? 6.516 -11.609 7.953 1 95.44 171 VAL B O 1
ATOM 2913 N N . GLN B 1 172 ? 5.812 -13.344 9.242 1 94.12 172 GLN B N 1
ATOM 2914 C CA . GLN B 1 172 ? 4.418 -12.914 9.266 1 94.12 172 GLN B CA 1
ATOM 2915 C C . GLN B 1 172 ? 4.242 -11.656 10.109 1 94.12 172 GLN B C 1
ATOM 2917 O O . GLN B 1 172 ? 4.715 -11.594 11.25 1 94.12 172 GLN B O 1
ATOM 2922 N N . VAL B 1 173 ? 3.643 -10.633 9.477 1 92.44 173 VAL B N 1
ATOM 2923 C CA . VAL B 1 173 ? 3.332 -9.445 10.258 1 92.44 173 VAL B CA 1
ATOM 2924 C C . VAL B 1 173 ? 2.078 -9.688 11.094 1 92.44 173 VAL B C 1
ATOM 2926 O O . VAL B 1 173 ? 1.078 -10.203 10.594 1 92.44 173 VAL B O 1
ATOM 2929 N N . LYS B 1 174 ? 2.197 -9.453 12.398 1 79.56 174 LYS B N 1
ATOM 2930 C CA . LYS B 1 174 ? 1.073 -9.664 13.305 1 79.56 174 LYS B CA 1
ATOM 2931 C C . LYS B 1 174 ? 0.299 -8.367 13.531 1 79.56 174 LYS B C 1
ATOM 2933 O O . LYS B 1 174 ? 0.896 -7.309 13.75 1 79.56 174 LYS B O 1
ATOM 2938 N N . GLY B 1 175 ? -0.875 -8.383 12.93 1 62.91 175 GLY B N 1
ATOM 2939 C CA . GLY B 1 175 ? -1.724 -7.27 13.328 1 62.91 175 GLY B CA 1
ATOM 2940 C C . GLY B 1 175 ? -2.088 -7.289 14.797 1 62.91 175 GLY B C 1
ATOM 2941 O O . GLY B 1 175 ? -1.701 -8.203 15.531 1 62.91 175 GLY B O 1
ATOM 2942 N N . PRO B 1 176 ? -2.697 -6.266 15.359 1 51.94 176 PRO B N 1
ATOM 2943 C CA . PRO B 1 176 ? -3.135 -6.391 16.75 1 51.94 176 PRO B CA 1
ATOM 2944 C C . PRO B 1 176 ? -3.988 -7.637 16.984 1 51.94 176 PRO B C 1
ATOM 2946 O O . PRO B 1 176 ? -4.727 -8.062 16.094 1 51.94 176 PRO B O 1
ATOM 2949 N N . SER B 1 177 ? -3.428 -8.695 17.594 1 40.84 177 SER B N 1
ATOM 2950 C CA . SER B 1 177 ? -4.293 -9.773 18.062 1 40.84 177 SER B CA 1
ATOM 2951 C C . SER B 1 177 ? -5.676 -9.25 18.422 1 40.84 177 SER B C 1
ATOM 2953 O O . SER B 1 177 ? -5.812 -8.422 19.328 1 40.84 177 SER B O 1
ATOM 2955 N N . GLY B 1 178 ? -6.492 -8.898 17.562 1 34.91 178 GLY B N 1
ATOM 2956 C CA . GLY B 1 178 ? -7.844 -8.758 18.078 1 34.91 178 GLY B CA 1
ATOM 2957 C C . GLY B 1 178 ? -8.164 -9.734 19.188 1 34.91 178 GLY B C 1
ATOM 2958 O O . GLY B 1 178 ? -7.594 -10.828 19.25 1 34.91 178 GLY B O 1
ATOM 2959 N N . ASN B 1 179 ? -8.648 -9.266 20.359 1 30.97 179 ASN B N 1
ATOM 2960 C CA . ASN B 1 179 ? -9.32 -10.117 21.344 1 30.97 179 ASN B CA 1
ATOM 2961 C C . ASN B 1 179 ? -10.305 -11.07 20.672 1 30.97 179 ASN B C 1
ATOM 2963 O O . ASN B 1 179 ? -11.336 -10.633 20.141 1 30.97 179 ASN B O 1
ATOM 2967 N N . SER B 1 180 ? -9.969 -12.008 20.016 1 29.02 180 SER B N 1
ATOM 2968 C CA . SER B 1 180 ? -10.961 -13.07 19.859 1 29.02 180 SER B CA 1
ATOM 2969 C C . SER B 1 180 ? -11.766 -13.273 21.125 1 29.02 180 SER B C 1
ATOM 2971 O O . SER B 1 180 ? -11.211 -13.617 22.172 1 29.02 180 SER B O 1
ATOM 2973 N N . THR B 1 181 ? -12.836 -12.477 21.375 1 26.41 181 THR B N 1
ATOM 2974 C CA . THR B 1 181 ? -13.836 -13.062 22.266 1 26.41 181 THR B CA 1
ATOM 2975 C C . THR B 1 181 ? -14.102 -14.516 21.891 1 26.41 181 THR B C 1
ATOM 2977 O O . THR B 1 181 ? -14.617 -14.797 20.797 1 26.41 181 THR B O 1
ATOM 2980 N N . GLU B 1 182 ? -13.305 -15.406 22.375 1 25.17 182 GLU B N 1
ATOM 2981 C CA . GLU B 1 182 ? -13.602 -16.828 22.531 1 25.17 182 GLU B CA 1
ATOM 2982 C C . GLU B 1 182 ? -14.984 -17.031 23.156 1 25.17 182 GLU B C 1
ATOM 2984 O O . GLU B 1 182 ? -15.227 -16.625 24.297 1 25.17 182 GLU B O 1
ATOM 2989 N N . GLY B 1 183 ? -16.078 -16.625 22.469 1 23.08 183 GLY B N 1
ATOM 2990 C CA . GLY B 1 183 ? -17.266 -17.312 22.953 1 23.08 183 GLY B CA 1
ATOM 2991 C C . GLY B 1 183 ? -17.031 -18.781 23.203 1 23.08 183 GLY B C 1
ATOM 2992 O O . GLY B 1 183 ? -16.594 -19.516 22.312 1 23.08 183 GLY B O 1
ATOM 2993 N N . GLY B 1 184 ? -16.594 -19.016 24.438 1 23.33 184 GLY B N 1
ATOM 2994 C CA . GLY B 1 184 ? -16.438 -20.281 25.125 1 23.33 184 GLY B CA 1
ATOM 2995 C C . GLY B 1 184 ? -17.609 -21.219 24.953 1 23.33 184 GLY B C 1
ATOM 2996 O O . GLY B 1 184 ? -18.562 -21.172 25.719 1 23.33 184 GLY B O 1
ATOM 2997 N N . GLU B 1 185 ? -18.406 -21.172 23.828 1 20.91 185 GLU B N 1
ATOM 2998 C CA . GLU B 1 185 ? -19.219 -22.359 23.984 1 20.91 185 GLU B CA 1
ATOM 2999 C C . GLU B 1 185 ? -18.359 -23.609 24.203 1 20.91 185 GLU B C 1
ATOM 3001 O O . GLU B 1 185 ? -17.281 -23.719 23.609 1 20.91 185 GLU B O 1
ATOM 3006 N N . SER B 1 186 ? -18.656 -24.219 25.328 1 21.05 186 SER B N 1
ATOM 3007 C CA . SER B 1 186 ? -18.156 -25.469 25.891 1 21.05 186 SER B CA 1
ATOM 3008 C C . SER B 1 186 ? -18.141 -26.578 24.844 1 21.05 186 SER B C 1
ATOM 3010 O O . SER B 1 186 ? -19.141 -27.25 24.625 1 21.05 186 SER B O 1
ATOM 3012 N N . ALA B 1 187 ? -18.094 -26.25 23.641 1 21.66 187 ALA B N 1
ATOM 3013 C CA . ALA B 1 187 ? -18.203 -27.562 23 1 21.66 187 ALA B CA 1
ATOM 3014 C C . ALA B 1 187 ? -17.094 -28.5 23.484 1 21.66 187 ALA B C 1
ATOM 3016 O O . ALA B 1 187 ? -16.062 -28.047 23.984 1 21.66 187 ALA B O 1
ATOM 3017 N N . ASP B 1 188 ? -17.469 -29.797 23.75 1 19.67 188 ASP B N 1
ATOM 3018 C CA . ASP B 1 188 ? -16.781 -31.062 23.953 1 19.67 188 ASP B CA 1
ATOM 3019 C C . ASP B 1 188 ? -15.594 -31.219 23.016 1 19.67 188 ASP B C 1
ATOM 3021 O O . ASP B 1 188 ? -15.578 -30.625 21.938 1 19.67 188 ASP B O 1
ATOM 3025 N N . ASP B 1 189 ? -14.539 -31.844 23.609 1 18.77 189 ASP B N 1
ATOM 3026 C CA . ASP B 1 189 ? -13.102 -32.031 23.469 1 18.77 189 ASP B CA 1
ATOM 3027 C C . ASP B 1 189 ? -12.758 -32.719 22.141 1 18.77 189 ASP B C 1
ATOM 3029 O O . ASP B 1 189 ? -11.633 -33.156 21.938 1 18.77 189 ASP B O 1
ATOM 3033 N N . LYS B 1 190 ? -13.703 -32.969 21.312 1 19.33 190 LYS B N 1
ATOM 3034 C CA . LYS B 1 190 ? -13.039 -34 20.516 1 19.33 190 LYS B CA 1
ATOM 3035 C C . LYS B 1 190 ? -11.789 -33.469 19.828 1 19.33 190 LYS B C 1
ATOM 3037 O O . LYS B 1 190 ? -11.852 -32.406 19.172 1 19.33 190 LYS B O 1
ATOM 3042 N N . LYS B 1 191 ? -10.625 -34.031 20.156 1 19.52 191 LYS B N 1
ATOM 3043 C CA . LYS B 1 191 ? -9.18 -34 19.922 1 19.52 191 LYS B CA 1
ATOM 3044 C C . LYS B 1 191 ? -8.867 -34 18.422 1 19.52 191 LYS B C 1
ATOM 3046 O O . LYS B 1 191 ? -7.703 -33.938 18.031 1 19.52 191 LYS B O 1
ATOM 3051 N N . SER B 1 192 ? -9.766 -33.625 17.469 1 18.62 192 SER B N 1
ATOM 3052 C CA . SER B 1 192 ? -9.211 -34.156 16.219 1 18.62 192 SER B CA 1
ATOM 3053 C C . SER B 1 192 ? -7.961 -33.375 15.812 1 18.62 192 SER B C 1
ATOM 3055 O O . SER B 1 192 ? -7.945 -32.156 15.852 1 18.62 192 SER B O 1
ATOM 3057 N N . GLY B 1 193 ? -6.758 -33.969 16.016 1 20.75 193 GLY B N 1
ATOM 3058 C CA . GLY B 1 193 ? -5.34 -33.75 15.789 1 20.75 193 GLY B CA 1
ATOM 3059 C C . GLY B 1 193 ? -5.027 -33.312 14.367 1 20.75 193 GLY B C 1
ATOM 3060 O O . GLY B 1 193 ? -5.09 -34.125 13.438 1 20.75 193 GLY B O 1
ATOM 3061 N N . ALA B 1 194 ? -5.723 -32.469 13.711 1 22.62 194 ALA B N 1
ATOM 3062 C CA . ALA B 1 194 ? -5.191 -32.344 12.352 1 22.62 194 ALA B CA 1
ATOM 3063 C C . ALA B 1 194 ? -3.75 -31.828 12.375 1 22.62 194 ALA B C 1
ATOM 3065 O O . ALA B 1 194 ? -3.424 -30.891 13.102 1 22.62 194 ALA B O 1
ATOM 3066 N N . SER B 1 195 ? -2.791 -32.625 11.922 1 20.42 195 SER B N 1
ATOM 3067 C CA . SER B 1 195 ? -1.345 -32.625 11.727 1 20.42 195 SER B CA 1
ATOM 3068 C C . SER B 1 195 ? -0.884 -31.406 10.953 1 20.42 195 SER B C 1
ATOM 3070 O O . SER B 1 195 ? -1.444 -31.078 9.906 1 20.42 195 SER B O 1
ATOM 3072 N N . LEU B 1 196 ? -0.404 -30.344 11.664 1 22.31 196 LEU B N 1
ATOM 3073 C CA . LEU B 1 196 ? 0.406 -29.219 11.227 1 22.31 196 LEU B CA 1
ATOM 3074 C C . LEU B 1 196 ? 1.513 -29.672 10.281 1 22.31 196 LEU B C 1
ATOM 3076 O O . LEU B 1 196 ? 2.314 -30.531 10.633 1 22.31 196 LEU B O 1
ATOM 3080 N N . VAL B 1 197 ? 1.196 -29.875 9.047 1 22.8 197 VAL B N 1
ATOM 3081 C CA . VAL B 1 197 ? 2.26 -30.203 8.102 1 22.8 197 VAL B CA 1
ATOM 3082 C C . VAL B 1 197 ? 3.482 -29.328 8.375 1 22.8 197 VAL B C 1
ATOM 3084 O O . VAL B 1 197 ? 3.35 -28.188 8.805 1 22.8 197 VAL B O 1
ATOM 3087 N N . GLY B 1 198 ? 4.703 -29.953 8.422 1 23.12 198 GLY B N 1
ATOM 3088 C CA . GLY B 1 198 ? 6.109 -29.797 8.758 1 23.12 198 GLY B CA 1
ATOM 3089 C C . GLY B 1 198 ? 6.777 -28.656 8.023 1 23.12 198 GLY B C 1
ATOM 3090 O O . GLY B 1 198 ? 6.969 -28.719 6.809 1 23.12 198 GLY B O 1
ATOM 3091 N N . LEU B 1 199 ? 6.398 -27.375 8.227 1 24.31 199 LEU B N 1
ATOM 3092 C CA . LEU B 1 199 ? 7.336 -26.328 7.812 1 24.31 199 LEU B CA 1
ATOM 3093 C C . LEU B 1 199 ? 8.742 -26.641 8.312 1 24.31 199 LEU B C 1
ATOM 3095 O O . LEU B 1 199 ? 8.945 -26.875 9.508 1 24.31 199 LEU B O 1
ATOM 3099 N N . ASN B 1 200 ? 9.523 -27.391 7.488 1 24.39 200 ASN B N 1
ATOM 3100 C CA . ASN B 1 200 ? 10.945 -27.594 7.762 1 24.39 200 ASN B CA 1
ATOM 3101 C C . ASN B 1 200 ? 11.594 -26.297 8.258 1 24.39 200 ASN B C 1
ATOM 3103 O O . ASN B 1 200 ? 11.273 -25.203 7.773 1 24.39 200 ASN B O 1
ATOM 3107 N N . LYS B 1 201 ? 12.219 -26.344 9.461 1 28.14 201 LYS B N 1
ATOM 3108 C CA . LYS B 1 201 ? 13 -25.438 10.305 1 28.14 201 LYS B CA 1
ATOM 3109 C C . LYS B 1 201 ? 14.18 -24.859 9.539 1 28.14 201 LYS B C 1
ATOM 3111 O O . LYS B 1 201 ? 15.125 -25.578 9.195 1 28.14 201 LYS B O 1
ATOM 3116 N N . VAL B 1 202 ? 14.242 -24.219 8.453 1 24.78 202 VAL B N 1
ATOM 3117 C CA . VAL B 1 202 ? 15.547 -23.719 8.023 1 24.78 202 VAL B CA 1
ATOM 3118 C C . VAL B 1 202 ? 16.188 -22.922 9.164 1 24.78 202 VAL B C 1
ATOM 3120 O O . VAL B 1 202 ? 15.68 -21.891 9.578 1 24.78 202 VAL B O 1
ATOM 3123 N N . ALA B 1 203 ? 16.766 -23.672 10.211 1 25.64 203 ALA B N 1
ATOM 3124 C CA . ALA B 1 203 ? 17.578 -23.25 11.344 1 25.64 203 ALA B CA 1
ATOM 3125 C C . ALA B 1 203 ? 18.844 -22.547 10.867 1 25.64 203 ALA B C 1
ATOM 3127 O O . ALA B 1 203 ? 19.891 -23.188 10.688 1 25.64 203 ALA B O 1
ATOM 3128 N N . LEU B 1 204 ? 18.984 -21.75 9.852 1 22.64 204 LEU B N 1
ATOM 3129 C CA . LEU B 1 204 ? 20.375 -21.453 9.539 1 22.64 204 LEU B CA 1
ATOM 3130 C C . LEU B 1 204 ? 21.031 -20.656 10.656 1 22.64 204 LEU B C 1
ATOM 3132 O O . LEU B 1 204 ? 20.562 -19.562 11 1 22.64 204 LEU B O 1
ATOM 3136 N N . THR B 1 205 ? 21.484 -21.281 11.719 1 24.27 205 THR B N 1
ATOM 3137 C CA . THR B 1 205 ? 22.359 -20.672 12.719 1 24.27 205 THR B CA 1
ATOM 3138 C C . THR B 1 205 ? 23.625 -20.125 12.078 1 24.27 205 THR B C 1
ATOM 3140 O O . THR B 1 205 ? 24.469 -20.906 11.625 1 24.27 205 THR B O 1
ATOM 3143 N N . ALA B 1 206 ? 23.609 -19.359 11.062 1 22.95 206 ALA B N 1
ATOM 3144 C CA . ALA B 1 206 ? 24.922 -19.016 10.5 1 22.95 206 ALA B CA 1
ATOM 3145 C C . ALA B 1 206 ? 25.781 -18.281 11.531 1 22.95 206 ALA B C 1
ATOM 3147 O O . ALA B 1 206 ? 25.328 -17.328 12.164 1 22.95 206 ALA B O 1
ATOM 3148 N N . ALA B 1 207 ? 26.719 -19.047 12.172 1 22.86 207 ALA B N 1
ATOM 3149 C CA . ALA B 1 207 ? 27.844 -18.625 13 1 22.86 207 ALA B CA 1
ATOM 3150 C C . ALA B 1 207 ? 28.734 -17.625 12.266 1 22.86 207 ALA B C 1
ATOM 3152 O O . ALA B 1 207 ? 29.219 -17.906 11.164 1 22.86 207 ALA B O 1
ATOM 3153 N N . VAL B 1 208 ? 28.359 -16.453 12.031 1 25.22 208 VAL B N 1
ATOM 3154 C CA . VAL B 1 208 ? 29.25 -15.477 11.398 1 25.22 208 VAL B CA 1
ATOM 3155 C C . VAL B 1 208 ? 30.516 -15.297 12.234 1 25.22 208 VAL B C 1
ATOM 3157 O O . VAL B 1 208 ? 30.438 -14.883 13.391 1 25.22 208 VAL B O 1
ATOM 3160 N N . GLY B 1 209 ? 31.406 -16.422 12.273 1 23.58 209 GLY B N 1
ATOM 3161 C CA . GLY B 1 209 ? 32.75 -16.281 12.805 1 23.58 209 GLY B CA 1
ATOM 3162 C C . GLY B 1 209 ? 33.5 -15.109 12.203 1 23.58 209 GLY B C 1
ATOM 3163 O O . GLY B 1 209 ? 33.594 -14.984 10.977 1 23.58 209 GLY B O 1
ATOM 3164 N N . MET B 1 210 ? 33.438 -13.953 12.695 1 22.36 210 MET B N 1
ATOM 3165 C CA . MET B 1 210 ? 34.156 -12.734 12.367 1 22.36 210 MET B CA 1
ATOM 3166 C C . MET B 1 210 ? 35.656 -12.938 12.539 1 22.36 210 MET B C 1
ATOM 3168 O O . MET B 1 210 ? 36.125 -13.125 13.656 1 22.36 210 MET B O 1
ATOM 3172 N N . ALA B 1 211 ? 36.281 -13.945 11.844 1 22.8 211 ALA B N 1
ATOM 3173 C CA . ALA B 1 211 ? 37.719 -13.984 11.984 1 22.8 211 ALA B CA 1
ATOM 3174 C C . ALA B 1 211 ? 38.344 -12.672 11.531 1 22.8 211 ALA B C 1
ATOM 3176 O O . ALA B 1 211 ? 38.062 -12.188 10.43 1 22.8 211 ALA B O 1
ATOM 3177 N N . LEU B 1 212 ? 38.594 -11.742 12.445 1 22.22 212 LEU B N 1
ATOM 3178 C CA . LEU B 1 212 ? 39.375 -10.516 12.297 1 22.22 212 LEU B CA 1
ATOM 3179 C C . LEU B 1 212 ? 40.812 -10.828 11.828 1 22.22 212 LEU B C 1
ATOM 3181 O O . LEU B 1 212 ? 41.531 -11.555 12.5 1 22.22 212 LEU B O 1
ATOM 3185 N N . SER B 1 213 ? 40.969 -11.422 10.617 1 22.38 213 SER B N 1
ATOM 3186 C CA . SER B 1 213 ? 42.344 -11.648 10.211 1 22.38 213 SER B CA 1
ATOM 3187 C C . SER B 1 213 ? 43.156 -10.359 10.266 1 22.38 213 SER B C 1
ATOM 3189 O O . SER B 1 213 ? 42.719 -9.312 9.797 1 22.38 213 SER B O 1
ATOM 3191 N N . PHE B 1 214 ? 43.969 -10.242 11.367 1 22.59 214 PHE B N 1
ATOM 3192 C CA . PHE B 1 214 ? 45.031 -9.289 11.633 1 22.59 214 PHE B CA 1
ATOM 3193 C C . PHE B 1 214 ? 46.094 -9.359 10.562 1 22.59 214 PHE B C 1
ATOM 3195 O O . PHE B 1 214 ? 46.688 -10.422 10.336 1 22.59 214 PHE B O 1
ATOM 3202 N N . VAL B 1 215 ? 45.844 -8.836 9.352 1 24.02 215 VAL B N 1
ATOM 3203 C CA . VAL B 1 215 ? 46.906 -8.711 8.352 1 24.02 215 VAL B CA 1
ATOM 3204 C C . VAL B 1 215 ? 48.125 -8.047 8.977 1 24.02 215 VAL B C 1
ATOM 3206 O O . VAL B 1 215 ? 48.031 -6.988 9.594 1 24.02 215 VAL B O 1
ATOM 3209 N N . THR B 1 216 ? 49.062 -8.883 9.555 1 24.3 216 THR B N 1
ATOM 3210 C CA . THR B 1 216 ? 50.438 -8.578 9.961 1 24.3 216 THR B CA 1
ATOM 3211 C C . THR B 1 216 ? 51.156 -7.844 8.852 1 24.3 216 THR B C 1
ATOM 3213 O O . THR B 1 216 ? 50.938 -8.102 7.668 1 24.3 216 THR B O 1
ATOM 3216 N N . GLY B 1 217 ? 51.594 -6.582 9.039 1 24.53 217 GLY B N 1
ATOM 3217 C CA . GLY B 1 217 ? 52.469 -5.617 8.406 1 24.53 217 GLY B CA 1
ATOM 3218 C C . GLY B 1 217 ? 53.844 -6.184 8.07 1 24.53 217 GLY B C 1
ATOM 3219 O O . GLY B 1 217 ? 54.75 -5.441 7.688 1 24.53 217 GLY B O 1
ATOM 3220 N N . MET B 1 218 ? 54.062 -7.492 7.648 1 21.64 218 MET B N 1
ATOM 3221 C CA . MET B 1 218 ? 55.5 -7.781 7.516 1 21.64 218 MET B CA 1
ATOM 3222 C C . MET B 1 218 ? 56.125 -6.871 6.473 1 21.64 218 MET B C 1
ATOM 3224 O O . MET B 1 218 ? 55.562 -6.637 5.41 1 21.64 218 MET B O 1
ATOM 3228 N N . VAL B 1 219 ? 57.156 -5.984 6.93 1 24.05 219 VAL B N 1
ATOM 3229 C CA . VAL B 1 219 ? 58.281 -5.254 6.355 1 24.05 219 VAL B CA 1
ATOM 3230 C C . VAL B 1 219 ? 59.188 -6.215 5.586 1 24.05 219 VAL B C 1
ATOM 3232 O O . VAL B 1 219 ? 59.75 -7.164 6.16 1 24.05 219 VAL B O 1
ATOM 3235 N N . LEU B 1 220 ? 58.75 -6.938 4.477 1 20.36 220 LEU B N 1
ATOM 3236 C CA . LEU B 1 220 ? 59.969 -7.145 3.719 1 20.36 220 LEU B CA 1
ATOM 3237 C C . LEU B 1 220 ? 60.469 -5.832 3.113 1 20.36 220 LEU B C 1
ATOM 3239 O O . LEU B 1 220 ? 59.656 -5 2.688 1 20.36 220 LEU B O 1
#

Secondary structure (DSSP, 8-state):
-------------------EEEEETTPSS-TT-TTSS--TTSTTTTTPPPP-SSSS-EEEEETTEEEEEEEE-SSEEEEEEEEEESSS-----EE-STTS-EEEESSEEEEEEEEPPTT----TT-EEEEEEEEE-TT--EEEEEEEEEEETT--PPPTTTS---TT-EEEE------------------------------------------------/-------------------EEEEETTPSS-TT-TTSS--TTSTTTTTPPPP-SSSS-EEEEETTEEEEEEEE-SSEEEEEEEEEESSS-----EE-STTS-EEEESSEEEEEEEEPPTT----TT-EEEEEEEEE-TT--EEEEEEEEEEETT--PPPTTTS---TT-EEEE------------------------------------------------

Radius of gyration: 26.65 Å; Cα contacts (8 Å, |Δi|>4): 878; chains: 2; bounding box: 114×65×61 Å

Foldseek 3Di:
DPPPPPPPPPPPVPPQPQDKDWPPPHFQDDQVDPPDQFAQLDPDARPRFFADPVDTDAAEAAFFWAKTKMQFRDQKWKKWKFKFWDRGDRDGPFTQCPPAIKIKGGGGMAMDTTGGDPPDGDDAFTKMKMKMWIADPVRRITIHMHIYGHHNPDHYDDPVVGDDDPRMDIDDDDDPPPPPPPPPPVDDDPPPPDDPPDPDDPPPPPPPPPPPPDPPPDDD/DPPPPPPPPPPPVPPQCQDKDWPPPHFQDDQPDPPDQFAQLDPDARPRFFADPVDTDAAEAAFFWAKTKMQFRDQKWKKWKFKFWDRGDRDGPFTQCPPAIKIKGGGGMAMDITGGDPPDGDDAFTKMKMKMWIADPVRRITIHMHIYGYHNPDHYDDPVVGDDDPRMDIDDDDDPPPPPPPPPPVDDDDPPPPDPPPPDDPVCPPPPPPPPPPPDPDDD

Nearest PDB structures (foldseek):
  4yn2-assembly1_A  TM=4.484E-01  e=2.837E-03  unidentified entomopoxvirus
  3nms-assembly1_A  TM=4.766E-01  e=4.282E-02  Homo sapiens
  2ha1-assembly1_A  TM=4.206E-01  e=5.056E-02  Homo sapiens
  5jpn-assembly1_B  TM=4.653E-01  e=5.786E-01  Homo sapiens
  5wtb-assembly2_A  TM=2.447E-01  e=1.911E-01  Staphylococcus aureus subsp. aureus Mu50

InterPro domains:
  IPR046530 Copper acquisition factor BIM1-like domain [PF20238] (17-165)
  IPR046936 Copper acquisition factor BIM1-like [PTHR34992] (1-219)